Protein AF-0000000084929746 (afdb_homodimer)

pLDDT: mean 78.45, std 22.98, range [27.58, 98.38]

Foldseek 3Di:
DWAADFQEGDIDDDPVLVVLVVVVVVCVVPPDDDDPVSVVSNVVSVVVSVVNSVVVVVVLVVLVVVLVVLLVVPPVSVVVNLVSLVVNVRNPDQDDPSLLVSLVVVCVDVSSVVVNVVNVVRNVVVVVVVVVVVVVVVVVPPPPPPPPPPPPPPPPPPPDPPPPPDPPDPDPDPDPDCPVPDPDDPDPDDDDDDPPPPDD/DWAADFQAGDIDDDPVLVVLVVVVVVCVVPPDDDDPVSVVSNVVSVVVSVVNSVVVVVVLVVLVVVLVVLLVVPPVSVVVNLVSLVVNVRNPDQDDPSLLVSLVVVCVDVSSVVVNVVNVVRNVVVVVVVVVVVVVVVVVPPPPPPPPPPPPPPPPPPPDPPPPPPPPDPPPPPPPDPVVPDPPPPDPDPPPPDPPPPPD

Sequence (400 aa):
MPTPYGSRGGMAFSADELRVLRRALAIALHPATLQDEDVQDALSLAASVDEAVREAGRLRAFLLDDLARYREALPGSLSGYLELLQEALATGYDPAADDLAALRALRHNPAAAAVLARCQVLAERSVRARLARVSQATATSAPIGPRVRLLALPGGRTAADEPKPEPPAPAERPVPKPSEVFPPRRRPVPPPPPEERVAGMPTPYGSRGGMAFSADELRVLRRALAIALHPATLQDEDVQDALSLAASVDEAVREAGRLRAFLLDDLARYREALPGSLSGYLELLQEALATGYDPAADDLAALRALRHNPAAAAVLARCQVLAERSVRARLARVSQATATSAPIGPRVRLLALPGGRTAADEPKPEPPAPAERPVPKPSEVFPPRRRPVPPPPPEERVAG

Radius of gyration: 40.85 Å; Cα contacts (8 Å, |Δi|>4): 289; chains: 2; bounding box: 112×77×128 Å

Structure (mmCIF, N/CA/C/O backbone):
data_AF-0000000084929746-model_v1
#
loop_
_entity.id
_entity.type
_entity.pdbx_description
1 polymer 'Uncharacterized protein'
#
loop_
_atom_site.group_PDB
_atom_site.id
_atom_site.type_symbol
_atom_site.label_atom_id
_atom_site.label_alt_id
_atom_site.label_comp_id
_atom_site.label_asym_id
_atom_site.label_entity_id
_atom_site.label_seq_id
_atom_site.pdbx_PDB_ins_code
_atom_site.Cartn_x
_atom_site.Cartn_y
_atom_site.Cartn_z
_atom_site.occupancy
_atom_site.B_iso_or_equiv
_atom_site.auth_seq_id
_atom_site.auth_comp_id
_atom_site.auth_asym_id
_atom_site.auth_atom_id
_atom_site.pdbx_PDB_model_num
ATOM 1 N N . MET A 1 1 ? 1.528 1.884 -11.305 1 87.5 1 MET A N 1
ATOM 2 C CA . MET A 1 1 ? 1.564 3.154 -10.578 1 87.5 1 MET A CA 1
ATOM 3 C C . MET A 1 1 ? 1.264 2.947 -9.102 1 87.5 1 MET A C 1
ATOM 5 O O . MET A 1 1 ? 0.364 2.184 -8.75 1 87.5 1 MET A O 1
ATOM 9 N N . PRO A 1 2 ? 2.137 3.697 -8.297 1 92.62 2 PRO A N 1
ATOM 10 C CA . PRO A 1 2 ? 1.839 3.605 -6.867 1 92.62 2 PRO A CA 1
ATOM 11 C C . PRO A 1 2 ? 0.425 4.074 -6.527 1 92.62 2 PRO A C 1
ATOM 13 O O . PRO A 1 2 ? -0.095 4.992 -7.164 1 92.62 2 PRO A O 1
ATOM 16 N N . THR A 1 3 ? -0.24 3.387 -5.594 1 92.12 3 THR A N 1
ATOM 17 C CA . THR A 1 3 ? -1.629 3.664 -5.246 1 92.12 3 THR A CA 1
ATOM 18 C C . THR A 1 3 ? -1.746 4.094 -3.785 1 92.12 3 THR A C 1
ATOM 20 O O . THR A 1 3 ? -1.188 3.445 -2.896 1 92.12 3 THR A O 1
ATOM 23 N N . PRO A 1 4 ? -2.451 5.141 -3.617 1 88.69 4 PRO A N 1
ATOM 24 C CA . PRO A 1 4 ? -2.672 5.52 -2.219 1 88.69 4 PRO A CA 1
ATOM 25 C C . PRO A 1 4 ? -3.217 4.371 -1.374 1 88.69 4 PRO A C 1
ATOM 27 O O . PRO A 1 4 ? -4.02 3.57 -1.859 1 88.69 4 PRO A O 1
ATOM 30 N N . TYR A 1 5 ? -2.645 4.277 -0.182 1 89.44 5 TYR A N 1
ATOM 31 C CA . TYR A 1 5 ? -3.014 3.188 0.715 1 89.44 5 TYR A CA 1
ATOM 32 C C . TYR A 1 5 ? -3.234 3.699 2.133 1 89.44 5 TYR A C 1
ATOM 34 O O . TYR A 1 5 ? -2.395 4.426 2.674 1 89.44 5 TYR A O 1
ATOM 42 N N . GLY A 1 6 ? -4.324 3.145 2.66 1 82.06 6 GLY A N 1
ATOM 43 C CA . GLY A 1 6 ? -4.633 3.52 4.031 1 82.06 6 GLY A CA 1
ATOM 44 C C . GLY A 1 6 ? -5.16 4.934 4.16 1 82.06 6 GLY A C 1
ATOM 45 O O . GLY A 1 6 ? -5.359 5.621 3.156 1 82.06 6 GLY A O 1
ATOM 46 N N . SER A 1 7 ? -5.414 5.395 5.418 1 77 7 SER A N 1
ATOM 47 C CA . SER A 1 7 ? -6.051 6.672 5.703 1 77 7 SER A CA 1
ATOM 48 C C . SER A 1 7 ? -5.023 7.734 6.082 1 77 7 SER A C 1
ATOM 50 O O . SER A 1 7 ? -5.367 8.906 6.262 1 77 7 SER A O 1
ATOM 52 N N . ARG A 1 8 ? -3.746 7.371 6.059 1 80.56 8 ARG A N 1
ATOM 53 C CA . ARG A 1 8 ? -2.77 8.305 6.609 1 80.56 8 ARG A CA 1
ATOM 54 C C . ARG A 1 8 ? -1.633 8.555 5.625 1 80.56 8 ARG A C 1
ATOM 56 O O . ARG A 1 8 ? -0.466 8.617 6.02 1 80.56 8 ARG A O 1
ATOM 63 N N . GLY A 1 9 ? -1.963 8.555 4.367 1 88.38 9 GLY A N 1
ATOM 64 C CA . GLY A 1 9 ? -0.987 9 3.381 1 88.38 9 GLY A CA 1
ATOM 65 C C . GLY A 1 9 ? -0.042 7.895 2.943 1 88.38 9 GLY A C 1
ATOM 66 O O . GLY A 1 9 ? 1.02 8.164 2.379 1 88.38 9 GLY A O 1
ATOM 67 N N . GLY A 1 10 ? -0.345 6.656 3.199 1 93.44 10 GLY A N 1
ATOM 68 C CA . GLY A 1 10 ? 0.444 5.527 2.727 1 93.44 10 GLY A CA 1
ATOM 69 C C . GLY A 1 10 ? 0.229 5.227 1.256 1 93.44 10 GLY A C 1
ATOM 70 O O . GLY A 1 10 ? -0.666 5.793 0.625 1 93.44 10 GLY A O 1
ATOM 71 N N . MET A 1 11 ? 1.123 4.504 0.804 1 96 11 MET A N 1
ATOM 72 C CA . MET A 1 11 ? 1.04 4.121 -0.603 1 96 11 MET A CA 1
ATOM 73 C C . MET A 1 11 ? 1.368 2.643 -0.787 1 96 11 MET A C 1
ATOM 75 O O . MET A 1 11 ? 2.166 2.082 -0.035 1 96 11 MET A O 1
ATOM 79 N N . ALA A 1 12 ? 0.74 2.084 -1.794 1 96.81 12 ALA A N 1
ATOM 80 C CA . ALA A 1 12 ? 1.013 0.695 -2.154 1 96.81 12 ALA A CA 1
ATOM 81 C C . ALA A 1 12 ? 1.803 0.613 -3.459 1 96.81 12 ALA A C 1
ATOM 83 O O . ALA A 1 12 ? 1.606 1.428 -4.363 1 96.81 12 ALA A O 1
ATOM 84 N N . PHE A 1 13 ? 2.658 -0.355 -3.5 1 97.12 13 PHE A N 1
ATOM 85 C CA . PHE A 1 13 ? 3.539 -0.57 -4.641 1 97.12 13 PHE A CA 1
ATOM 86 C C . PHE A 1 13 ? 3.395 -1.989 -5.176 1 97.12 13 PHE A C 1
ATOM 88 O O . PHE A 1 13 ? 3.213 -2.934 -4.406 1 97.12 13 PHE A O 1
ATOM 95 N N . SER A 1 14 ? 3.436 -2.113 -6.492 1 94.31 14 SER A N 1
ATOM 96 C CA . SER A 1 14 ? 3.451 -3.432 -7.117 1 94.31 14 SER A CA 1
ATOM 97 C C . SER A 1 14 ? 4.75 -4.172 -6.812 1 94.31 14 SER A C 1
ATOM 99 O O . SER A 1 14 ? 5.691 -3.59 -6.27 1 94.31 14 SER A O 1
ATOM 101 N N . ALA A 1 15 ? 4.828 -5.438 -7.211 1 93.19 15 ALA A N 1
ATOM 102 C CA . ALA A 1 15 ? 6.031 -6.238 -6.996 1 93.19 15 ALA A CA 1
ATOM 103 C C . ALA A 1 15 ? 7.219 -5.648 -7.75 1 93.19 15 ALA A C 1
ATOM 105 O O . ALA A 1 15 ? 8.336 -5.621 -7.23 1 93.19 15 ALA A O 1
ATOM 106 N N . ASP A 1 16 ? 6.934 -5.191 -8.914 1 92.94 16 ASP A N 1
ATOM 107 C CA . ASP A 1 16 ? 8 -4.605 -9.719 1 92.94 16 ASP A CA 1
ATOM 108 C C . ASP A 1 16 ? 8.516 -3.316 -9.086 1 92.94 16 ASP A C 1
ATOM 110 O O . ASP A 1 16 ? 9.727 -3.086 -9.031 1 92.94 16 ASP A O 1
ATOM 114 N N . GLU A 1 17 ? 7.625 -2.529 -8.672 1 96.75 17 GLU A N 1
ATOM 115 C CA . GLU A 1 17 ? 8.016 -1.295 -7.996 1 96.75 17 GLU A CA 1
ATOM 116 C C . GLU A 1 17 ? 8.766 -1.59 -6.699 1 96.75 17 GLU A C 1
ATOM 118 O O . GLU A 1 17 ? 9.711 -0.881 -6.352 1 96.75 17 GLU A O 1
ATOM 123 N N . LEU A 1 18 ? 8.281 -2.619 -6.027 1 97 18 LEU A N 1
ATOM 124 C CA . LEU A 1 18 ? 8.938 -3.027 -4.785 1 97 18 LEU A CA 1
ATOM 125 C C . LEU A 1 18 ? 10.391 -3.418 -5.039 1 97 18 LEU A C 1
ATOM 127 O O . LEU A 1 18 ? 11.266 -3.119 -4.227 1 97 18 LEU A O 1
ATOM 131 N N . ARG A 1 19 ? 10.711 -4.047 -6.113 1 95.62 19 ARG A N 1
ATOM 132 C CA . ARG A 1 19 ? 12.078 -4.398 -6.48 1 95.62 19 ARG A CA 1
ATOM 133 C C . ARG A 1 19 ? 12.945 -3.152 -6.629 1 95.62 19 ARG A C 1
ATOM 135 O O . ARG A 1 19 ? 14.086 -3.125 -6.16 1 95.62 19 ARG A O 1
ATOM 142 N N . VAL A 1 20 ? 12.352 -2.166 -7.27 1 96.94 20 VAL A N 1
ATOM 143 C CA . VAL A 1 20 ? 13.07 -0.909 -7.449 1 96.94 20 VAL A CA 1
ATOM 144 C C . VAL A 1 20 ? 13.328 -0.263 -6.09 1 96.94 20 VAL A C 1
ATOM 146 O O . VAL A 1 20 ? 14.43 0.219 -5.828 1 96.94 20 VAL A O 1
ATOM 149 N N . LEU A 1 21 ? 12.32 -0.332 -5.227 1 97.69 21 LEU A N 1
ATOM 150 C CA . LEU A 1 21 ? 12.445 0.278 -3.904 1 97.69 21 LEU A CA 1
ATOM 151 C C . LEU A 1 21 ? 13.477 -0.457 -3.061 1 97.69 21 LEU A C 1
ATOM 153 O O . LEU A 1 21 ? 14.273 0.173 -2.357 1 97.69 21 LEU A O 1
ATOM 157 N N . ARG A 1 22 ? 13.469 -1.707 -3.125 1 96.69 22 ARG A N 1
ATOM 158 C CA . ARG A 1 22 ? 14.445 -2.488 -2.369 1 96.69 22 ARG A CA 1
ATOM 159 C C . ARG A 1 22 ? 15.867 -2.207 -2.85 1 96.69 22 ARG A C 1
ATOM 161 O O . ARG A 1 22 ? 16.797 -2.1 -2.041 1 96.69 22 ARG A O 1
ATOM 168 N N . ARG A 1 23 ? 16.016 -2.082 -4.109 1 95.56 23 ARG A N 1
ATOM 169 C CA . ARG A 1 23 ? 17.312 -1.747 -4.656 1 95.56 23 ARG A CA 1
ATOM 170 C C . ARG A 1 23 ? 17.766 -0.358 -4.211 1 95.56 23 ARG A C 1
ATOM 172 O O . ARG A 1 23 ? 18.922 -0.159 -3.848 1 95.56 23 ARG A O 1
ATOM 179 N N . ALA A 1 24 ? 16.844 0.544 -4.219 1 95.69 24 ALA A N 1
ATOM 180 C CA . ALA A 1 24 ? 17.141 1.902 -3.773 1 95.69 24 ALA A CA 1
ATOM 181 C C . ALA A 1 24 ? 17.547 1.918 -2.305 1 95.69 24 ALA A C 1
ATOM 183 O O . ALA A 1 24 ? 18.5 2.604 -1.93 1 95.69 24 ALA A O 1
ATOM 184 N N . LEU A 1 25 ? 16.797 1.158 -1.485 1 96 25 LEU A N 1
ATOM 185 C CA . LEU A 1 25 ? 17.141 1.063 -0.069 1 96 25 LEU A CA 1
ATOM 186 C C . LEU A 1 25 ? 18.531 0.49 0.117 1 96 25 LEU A C 1
ATOM 188 O O . LEU A 1 25 ? 19.312 0.981 0.942 1 96 25 LEU A O 1
ATOM 192 N N . ALA A 1 26 ? 18.844 -0.484 -0.622 1 94.81 26 ALA A N 1
ATOM 193 C CA . ALA A 1 26 ? 20.172 -1.1 -0.553 1 94.81 26 ALA A CA 1
ATOM 194 C C . ALA A 1 26 ? 21.266 -0.097 -0.916 1 94.81 26 ALA A C 1
ATOM 196 O O . ALA A 1 26 ? 22.297 -0.019 -0.241 1 94.81 26 ALA A O 1
ATOM 197 N N . ILE A 1 27 ? 21.016 0.654 -1.938 1 93.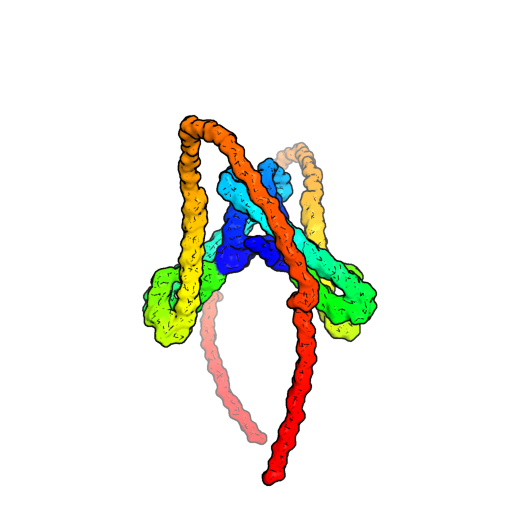88 27 ILE A N 1
ATOM 198 C CA . ILE A 1 27 ? 21.984 1.64 -2.404 1 93.88 27 ILE A CA 1
ATOM 199 C C . ILE A 1 27 ? 22.141 2.742 -1.359 1 93.88 27 ILE A C 1
ATOM 201 O O . ILE A 1 27 ? 23.25 3.225 -1.123 1 93.88 27 ILE A O 1
ATOM 205 N N . ALA A 1 28 ? 21.031 3.105 -0.772 1 93.06 28 ALA A N 1
ATOM 206 C CA . ALA A 1 28 ? 21.078 4.133 0.264 1 93.06 28 ALA A CA 1
ATOM 207 C C . ALA A 1 28 ? 21.906 3.676 1.452 1 93.06 28 ALA A C 1
ATOM 209 O O . ALA A 1 28 ? 22.609 4.484 2.076 1 93.06 28 ALA A O 1
ATOM 210 N N . LEU A 1 29 ? 21.844 2.443 1.744 1 93.94 29 LEU A N 1
ATOM 211 C CA . LEU A 1 29 ? 22.562 1.897 2.895 1 93.94 29 LEU A CA 1
ATOM 212 C C . LEU A 1 29 ? 24 1.531 2.527 1 93.94 29 LEU A C 1
ATOM 214 O O . LEU A 1 29 ? 24.891 1.552 3.381 1 93.94 29 LEU A O 1
ATOM 218 N N . HIS A 1 30 ? 24.188 1.151 1.337 1 92.38 30 HIS A N 1
ATOM 219 C CA . HIS A 1 30 ? 25.5 0.813 0.769 1 92.38 30 HIS A CA 1
ATOM 220 C C . HIS A 1 30 ? 25.703 1.486 -0.584 1 92.38 30 HIS A C 1
ATOM 222 O O . HIS A 1 30 ? 25.469 0.87 -1.629 1 92.38 30 HIS A O 1
ATOM 228 N N . PRO A 1 31 ? 26.25 2.711 -0.569 1 87.69 31 PRO A N 1
ATOM 229 C CA . PRO A 1 31 ? 26.297 3.508 -1.796 1 87.69 31 PRO A CA 1
ATOM 230 C C . PRO A 1 31 ? 26.969 2.77 -2.951 1 87.69 31 PRO A C 1
ATOM 232 O O . PRO A 1 31 ? 28.062 2.201 -2.779 1 87.69 31 PRO A O 1
ATOM 235 N N . ALA A 1 32 ? 26.234 2.568 -3.984 1 86.38 32 ALA A N 1
ATOM 236 C CA . ALA A 1 32 ? 26.672 1.972 -5.246 1 86.38 32 ALA A CA 1
ATOM 237 C C . ALA A 1 32 ? 25.969 2.635 -6.43 1 86.38 32 ALA A C 1
ATOM 239 O O . ALA A 1 32 ? 24.969 3.328 -6.262 1 86.38 32 ALA A O 1
ATOM 240 N N . THR A 1 33 ? 26.672 2.541 -7.539 1 85.06 33 THR A N 1
ATOM 241 C CA . THR A 1 33 ? 26.078 3.139 -8.727 1 85.06 33 THR A CA 1
ATOM 242 C C . THR A 1 33 ? 25.016 2.211 -9.328 1 85.06 33 THR A C 1
ATOM 244 O O . THR A 1 33 ? 25.219 0.999 -9.406 1 85.06 33 THR A O 1
ATOM 247 N N . LEU A 1 34 ? 23.875 2.781 -9.594 1 86.38 34 LEU A N 1
ATOM 248 C CA . LEU A 1 34 ? 22.828 2.029 -10.266 1 86.38 34 LEU A CA 1
ATOM 249 C C . LEU A 1 34 ? 23.234 1.682 -11.695 1 86.38 34 LEU A C 1
ATOM 251 O O . LEU A 1 34 ? 23.859 2.498 -12.383 1 86.38 34 LEU A O 1
ATOM 255 N N . GLN A 1 35 ? 22.891 0.512 -12.023 1 86.88 35 GLN A N 1
ATOM 256 C CA . GLN A 1 35 ? 23.047 0.17 -13.43 1 86.88 35 GLN A CA 1
ATOM 257 C C . GLN A 1 35 ? 22.062 0.96 -14.289 1 86.88 35 GLN A C 1
ATOM 259 O O . GLN A 1 35 ? 21.016 1.396 -13.812 1 86.88 35 GLN A O 1
ATOM 264 N N . ASP A 1 36 ? 22.422 1.148 -15.547 1 82.62 36 ASP A N 1
ATOM 265 C CA . ASP A 1 36 ? 21.641 1.991 -16.438 1 82.62 36 ASP A CA 1
ATOM 266 C C . ASP A 1 36 ? 20.172 1.55 -16.469 1 82.62 36 ASP A C 1
ATOM 268 O O . ASP A 1 36 ? 19.266 2.385 -16.438 1 82.62 36 ASP A O 1
ATOM 272 N N . GLU A 1 37 ? 19.953 0.229 -16.531 1 84.75 37 GLU A N 1
ATOM 273 C CA . GLU A 1 37 ? 18.578 -0.266 -16.594 1 84.75 37 GLU A CA 1
ATOM 274 C C . GLU A 1 37 ? 17.828 0.046 -15.297 1 84.75 37 GLU A C 1
ATOM 276 O O . GLU A 1 37 ? 16.625 0.328 -15.328 1 84.75 37 GLU A O 1
ATOM 281 N N . ASP A 1 38 ? 18.562 0.162 -14.312 1 90.25 38 ASP A N 1
ATOM 282 C CA . ASP A 1 38 ? 17.938 0.416 -13.008 1 90.25 38 ASP A CA 1
ATOM 283 C C . ASP A 1 38 ? 17.703 1.908 -12.797 1 90.25 38 ASP A C 1
ATOM 285 O O . ASP A 1 38 ? 16.797 2.299 -12.062 1 90.25 38 ASP A O 1
ATOM 289 N N . VAL A 1 39 ? 18.453 2.742 -13.5 1 93.06 39 VAL A N 1
ATOM 290 C CA . VAL A 1 39 ? 18.328 4.188 -13.344 1 93.06 39 VAL A CA 1
ATOM 291 C C . VAL A 1 39 ? 16.984 4.648 -13.891 1 93.06 39 VAL A C 1
ATOM 293 O O . VAL A 1 39 ? 16.281 5.441 -13.258 1 93.06 39 VAL A O 1
ATOM 296 N N . GLN A 1 40 ? 16.641 4.082 -14.992 1 93.5 40 GLN A N 1
ATOM 297 C CA . GLN A 1 40 ? 15.383 4.469 -15.617 1 93.5 40 GLN A CA 1
ATOM 298 C C . GLN A 1 40 ? 14.195 4.023 -14.766 1 93.5 40 GLN A C 1
ATOM 300 O O . GLN A 1 40 ? 13.227 4.77 -14.609 1 93.5 40 GLN A O 1
ATOM 305 N N . ASP A 1 41 ? 14.297 2.852 -14.281 1 95.38 41 ASP A N 1
ATOM 306 C CA . ASP A 1 41 ? 13.234 2.365 -13.406 1 95.38 41 ASP A CA 1
ATOM 307 C C . ASP A 1 41 ? 13.086 3.254 -12.18 1 95.38 41 ASP A C 1
ATOM 309 O O . ASP A 1 41 ? 11.969 3.588 -11.781 1 95.38 41 ASP A O 1
ATOM 313 N N . ALA A 1 42 ? 14.172 3.602 -11.633 1 96.56 42 ALA A N 1
ATOM 314 C CA . ALA A 1 42 ? 14.164 4.434 -10.43 1 96.56 42 ALA A CA 1
ATOM 315 C C . ALA A 1 42 ? 13.594 5.82 -10.734 1 96.56 42 ALA A C 1
ATOM 317 O O . ALA A 1 42 ? 12.82 6.359 -9.938 1 96.56 42 ALA A O 1
ATOM 318 N N . LEU A 1 43 ? 13.953 6.391 -11.852 1 96.56 43 LEU A N 1
ATOM 319 C CA . LEU A 1 43 ? 13.469 7.707 -12.258 1 96.56 43 LEU A CA 1
ATOM 320 C C . LEU A 1 43 ? 11.961 7.684 -12.477 1 96.56 43 LEU A C 1
ATOM 322 O O . LEU A 1 43 ? 11.242 8.562 -12 1 96.56 43 LEU A O 1
ATOM 326 N N . SER A 1 44 ? 11.578 6.684 -13.195 1 96.88 44 SER A N 1
ATOM 327 C CA . SER A 1 44 ? 10.156 6.539 -13.469 1 96.88 44 SER A CA 1
ATOM 328 C C . SER A 1 44 ? 9.359 6.363 -12.18 1 96.88 44 SER A C 1
ATOM 330 O O . SER A 1 44 ? 8.305 6.977 -12.008 1 96.88 44 SER A O 1
ATOM 332 N N . LEU A 1 45 ? 9.875 5.566 -11.305 1 97.75 45 LEU A N 1
ATOM 333 C CA . LEU A 1 45 ? 9.172 5.32 -10.047 1 97.75 45 LEU A CA 1
ATOM 334 C C . LEU A 1 45 ? 9.156 6.574 -9.18 1 97.75 45 LEU A C 1
ATOM 336 O O . LEU A 1 45 ? 8.125 6.918 -8.594 1 97.75 45 LEU A O 1
ATOM 340 N N . ALA A 1 46 ? 10.273 7.238 -9.125 1 97.31 46 ALA A N 1
ATOM 341 C CA . ALA A 1 46 ? 10.328 8.477 -8.352 1 97.31 46 ALA A CA 1
ATOM 342 C C . ALA A 1 46 ? 9.312 9.492 -8.859 1 97.31 46 ALA A C 1
ATOM 344 O O . ALA A 1 46 ? 8.609 10.117 -8.062 1 97.31 46 ALA A O 1
ATOM 345 N N . ALA A 1 47 ? 9.234 9.586 -10.117 1 97.38 47 ALA A N 1
ATOM 346 C CA . ALA A 1 47 ? 8.281 10.508 -10.719 1 97.38 47 ALA A CA 1
ATOM 347 C C . ALA A 1 47 ? 6.848 10.102 -10.406 1 97.38 47 ALA A C 1
ATOM 349 O O . ALA A 1 47 ? 6.012 10.953 -10.086 1 97.38 47 ALA A O 1
ATOM 350 N N . SER A 1 48 ? 6.633 8.852 -10.523 1 97.88 48 SER A N 1
ATOM 351 C CA . SER A 1 48 ? 5.297 8.336 -10.25 1 97.88 48 SER A CA 1
ATOM 352 C C . SER A 1 48 ? 4.906 8.555 -8.789 1 97.88 48 SER A C 1
ATOM 354 O O . SER A 1 48 ? 3.764 8.906 -8.492 1 97.88 48 SER A O 1
ATOM 356 N N . VAL A 1 49 ? 5.789 8.297 -7.938 1 97.62 49 VAL A N 1
ATOM 357 C CA . VAL A 1 49 ? 5.527 8.5 -6.516 1 97.62 49 VAL A CA 1
ATOM 358 C C . VAL A 1 49 ? 5.242 9.977 -6.25 1 97.62 49 VAL A C 1
ATOM 360 O O . VAL A 1 49 ? 4.273 10.312 -5.566 1 97.62 49 VAL A O 1
ATOM 363 N N . ASP A 1 50 ? 6.09 10.844 -6.754 1 96.25 50 ASP A N 1
ATOM 364 C CA . ASP A 1 50 ? 5.91 12.273 -6.555 1 96.25 50 ASP A CA 1
ATOM 365 C C . ASP A 1 50 ? 4.547 12.734 -7.066 1 96.25 50 ASP A C 1
ATOM 367 O O . ASP A 1 50 ? 3.867 13.523 -6.41 1 96.25 50 ASP A O 1
ATOM 371 N N . GLU A 1 51 ? 4.215 12.188 -8.188 1 97.12 51 GLU A N 1
ATOM 372 C CA . GLU A 1 51 ? 2.92 12.547 -8.758 1 97.12 51 GLU A CA 1
ATOM 373 C C . GLU A 1 51 ? 1.772 12.07 -7.875 1 97.12 51 GLU A C 1
ATOM 375 O O . GLU A 1 51 ? 0.825 12.82 -7.625 1 97.12 51 GLU A O 1
ATOM 380 N N . ALA A 1 52 ? 1.88 10.883 -7.445 1 96.38 52 ALA A N 1
ATOM 381 C CA . ALA A 1 52 ? 0.841 10.328 -6.582 1 96.38 52 ALA A CA 1
ATOM 382 C C . ALA A 1 52 ? 0.716 11.125 -5.289 1 96.38 52 ALA A C 1
ATOM 384 O O . ALA A 1 52 ? -0.394 11.391 -4.82 1 96.38 52 ALA A O 1
ATOM 385 N N . VAL A 1 53 ? 1.807 11.477 -4.777 1 95 53 VAL A N 1
ATOM 386 C CA . VAL A 1 53 ? 1.814 12.25 -3.537 1 95 53 VAL A CA 1
ATOM 387 C C . VAL A 1 53 ? 1.211 13.633 -3.783 1 95 53 VAL A C 1
ATOM 389 O O . VAL A 1 53 ? 0.412 14.117 -2.979 1 95 53 VAL A O 1
ATOM 392 N N . ARG A 1 54 ? 1.56 14.273 -4.832 1 95.38 54 ARG A N 1
ATOM 393 C CA . ARG A 1 54 ? 1.029 15.586 -5.172 1 95.38 54 ARG A CA 1
ATOM 394 C C . ARG A 1 54 ? -0.482 15.539 -5.371 1 95.38 54 ARG A C 1
ATOM 396 O O . ARG A 1 54 ? -1.21 16.391 -4.867 1 95.38 54 ARG A O 1
ATOM 403 N N . GLU A 1 55 ? -0.931 14.484 -6.051 1 94.62 55 GLU A N 1
ATOM 404 C CA . GLU A 1 55 ? -2.361 14.336 -6.297 1 94.62 55 GLU A CA 1
ATOM 405 C C . GLU A 1 55 ? -3.123 14.094 -4.996 1 94.62 55 GLU A C 1
ATOM 407 O O . GLU A 1 55 ? -4.18 14.688 -4.77 1 94.62 55 GLU A O 1
ATOM 412 N N . ALA A 1 56 ? -2.57 13.273 -4.238 1 92.69 56 ALA A N 1
ATOM 413 C CA . ALA A 1 56 ? -3.188 13.016 -2.939 1 92.69 56 ALA A CA 1
ATOM 414 C C . ALA A 1 56 ? -3.258 14.297 -2.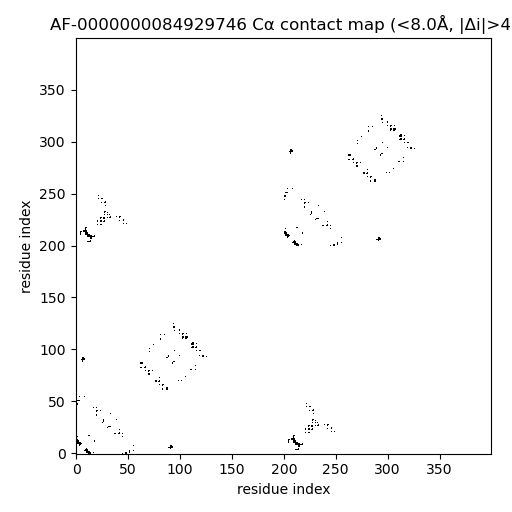107 1 92.69 56 ALA A C 1
ATOM 416 O O . ALA A 1 56 ? -4.262 14.547 -1.435 1 92.69 56 ALA A O 1
ATOM 417 N N . GLY A 1 57 ? -2.174 15.047 -2.135 1 93.44 57 GLY A N 1
ATOM 418 C CA . GLY A 1 57 ? -2.16 16.328 -1.439 1 93.44 57 GLY A CA 1
ATOM 419 C C . GLY A 1 57 ? -3.217 17.281 -1.942 1 93.44 57 GLY A C 1
ATOM 420 O O . GLY A 1 57 ? -3.883 17.953 -1.149 1 93.44 57 GLY A O 1
ATOM 421 N N . ARG A 1 58 ? -3.35 17.359 -3.24 1 95.81 58 ARG A N 1
ATOM 422 C CA . ARG A 1 58 ? -4.344 18.234 -3.846 1 95.81 58 ARG A CA 1
ATOM 423 C C . ARG A 1 58 ? -5.754 17.828 -3.449 1 95.81 58 ARG A C 1
ATOM 425 O O . ARG A 1 58 ? -6.574 18.672 -3.08 1 95.81 58 ARG A O 1
ATOM 432 N N . LEU A 1 59 ? -6 16.547 -3.502 1 93.94 59 LEU A N 1
ATOM 433 C CA . LEU A 1 59 ? -7.316 16.031 -3.127 1 93.94 59 LEU A CA 1
ATOM 434 C C . LEU A 1 59 ? -7.613 16.328 -1.662 1 93.94 59 LEU A C 1
ATOM 436 O O . LEU A 1 59 ? -8.734 16.719 -1.318 1 93.94 59 LEU A O 1
ATOM 440 N N . ARG A 1 60 ? -6.637 16.172 -0.874 1 93.19 60 ARG A N 1
ATOM 441 C CA . ARG A 1 60 ? -6.797 16.453 0.547 1 93.19 60 ARG A CA 1
ATOM 442 C C . ARG A 1 60 ? -7.07 17.938 0.771 1 93.19 60 ARG A C 1
ATOM 444 O O . ARG A 1 60 ? -7.949 18.312 1.557 1 93.19 60 ARG A O 1
ATOM 451 N N . ALA A 1 61 ? -6.293 18.75 0.12 1 95.38 61 ALA A N 1
ATOM 452 C CA . ALA A 1 61 ? -6.488 20.188 0.242 1 95.38 61 ALA A CA 1
ATOM 453 C C . ALA A 1 61 ? -7.898 20.578 -0.183 1 95.38 61 ALA A C 1
ATOM 455 O O . ALA A 1 61 ? -8.547 21.391 0.482 1 95.38 61 ALA A O 1
ATOM 456 N N . PHE A 1 62 ? -8.352 20.047 -1.255 1 97 62 PHE A N 1
ATOM 457 C CA . PHE A 1 62 ? -9.703 20.312 -1.737 1 97 62 PHE A CA 1
ATOM 458 C C . PHE A 1 62 ? -10.742 19.906 -0.698 1 97 62 PHE A C 1
ATOM 460 O O . PHE A 1 62 ? -11.672 20.672 -0.409 1 97 62 PHE A O 1
ATOM 467 N N . LEU A 1 63 ? -10.594 18.688 -0.168 1 96.38 63 LEU A N 1
ATOM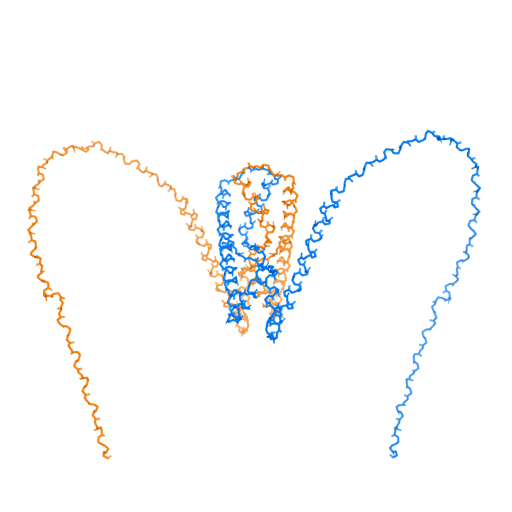 468 C CA . LEU A 1 63 ? -11.516 18.172 0.838 1 96.38 63 LEU A CA 1
ATOM 469 C C . LEU A 1 63 ? -11.539 19.078 2.07 1 96.38 63 LEU A C 1
ATOM 471 O O . LEU A 1 63 ? -12.609 19.406 2.58 1 96.38 63 LEU A O 1
ATOM 475 N N . LEU A 1 64 ? -10.406 19.516 2.516 1 96 64 LEU A N 1
ATOM 476 C CA . LEU A 1 64 ? -10.305 20.328 3.721 1 96 64 LEU A CA 1
ATOM 477 C C . LEU A 1 64 ? -10.859 21.734 3.477 1 96 64 LEU A C 1
ATOM 479 O O . LEU A 1 64 ? -11.469 22.328 4.371 1 96 64 LEU A O 1
ATOM 483 N N . ASP A 1 65 ? -10.648 22.203 2.264 1 97.5 65 ASP A N 1
ATOM 484 C CA . ASP A 1 65 ? -11.258 23.484 1.902 1 97.5 65 ASP A CA 1
ATOM 485 C C . ASP A 1 65 ? -12.781 23.391 1.933 1 97.5 65 ASP A C 1
ATOM 487 O O . ASP A 1 65 ? -13.453 24.266 2.475 1 97.5 65 ASP A O 1
ATOM 491 N N . ASP A 1 66 ? -13.281 22.359 1.391 1 97.62 66 ASP A N 1
ATOM 492 C CA . ASP A 1 66 ? -14.727 22.141 1.403 1 97.62 66 ASP A CA 1
ATOM 493 C C . ASP A 1 66 ? -15.242 21.969 2.83 1 97.62 66 ASP A C 1
ATOM 495 O O . ASP A 1 66 ? -16.297 22.5 3.178 1 97.62 66 ASP A O 1
ATOM 499 N N . LEU A 1 67 ? -14.5 21.266 3.6 1 97.81 67 LEU A N 1
ATOM 500 C CA . LEU A 1 67 ? -14.883 21.047 4.992 1 97.81 67 LEU A CA 1
ATOM 501 C C . LEU A 1 67 ? -14.992 22.375 5.73 1 97.81 67 LEU A C 1
ATOM 503 O O . LEU A 1 67 ? -15.969 22.625 6.449 1 97.81 67 LEU A O 1
ATOM 507 N N . ALA A 1 68 ? -14.062 23.234 5.527 1 97.31 68 ALA A N 1
ATOM 508 C CA . ALA A 1 68 ? -14.086 24.562 6.148 1 97.31 68 ALA A CA 1
ATOM 509 C C . ALA A 1 68 ? -15.281 25.375 5.66 1 97.31 68 ALA A C 1
ATOM 511 O O . ALA A 1 68 ? -15.977 26 6.457 1 97.31 68 ALA A O 1
ATOM 512 N N . ARG A 1 69 ? -15.516 25.328 4.359 1 97.81 69 ARG A N 1
ATOM 513 C CA . ARG A 1 69 ? -16.625 26.062 3.762 1 97.81 69 ARG A CA 1
ATOM 514 C C . ARG A 1 69 ? -17.969 25.594 4.32 1 97.81 69 ARG A C 1
ATOM 516 O O . ARG A 1 69 ? -18.812 26.406 4.676 1 97.81 69 ARG A O 1
ATOM 523 N N . TYR A 1 70 ? -18.125 24.297 4.457 1 98.25 70 TYR A N 1
ATOM 524 C CA . TYR A 1 70 ? -19.375 23.75 4.961 1 98.25 70 TYR A CA 1
ATOM 525 C C . TYR A 1 70 ? -19.531 24.031 6.449 1 98.25 70 TYR A C 1
ATOM 527 O O . TYR A 1 70 ? -20.656 24.266 6.922 1 98.25 70 TYR A O 1
ATOM 535 N N . ARG A 1 71 ? -18.422 24 7.16 1 97.69 71 ARG A N 1
ATOM 536 C CA . ARG A 1 71 ? -18.484 24.328 8.578 1 97.69 71 ARG A CA 1
ATOM 537 C C . ARG A 1 71 ? -18.953 25.766 8.797 1 97.69 71 ARG A C 1
ATOM 539 O O . ARG A 1 71 ? -19.75 26.031 9.688 1 97.69 71 ARG A O 1
ATOM 546 N N . GLU A 1 72 ? -18.469 26.641 7.949 1 97.31 72 GLU A N 1
ATOM 547 C CA . GLU A 1 72 ? -18.828 28.062 8.055 1 97.31 72 GLU A CA 1
ATOM 548 C C . GLU A 1 72 ? -20.297 28.281 7.742 1 97.31 72 GLU A C 1
ATOM 550 O O . GLU A 1 72 ? -20.891 29.266 8.172 1 97.31 72 GLU A O 1
ATOM 555 N N . ALA A 1 73 ? -20.953 27.391 7.059 1 97.88 73 ALA A N 1
ATOM 556 C CA . ALA A 1 73 ? -22.328 27.547 6.613 1 97.88 73 ALA A CA 1
ATOM 557 C C . ALA A 1 73 ? -23.297 26.781 7.52 1 97.88 73 ALA A C 1
ATOM 559 O O . ALA A 1 73 ? -24.469 26.625 7.199 1 97.88 73 ALA A O 1
ATOM 560 N N . LEU A 1 74 ? -22.688 26.266 8.586 1 96.81 74 LEU A N 1
ATOM 561 C CA . LEU A 1 74 ? -23.562 25.594 9.531 1 96.81 74 LEU A CA 1
ATOM 562 C C . LEU A 1 74 ? -24.578 26.562 10.133 1 96.81 74 LEU A C 1
ATOM 564 O O . LEU A 1 74 ? -24.297 27.766 10.242 1 96.81 74 LEU A O 1
ATOM 568 N N . PRO A 1 75 ? -25.75 26.031 10.453 1 95.38 75 PRO A N 1
ATOM 569 C CA . PRO A 1 75 ? -26.219 24.641 10.477 1 95.38 75 PRO A CA 1
ATOM 570 C C . PRO A 1 75 ? -26.859 24.219 9.156 1 95.38 75 PRO A C 1
ATOM 572 O O . PRO A 1 75 ? -27.234 23.047 9 1 95.38 75 PRO A O 1
ATOM 575 N N . GLY A 1 76 ? -26.922 25.156 8.203 1 96.88 76 GLY A N 1
ATOM 576 C CA . GLY A 1 76 ? -27.594 24.875 6.945 1 96.88 76 GLY A CA 1
ATOM 577 C C . GLY A 1 76 ? -26.938 23.781 6.141 1 96.88 76 GLY A C 1
ATOM 578 O O . GLY A 1 76 ? -27.594 23.078 5.371 1 96.88 76 GLY A O 1
ATOM 579 N N . SER A 1 77 ? -25.688 23.547 6.312 1 97.81 77 SER A N 1
ATOM 580 C CA . SER A 1 77 ? -24.891 22.594 5.535 1 97.81 77 SER A CA 1
ATOM 581 C C . SER A 1 77 ? -24.625 21.328 6.328 1 97.81 77 SER A C 1
ATOM 583 O O . SER A 1 77 ? -23.688 20.594 6.035 1 97.81 77 SER A O 1
ATOM 585 N N . LEU A 1 78 ? -25.438 21.031 7.301 1 97.44 78 LEU A N 1
ATOM 586 C CA . LEU A 1 78 ? -25.156 20 8.289 1 97.44 78 LEU A CA 1
ATOM 587 C C . LEU A 1 78 ? -24.891 18.656 7.609 1 97.44 78 LEU A C 1
ATOM 589 O O . LEU A 1 78 ? -23.875 18.016 7.867 1 97.44 78 LEU A O 1
ATOM 593 N N . SER A 1 79 ? -25.75 18.219 6.719 1 97.06 79 SER A N 1
ATOM 594 C CA . SER A 1 79 ? -25.625 16.906 6.082 1 97.06 79 SER A CA 1
ATOM 595 C C . SER A 1 79 ? -24.312 16.797 5.297 1 97.06 79 SER A C 1
ATOM 597 O O . SER A 1 79 ? -23.562 15.836 5.453 1 97.06 79 SER A O 1
ATOM 599 N N . GLY A 1 80 ? -24.078 17.891 4.52 1 98.06 80 GLY A N 1
ATOM 600 C CA . GLY A 1 80 ? -22.844 17.891 3.748 1 98.06 80 GLY A CA 1
ATOM 601 C C . GLY A 1 80 ? -21.594 17.953 4.613 1 98.06 80 GLY A C 1
ATOM 602 O O . GLY A 1 80 ? -20.609 17.281 4.336 1 98.06 80 GLY A O 1
ATOM 603 N N . TYR A 1 81 ? -21.719 18.812 5.656 1 98.38 81 TYR A N 1
ATOM 604 C CA . TYR A 1 81 ? -20.594 18.922 6.578 1 98.38 81 TYR A CA 1
ATOM 605 C C . TYR A 1 81 ? -20.25 17.578 7.203 1 98.38 81 TYR A C 1
ATOM 607 O O . TYR A 1 81 ? -19.078 17.172 7.23 1 98.38 81 TYR A O 1
ATOM 615 N N . LEU A 1 82 ? -21.219 16.812 7.641 1 98 82 LEU A N 1
ATOM 616 C CA . LEU A 1 82 ? -21 15.531 8.289 1 98 82 LEU A CA 1
ATOM 617 C C . LEU A 1 82 ? -20.406 14.523 7.305 1 98 82 LEU A C 1
ATOM 619 O O . LEU A 1 82 ? -19.531 13.734 7.668 1 98 82 LEU A O 1
ATOM 623 N N . GLU A 1 83 ? -20.875 14.531 6.07 1 97.94 83 GLU A N 1
ATOM 624 C CA . GLU A 1 83 ? -20.344 13.641 5.039 1 97.94 83 GLU A CA 1
ATOM 625 C C . GLU A 1 83 ? -18.875 13.914 4.762 1 97.94 83 GLU A C 1
ATOM 627 O O . GLU A 1 83 ? -18.062 12.984 4.711 1 97.94 83 GLU A O 1
ATOM 632 N N . LEU A 1 84 ? -18.578 15.188 4.668 1 97.94 84 LEU A N 1
ATOM 633 C CA . LEU A 1 84 ? -17.203 15.578 4.387 1 97.94 84 LEU A CA 1
ATOM 634 C C . LEU A 1 84 ? -16.297 15.234 5.562 1 97.94 84 LEU A C 1
ATOM 636 O O . LEU A 1 84 ? -15.172 14.758 5.367 1 97.94 84 LEU A O 1
ATOM 640 N N . LEU A 1 85 ? -16.75 15.492 6.746 1 97.75 85 LEU A N 1
ATOM 641 C CA . LEU A 1 85 ? -15.945 15.219 7.93 1 97.75 85 LEU A CA 1
ATOM 642 C C . LEU A 1 85 ? -15.664 13.727 8.062 1 97.75 85 LEU A C 1
ATOM 644 O O . LEU A 1 85 ? -14.539 13.328 8.359 1 97.75 85 LEU A O 1
ATOM 648 N N . GLN A 1 86 ? -16.688 12.914 7.777 1 96.06 86 GLN A N 1
ATOM 649 C CA . GLN A 1 86 ? -16.5 11.469 7.84 1 96.06 86 GLN A CA 1
ATOM 650 C C . GLN A 1 86 ? -15.492 11 6.797 1 96.06 86 GLN A C 1
ATOM 652 O O . GLN A 1 86 ? -14.656 10.141 7.078 1 96.06 86 GLN A O 1
ATOM 657 N N . GLU A 1 87 ? -15.562 11.539 5.645 1 94.44 87 GLU A N 1
ATOM 658 C CA . GLU A 1 87 ? -14.602 11.227 4.594 1 94.44 87 GLU A CA 1
ATOM 659 C C . GLU A 1 87 ? -13.188 11.625 5 1 94.44 87 GLU A C 1
ATOM 661 O O . GLU A 1 87 ? -12.234 10.859 4.805 1 94.44 87 GLU A O 1
ATOM 666 N N . ALA A 1 88 ? -13.102 12.812 5.535 1 95.44 88 ALA A N 1
ATOM 667 C CA . ALA A 1 88 ? -11.797 13.281 5.984 1 95.44 88 ALA A CA 1
ATOM 668 C C . ALA A 1 88 ? -11.234 12.383 7.078 1 95.44 88 ALA A C 1
ATOM 670 O O . ALA A 1 88 ? -10.062 12 7.031 1 95.44 88 ALA A O 1
ATOM 671 N N . LEU A 1 89 ? -12.094 11.984 8.016 1 93.56 89 LEU A N 1
ATOM 672 C CA . LEU A 1 89 ? -11.664 11.117 9.109 1 93.56 89 LEU A CA 1
ATOM 673 C C . LEU A 1 89 ? -11.195 9.766 8.578 1 93.56 89 LEU A C 1
ATOM 675 O O . LEU A 1 89 ? -10.211 9.211 9.07 1 93.56 89 LEU A O 1
ATOM 679 N N . ALA A 1 90 ? -11.844 9.328 7.57 1 89.88 90 ALA A N 1
ATOM 680 C CA . ALA A 1 90 ? -11.508 8.031 6.98 1 89.88 90 ALA A CA 1
ATOM 681 C C . ALA A 1 90 ? -10.141 8.078 6.309 1 89.88 90 ALA A C 1
ATOM 683 O O . ALA A 1 90 ? -9.492 7.039 6.141 1 89.88 90 ALA A O 1
ATOM 684 N N . THR A 1 91 ? -9.695 9.281 6.008 1 87.81 91 THR A N 1
ATOM 685 C CA . THR A 1 91 ? -8.406 9.406 5.336 1 87.81 91 THR A CA 1
ATOM 686 C C . THR A 1 91 ? -7.34 9.922 6.297 1 87.81 91 THR A C 1
ATOM 688 O O . THR A 1 91 ? -6.266 10.344 5.871 1 87.81 91 THR A O 1
ATOM 691 N N . GLY A 1 92 ? -7.656 9.875 7.512 1 87.62 92 GLY A N 1
ATOM 692 C CA . GLY A 1 92 ? -6.648 10.125 8.523 1 87.62 92 GLY A CA 1
ATOM 693 C C . GLY A 1 92 ? -6.66 11.547 9.047 1 87.62 92 GLY A C 1
ATOM 694 O O . GLY A 1 92 ? -5.727 11.977 9.734 1 87.62 92 GLY A O 1
ATOM 695 N N . TYR A 1 93 ? -7.684 12.266 8.68 1 92 93 TYR A N 1
ATOM 696 C CA . TYR A 1 93 ? -7.805 13.625 9.18 1 92 93 TYR A CA 1
ATOM 697 C C . TYR A 1 93 ? -7.977 13.633 10.695 1 92 93 TYR A C 1
ATOM 699 O O . TYR A 1 93 ? -8.742 12.836 11.242 1 92 93 TYR A O 1
ATOM 707 N N . ASP A 1 94 ? -7.223 14.555 11.312 1 91.19 94 ASP A N 1
ATOM 708 C CA . ASP A 1 94 ? -7.402 14.82 12.734 1 91.19 94 ASP A CA 1
ATOM 709 C C . ASP A 1 94 ? -8.352 15.992 12.969 1 91.19 94 ASP A C 1
ATOM 711 O O . ASP A 1 94 ? -8.055 17.125 12.57 1 91.19 94 ASP A O 1
ATOM 715 N N . PRO A 1 95 ? -9.445 15.656 13.641 1 94.31 95 PRO A N 1
ATOM 716 C CA . PRO A 1 95 ? -10.422 16.719 13.828 1 94.31 95 PRO A CA 1
ATOM 717 C C . PRO A 1 95 ? -9.852 17.938 14.57 1 94.31 95 PRO A C 1
ATOM 719 O O . PRO A 1 95 ? -9.172 17.766 15.586 1 94.31 95 PRO A O 1
ATOM 722 N N . ALA A 1 96 ? -10.141 19.094 14.07 1 92.94 96 ALA A N 1
ATOM 723 C CA . ALA A 1 96 ? -9.672 20.328 14.672 1 92.94 96 ALA A CA 1
ATOM 724 C C . ALA A 1 96 ? -10.602 20.781 15.797 1 92.94 96 ALA A C 1
ATOM 726 O O . ALA A 1 96 ? -11.703 20.266 15.945 1 92.94 96 ALA A O 1
ATOM 727 N N . ALA A 1 97 ? -10.102 21.781 16.562 1 93.75 97 ALA A N 1
ATOM 728 C CA . ALA A 1 97 ? -10.906 22.328 17.656 1 93.75 97 ALA A CA 1
ATOM 729 C C . ALA A 1 97 ? -12.242 22.859 17.141 1 93.75 97 ALA A C 1
ATOM 731 O O . ALA A 1 97 ? -13.273 22.688 17.781 1 93.75 97 ALA A O 1
ATOM 732 N N . ASP A 1 98 ? -12.18 23.484 15.977 1 96 98 ASP A N 1
ATOM 733 C CA . ASP A 1 98 ? -13.398 24.047 15.406 1 96 98 ASP A CA 1
ATOM 734 C C . ASP A 1 98 ? -14.383 22.938 15.023 1 96 98 ASP A C 1
ATOM 736 O O . ASP A 1 98 ? -15.602 23.141 15.094 1 96 98 ASP A O 1
ATOM 740 N N . ASP A 1 99 ? -13.859 21.797 14.617 1 97.06 99 ASP A N 1
ATOM 741 C CA . ASP A 1 99 ? -14.734 20.672 14.289 1 97.06 99 ASP A CA 1
ATOM 742 C C . ASP A 1 99 ? -15.453 20.156 15.531 1 97.06 99 ASP A C 1
ATOM 744 O O . ASP A 1 99 ? -16.672 19.938 15.5 1 97.06 99 ASP A O 1
ATOM 748 N N . LEU A 1 100 ? -14.695 19.984 16.562 1 96.69 100 LEU A N 1
ATOM 749 C CA . LEU A 1 100 ? -15.281 19.5 17.812 1 96.69 100 LEU A CA 1
ATOM 750 C C . LEU A 1 100 ? -16.312 20.484 18.344 1 96.69 100 LEU A C 1
ATOM 752 O O . LEU A 1 100 ? -17.391 20.078 18.812 1 96.69 100 LEU A O 1
ATOM 756 N N . ALA A 1 101 ? -15.969 21.734 18.266 1 97.19 101 ALA A N 1
ATOM 757 C CA . ALA A 1 101 ? -16.891 22.766 18.734 1 97.19 101 ALA A CA 1
ATOM 758 C C . ALA A 1 101 ? -18.188 22.75 17.922 1 97.19 101 ALA A C 1
ATOM 760 O O . ALA A 1 101 ? -19.281 22.828 18.484 1 97.19 101 ALA A O 1
ATOM 761 N N . ALA A 1 102 ? -18.078 22.641 16.625 1 97.75 102 ALA A N 1
ATOM 762 C CA . ALA A 1 102 ? -19.234 22.609 15.75 1 97.75 102 ALA A CA 1
ATOM 763 C C . ALA A 1 102 ? -20.125 21.406 16.062 1 97.75 102 ALA A C 1
ATOM 765 O O . ALA A 1 102 ? -21.344 21.547 16.172 1 97.75 102 ALA A O 1
ATOM 766 N N . LEU A 1 103 ? -19.531 20.297 16.266 1 97.88 103 LEU A N 1
ATOM 767 C CA . LEU A 1 103 ? -20.281 19.078 16.547 1 97.88 103 LEU A CA 1
ATOM 768 C C . LEU A 1 103 ? -20.953 19.156 17.906 1 97.88 103 LEU A C 1
ATOM 770 O O . LEU A 1 103 ? -22.0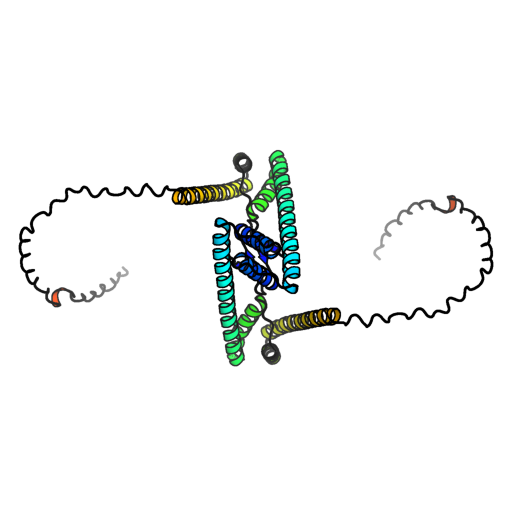94 18.703 18.078 1 97.88 103 LEU A O 1
ATOM 774 N N . ARG A 1 104 ? -20.234 19.734 18.875 1 97.5 104 ARG A N 1
ATOM 775 C CA . ARG A 1 104 ? -20.828 19.906 20.188 1 97.5 104 ARG A CA 1
ATOM 776 C C . ARG A 1 104 ? -22.062 20.781 20.141 1 97.5 104 ARG A C 1
ATOM 778 O O . ARG A 1 104 ? -23.062 20.5 20.797 1 97.5 104 ARG A O 1
ATOM 785 N N . ALA A 1 105 ? -21.984 21.812 19.328 1 97.44 105 ALA A N 1
ATOM 786 C CA . ALA A 1 105 ? -23.094 22.734 19.203 1 97.44 105 ALA A CA 1
ATOM 787 C C . ALA A 1 105 ? -24.297 22.047 18.531 1 97.44 105 ALA A C 1
ATOM 789 O O . ALA A 1 105 ? -25.438 22.438 18.766 1 97.44 105 ALA A O 1
ATOM 790 N N . LEU A 1 106 ? -24.031 21.031 17.766 1 97.19 106 LEU A N 1
ATOM 791 C CA . LEU A 1 106 ? -25.078 20.375 17 1 97.19 106 LEU A CA 1
ATOM 792 C C . LEU A 1 106 ? -25.391 18.984 17.578 1 97.19 106 LEU A C 1
ATOM 794 O O . LEU A 1 106 ? -25.953 18.141 16.891 1 97.19 106 LEU A O 1
ATOM 798 N N . ARG A 1 107 ? -25.031 18.75 18.781 1 95.5 107 ARG A N 1
ATOM 799 C CA . ARG A 1 107 ? -25.062 17.438 19.391 1 95.5 107 ARG A CA 1
ATOM 800 C C . ARG A 1 107 ? -26.484 16.906 19.531 1 95.5 107 ARG A C 1
ATOM 802 O O . ARG A 1 107 ? -26.703 15.711 19.734 1 95.5 107 ARG A O 1
ATOM 809 N N . HIS A 1 108 ? -27.5 17.828 19.406 1 96.38 108 HIS A N 1
ATOM 810 C CA . HIS A 1 108 ? -28.906 17.391 19.469 1 96.38 108 HIS A CA 1
ATOM 811 C C . HIS A 1 108 ? -29.281 16.562 18.25 1 96.38 108 HIS A C 1
ATOM 813 O O . HIS A 1 108 ? -30.25 15.805 18.281 1 96.38 108 HIS A O 1
ATOM 819 N N . ASN A 1 109 ? -28.562 16.781 17.141 1 96.94 109 ASN A N 1
ATOM 820 C CA . ASN A 1 109 ? -28.703 15.922 15.977 1 96.94 109 ASN A CA 1
ATOM 821 C C . ASN A 1 109 ? -27.984 14.594 16.172 1 96.94 109 ASN A C 1
ATOM 823 O O . ASN A 1 109 ? -26.781 14.562 16.438 1 96.94 109 ASN A O 1
ATOM 827 N N . PRO A 1 110 ? -28.766 13.477 16.016 1 97.38 110 PRO A N 1
ATOM 828 C CA . PRO A 1 110 ? -28.172 12.164 16.312 1 97.38 110 PRO A CA 1
ATOM 829 C C . PRO A 1 110 ? -26.953 11.852 15.438 1 97.38 110 PRO A C 1
ATOM 831 O O . PRO A 1 110 ? -26 11.242 15.906 1 97.38 110 PRO A O 1
ATOM 834 N N . ALA A 1 111 ? -26.969 12.219 14.219 1 97.31 111 ALA A N 1
ATOM 835 C CA . ALA A 1 111 ? -25.844 11.977 13.328 1 97.31 111 ALA A CA 1
ATOM 836 C C . ALA A 1 111 ? -24.609 12.766 13.766 1 97.31 111 ALA A C 1
ATOM 838 O O . ALA A 1 111 ? -23.5 12.242 13.758 1 97.31 111 ALA A O 1
ATOM 839 N N . ALA A 1 112 ? -24.844 14 14.141 1 97.88 112 ALA A N 1
ATOM 840 C CA . ALA A 1 112 ? -23.75 14.828 14.633 1 97.88 112 ALA A CA 1
ATOM 841 C C . ALA A 1 112 ? -23.188 14.281 15.945 1 97.88 112 ALA A C 1
ATOM 843 O O . ALA A 1 112 ? -21.969 14.273 16.156 1 97.88 112 ALA A O 1
ATOM 844 N N . ALA A 1 113 ? -24.078 13.797 16.734 1 97.56 113 ALA A N 1
ATOM 845 C CA . ALA A 1 113 ? -23.656 13.227 18.016 1 97.56 113 ALA A CA 1
ATOM 846 C C . ALA A 1 113 ? -22.766 12 17.797 1 97.56 113 ALA A C 1
ATOM 848 O O . ALA A 1 113 ? -21.781 11.805 18.5 1 97.56 113 ALA A O 1
ATOM 849 N N . ALA A 1 114 ? -23.125 11.227 16.828 1 97.5 114 ALA A N 1
ATOM 850 C CA . ALA A 1 114 ? -22.359 10.023 16.516 1 97.5 114 ALA A CA 1
ATOM 851 C C . ALA A 1 114 ? -20.969 10.383 16 1 97.5 114 ALA A C 1
ATOM 853 O O . ALA A 1 114 ? -19.969 9.781 16.422 1 97.5 114 ALA A O 1
ATOM 854 N N . VAL A 1 115 ? -20.891 11.375 15.133 1 97.81 115 VAL A N 1
ATOM 855 C CA . VAL A 1 115 ? -19.609 11.797 14.578 1 97.81 115 VAL A CA 1
ATOM 856 C C . VAL A 1 115 ? -18.766 12.43 15.672 1 97.81 115 VAL A C 1
ATOM 858 O O . VAL A 1 115 ? -17.547 12.242 15.703 1 97.81 115 VAL A O 1
ATOM 861 N N . LEU A 1 116 ? -19.375 13.148 16.578 1 97.38 116 LEU A N 1
ATOM 862 C CA . LEU A 1 116 ? -18.656 13.75 17.703 1 97.38 116 LEU A CA 1
ATOM 863 C C . LEU A 1 116 ? -18 12.68 18.562 1 97.38 116 LEU A C 1
ATOM 865 O O . LEU A 1 116 ? -16.828 12.82 18.938 1 97.38 116 LEU A O 1
ATOM 869 N N . ALA A 1 117 ? -18.719 11.625 18.844 1 97.06 117 ALA A N 1
ATOM 870 C CA . ALA A 1 117 ? -18.172 10.531 19.641 1 97.06 117 ALA A CA 1
ATOM 871 C C . ALA A 1 117 ? -16.938 9.938 18.969 1 97.06 117 ALA A C 1
ATOM 873 O O . ALA A 1 117 ? -15.93 9.695 19.641 1 97.06 117 ALA A O 1
ATOM 874 N N . ARG A 1 118 ? -17.031 9.75 17.719 1 95.69 118 ARG A N 1
ATOM 875 C CA . ARG A 1 118 ? -15.906 9.211 16.953 1 95.69 118 ARG A CA 1
ATOM 876 C C . ARG A 1 118 ? 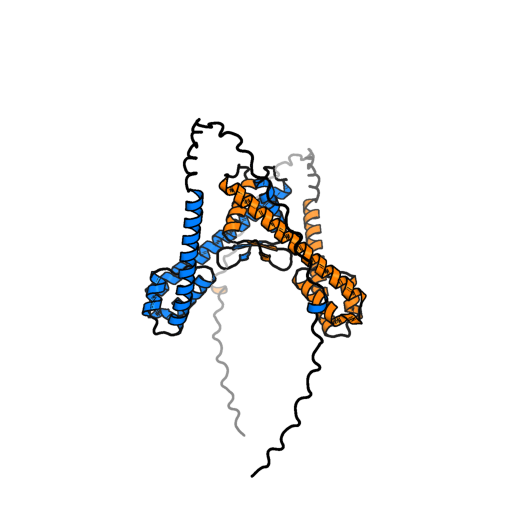-14.719 10.172 17 1 95.69 118 ARG A C 1
ATOM 878 O O . ARG A 1 118 ? -13.586 9.75 17.188 1 95.69 118 ARG A O 1
ATOM 885 N N . CYS A 1 119 ? -15.016 11.438 16.844 1 96.38 119 CYS A N 1
ATOM 886 C CA . CYS A 1 119 ? -13.961 12.445 16.797 1 96.38 119 CYS A CA 1
ATOM 887 C C . CYS A 1 119 ? -13.25 12.547 18.156 1 96.38 119 CYS A C 1
ATOM 889 O O . CYS A 1 119 ? -12.039 12.742 18.203 1 96.38 119 CYS A O 1
ATOM 891 N N . GLN A 1 120 ? -14.031 12.398 19.172 1 94.94 120 GLN A N 1
ATOM 892 C CA . GLN A 1 120 ? -13.453 12.477 20.516 1 94.94 120 GLN A CA 1
ATOM 893 C C . GLN A 1 120 ? -12.477 11.328 20.766 1 94.94 120 GLN A C 1
ATOM 895 O O . GLN A 1 120 ? -11.406 11.531 21.344 1 94.94 120 GLN A O 1
ATOM 900 N N . VAL A 1 121 ? -12.805 10.203 20.312 1 94.56 121 VAL A N 1
ATOM 901 C CA . VAL A 1 121 ? -11.93 9.039 20.453 1 94.56 121 VAL A CA 1
ATOM 902 C C . VAL A 1 121 ? -10.641 9.273 19.672 1 94.56 121 VAL A C 1
ATOM 904 O O . VAL A 1 121 ? -9.547 9.016 20.172 1 94.56 121 VAL A O 1
ATOM 907 N N . LEU A 1 122 ? -10.781 9.75 18.469 1 92.44 122 LEU A N 1
ATOM 908 C CA . LEU A 1 122 ? -9.633 9.992 17.594 1 92.44 122 LEU A CA 1
ATOM 909 C C . LEU A 1 122 ? -8.742 11.086 18.172 1 92.44 122 LEU A C 1
ATOM 911 O O . LEU A 1 122 ? -7.512 10.977 18.141 1 92.44 122 LEU A O 1
ATOM 915 N N . ALA A 1 123 ? -9.336 12.109 18.656 1 91.06 123 ALA A N 1
ATOM 916 C CA . ALA A 1 123 ? -8.586 13.211 19.25 1 91.06 123 ALA A CA 1
ATOM 917 C C . ALA A 1 123 ? -7.785 12.742 20.453 1 91.06 123 ALA A C 1
ATOM 919 O O . ALA A 1 123 ? -6.625 13.125 20.625 1 91.06 123 ALA A O 1
ATOM 920 N N . GLU A 1 124 ? -8.367 11.922 21.25 1 91.12 124 GLU A N 1
ATOM 921 C CA . GLU A 1 124 ? -7.684 11.383 22.422 1 91.12 124 GLU A CA 1
ATOM 922 C C . GLU A 1 124 ? -6.496 10.516 22.016 1 91.12 124 GLU A C 1
ATOM 924 O O . GLU A 1 124 ? -5.422 10.609 22.609 1 91.12 124 GLU A O 1
ATOM 929 N N . ARG A 1 125 ? -6.691 9.719 21.078 1 89.69 125 ARG A N 1
ATOM 930 C CA . ARG A 1 125 ? -5.621 8.867 20.578 1 89.69 125 ARG A CA 1
ATOM 931 C C . ARG A 1 125 ? -4.465 9.703 20.031 1 89.69 125 ARG A C 1
ATOM 933 O O . ARG A 1 125 ? -3.297 9.359 20.234 1 89.69 125 ARG A O 1
ATOM 940 N N . SER A 1 126 ? -4.812 10.695 19.359 1 87.94 126 SER A N 1
ATOM 941 C CA . SER A 1 126 ? -3.797 11.586 18.797 1 87.94 126 SER A CA 1
ATOM 942 C C . SER A 1 126 ? -2.977 12.25 19.891 1 87.94 126 SER A C 1
ATOM 944 O O . SER A 1 126 ? -1.752 12.352 19.781 1 87.94 126 SER A O 1
ATOM 946 N N . VAL A 1 127 ? -3.594 12.68 20.906 1 88.38 127 VAL A N 1
ATOM 947 C CA . VAL A 1 127 ? -2.912 13.305 22.031 1 88.38 127 VAL A CA 1
ATOM 948 C C . VAL A 1 127 ? -2.002 12.281 22.719 1 88.38 127 VAL A C 1
ATOM 950 O O . VAL A 1 127 ? -0.854 12.586 23.047 1 88.38 127 VAL A O 1
ATOM 953 N N . ARG A 1 128 ? -2.461 11.117 22.797 1 90 128 ARG A N 1
ATOM 954 C CA . ARG A 1 128 ? -1.66 10.07 23.422 1 90 128 ARG A CA 1
ATOM 955 C C . ARG A 1 128 ? -0.423 9.758 22.578 1 90 128 ARG A C 1
ATOM 957 O O . ARG A 1 128 ? 0.672 9.594 23.125 1 90 128 ARG A O 1
ATOM 964 N N . ALA A 1 129 ? -0.642 9.719 21.344 1 85.81 129 ALA A N 1
ATOM 965 C CA . ALA A 1 129 ? 0.476 9.43 20.438 1 85.81 129 ALA A CA 1
ATOM 966 C C . ALA A 1 129 ? 1.525 10.531 20.5 1 85.81 129 ALA A C 1
ATOM 968 O O . ALA A 1 129 ? 2.727 10.258 20.516 1 85.81 129 ALA A O 1
ATOM 969 N N . ARG A 1 130 ? 1.119 11.719 20.516 1 85 130 ARG A N 1
ATOM 970 C CA . ARG A 1 130 ? 2.029 12.859 20.594 1 85 130 ARG A CA 1
ATOM 971 C C . ARG A 1 130 ? 2.785 12.859 21.922 1 85 130 ARG A C 1
ATOM 973 O O . ARG A 1 130 ? 3.99 13.117 21.953 1 85 130 ARG A O 1
ATOM 980 N N . LEU A 1 131 ? 2.068 12.539 22.969 1 88.5 131 LEU A N 1
ATOM 981 C CA . LEU A 1 131 ? 2.688 12.484 24.281 1 88.5 131 LEU A CA 1
ATOM 982 C C . LEU A 1 131 ? 3.717 11.359 24.359 1 88.5 131 LEU A C 1
ATOM 984 O O . LEU A 1 131 ? 4.785 11.531 24.938 1 88.5 131 LEU A O 1
ATOM 988 N N . ALA A 1 132 ? 3.447 10.328 23.75 1 86.94 132 ALA A N 1
ATOM 989 C CA . ALA A 1 132 ? 4.383 9.203 23.719 1 86.94 132 ALA A CA 1
ATOM 990 C C . ALA A 1 132 ? 5.652 9.578 22.953 1 86.94 132 ALA A C 1
ATOM 992 O O . ALA A 1 132 ? 6.758 9.219 23.359 1 86.94 132 ALA A O 1
ATOM 993 N N . ARG A 1 133 ? 5.523 10.273 21.859 1 79.69 133 ARG A N 1
ATOM 994 C CA . ARG A 1 133 ? 6.66 10.703 21.047 1 79.69 133 ARG A CA 1
ATOM 995 C C . ARG A 1 133 ? 7.539 11.688 21.828 1 79.69 133 ARG A C 1
ATOM 997 O O . ARG A 1 133 ? 8.766 11.617 21.75 1 79.69 133 ARG A O 1
ATOM 1004 N N . VAL A 1 134 ? 6.957 12.57 22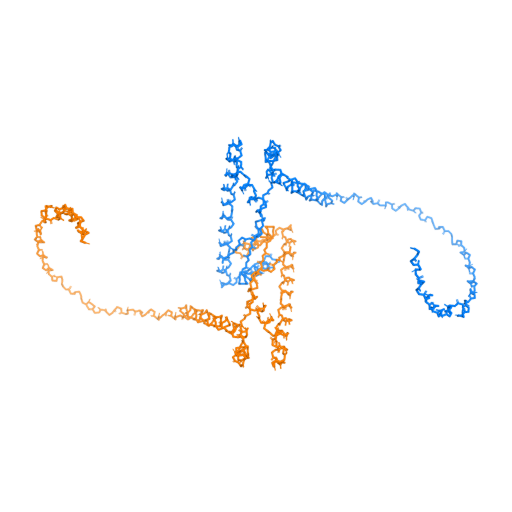.594 1 82.38 134 VAL A N 1
ATOM 1005 C CA . VAL A 1 134 ? 7.676 13.555 23.406 1 82.38 134 VAL A CA 1
ATOM 1006 C C . VAL A 1 134 ? 8.422 12.852 24.531 1 82.38 134 VAL A C 1
ATOM 1008 O O . VAL A 1 134 ? 9.57 13.188 24.828 1 82.38 134 VAL A O 1
ATOM 1011 N N . SER A 1 135 ? 7.84 11.906 25.062 1 83.94 135 SER A N 1
ATOM 1012 C CA . SER A 1 135 ? 8.461 11.141 26.141 1 83.94 135 SER A CA 1
ATOM 1013 C C . SER A 1 135 ? 9.664 10.359 25.625 1 83.94 135 SER A C 1
ATOM 1015 O O . SER A 1 135 ? 10.695 10.281 26.312 1 83.94 135 SER A O 1
ATOM 1017 N N . GLN A 1 136 ? 9.516 9.789 24.469 1 74.56 136 GLN A N 1
ATOM 1018 C CA . GLN A 1 136 ? 10.609 9.023 23.891 1 74.56 136 GLN A CA 1
ATOM 1019 C C . GLN A 1 136 ? 11.773 9.938 23.516 1 74.56 136 GLN A C 1
ATOM 1021 O O . GLN A 1 136 ? 12.938 9.586 23.734 1 74.56 136 GLN A O 1
ATOM 1026 N N . ALA A 1 137 ? 11.508 11.102 23.016 1 73.5 137 ALA A N 1
ATOM 1027 C CA . ALA A 1 137 ? 12.539 12.062 22.641 1 73.5 137 ALA A CA 1
ATOM 1028 C C . ALA A 1 137 ? 13.258 12.602 23.859 1 73.5 137 ALA A C 1
ATOM 1030 O O . ALA A 1 137 ? 14.477 12.789 23.844 1 73.5 137 ALA A O 1
ATOM 1031 N N . THR A 1 138 ? 12.57 12.883 24.891 1 69.62 138 THR A N 1
ATOM 1032 C CA . THR A 1 138 ? 13.156 13.383 26.141 1 69.62 138 THR A CA 1
ATOM 1033 C C . THR A 1 138 ? 13.938 12.281 26.844 1 69.62 138 THR A C 1
ATOM 1035 O O . THR A 1 138 ? 14.922 12.555 27.531 1 69.62 138 THR A O 1
ATOM 1038 N N . ALA A 1 139 ? 13.492 11.164 26.688 1 66.31 139 ALA A N 1
ATOM 1039 C CA . ALA A 1 139 ? 14.211 10.047 27.297 1 66.31 139 ALA A CA 1
ATOM 1040 C C . ALA A 1 139 ? 15.562 9.836 26.641 1 66.31 139 ALA A C 1
ATOM 1042 O O . ALA A 1 139 ? 16.531 9.445 27.297 1 66.31 139 ALA A O 1
ATOM 1043 N N . THR A 1 140 ? 15.508 10.062 25.344 1 62.47 140 THR A N 1
ATOM 1044 C CA . THR A 1 140 ? 16.781 9.914 24.656 1 62.47 140 THR A CA 1
ATOM 1045 C C . THR A 1 140 ? 17.703 11.094 24.953 1 62.47 140 THR A C 1
ATOM 1047 O O . THR A 1 140 ? 18.922 10.969 24.875 1 62.47 140 THR A O 1
ATOM 1050 N N . SER A 1 141 ? 17.094 12.219 25.219 1 56.66 141 SER A N 1
ATOM 1051 C CA . SER A 1 141 ? 17.906 13.391 25.516 1 56.66 141 SER A CA 1
ATOM 1052 C C . SER A 1 141 ? 18.344 13.398 26.984 1 56.66 141 SER A C 1
ATOM 1054 O O . SER A 1 141 ? 18.984 14.344 27.438 1 56.66 141 SER A O 1
ATOM 1056 N N . ALA A 1 142 ? 17.781 12.562 27.766 1 52.44 142 ALA A N 1
ATOM 1057 C CA . ALA A 1 142 ? 18.297 12.641 29.125 1 52.44 142 ALA A CA 1
ATOM 1058 C C . ALA A 1 142 ? 19.828 12.594 29.141 1 52.44 142 ALA A C 1
ATOM 1060 O O . ALA A 1 142 ? 20.422 11.703 28.547 1 52.44 142 ALA A O 1
ATOM 1061 N N . PRO A 1 143 ? 20.359 13.703 29.375 1 50.88 143 PRO A N 1
ATOM 1062 C CA . PRO A 1 143 ? 21.828 13.711 29.484 1 50.88 143 PRO A CA 1
ATOM 1063 C C . PRO A 1 143 ? 22.375 12.5 30.219 1 50.88 143 PRO A C 1
ATOM 1065 O O . PRO A 1 143 ? 21.688 11.922 31.062 1 50.88 143 PRO A O 1
ATOM 1068 N N . ILE A 1 144 ? 23.156 11.688 29.531 1 50.12 144 ILE A N 1
ATOM 1069 C CA . ILE A 1 144 ? 24.016 10.797 30.297 1 50.12 144 ILE A CA 1
ATOM 1070 C C . ILE A 1 144 ? 24.438 11.484 31.609 1 50.12 144 ILE A C 1
ATOM 1072 O O . ILE A 1 144 ? 25.047 12.555 31.578 1 50.12 144 ILE A O 1
ATOM 1076 N N . GLY A 1 145 ? 23.625 11.461 32.562 1 45.47 145 GLY A N 1
ATOM 1077 C CA . GLY A 1 145 ? 24.062 12.031 33.844 1 45.47 145 GLY A CA 1
ATOM 1078 C C . GLY A 1 145 ? 25.578 12.008 34 1 45.47 145 GLY A C 1
ATOM 1079 O O . GLY A 1 145 ? 26.266 11.266 33.312 1 45.47 145 GLY A O 1
ATOM 1080 N N . PRO A 1 146 ? 26.125 13.117 34.375 1 47.28 146 PRO A N 1
ATOM 1081 C CA . PRO A 1 146 ? 27.562 13.008 34.656 1 47.28 146 PRO A CA 1
ATOM 1082 C C . PRO A 1 146 ? 27.938 11.695 35.312 1 47.28 146 PRO A C 1
ATOM 1084 O O . PRO A 1 146 ? 27.203 11.203 36.188 1 47.28 146 PRO A O 1
ATOM 1087 N N . ARG A 1 147 ? 28.375 10.695 34.562 1 47.53 147 ARG A N 1
ATOM 1088 C CA . ARG A 1 147 ? 29 9.578 35.281 1 47.53 147 ARG A CA 1
ATOM 1089 C C . ARG A 1 147 ? 29.734 10.055 36.5 1 47.53 147 ARG A C 1
ATOM 1091 O O . ARG A 1 147 ? 30.672 10.852 36.406 1 47.53 147 ARG A O 1
ATOM 1098 N N . VAL A 1 148 ? 29.094 10.266 37.625 1 45.84 148 VAL A N 1
ATOM 1099 C CA . VAL A 1 148 ? 29.797 10.484 38.875 1 45.84 148 VAL A CA 1
ATOM 1100 C C . VAL A 1 148 ? 31.047 9.594 38.938 1 45.84 148 VAL A C 1
ATOM 1102 O O . VAL A 1 148 ? 30.953 8.375 38.812 1 45.84 148 VAL A O 1
ATOM 1105 N N . ARG A 1 149 ? 32.219 10.07 38.375 1 46.25 149 ARG A N 1
ATOM 1106 C CA . ARG A 1 149 ? 33.469 9.43 38.688 1 46.25 149 ARG A CA 1
ATOM 1107 C C . ARG A 1 149 ? 33.5 8.984 40.156 1 46.25 149 ARG A C 1
ATOM 1109 O O . ARG A 1 149 ? 33.438 9.812 41.062 1 46.25 149 ARG A O 1
ATOM 1116 N N . LEU A 1 150 ? 32.938 7.859 40.562 1 45.91 150 LEU A N 1
ATOM 1117 C CA . LEU A 1 150 ? 33.156 7.277 41.875 1 45.91 150 LEU A CA 1
ATOM 1118 C C . LEU A 1 150 ? 34.625 7.422 42.281 1 45.91 150 LEU A C 1
ATOM 1120 O O . LEU A 1 150 ? 35.5 6.891 41.625 1 45.91 150 LEU A O 1
ATOM 1124 N N . LEU A 1 151 ? 35.062 8.617 42.719 1 40.94 151 LEU A N 1
ATOM 1125 C CA . LEU A 1 151 ? 36.375 8.703 43.375 1 40.94 151 LEU A CA 1
ATOM 1126 C C . LEU A 1 151 ? 36.594 7.527 44.312 1 40.94 151 LEU A C 1
ATOM 1128 O O . LEU A 1 151 ? 35.75 7.227 45.156 1 40.94 151 LEU A O 1
ATOM 1132 N N . ALA A 1 152 ? 37.375 6.508 43.844 1 44.5 152 ALA A N 1
ATOM 1133 C CA . ALA A 1 152 ? 37.938 5.422 44.625 1 44.5 152 ALA A CA 1
ATOM 1134 C C . ALA A 1 152 ? 38.438 5.938 46 1 44.5 152 ALA A C 1
ATOM 1136 O O . ALA A 1 152 ? 39.25 6.844 46.062 1 44.5 152 ALA A O 1
ATOM 1137 N N . LEU A 1 153 ? 37.531 6.152 47.031 1 43.38 153 LEU A N 1
ATOM 1138 C CA . LEU A 1 153 ? 38.125 6.383 48.344 1 43.38 153 LEU A CA 1
ATOM 1139 C C . LEU A 1 153 ? 39.25 5.387 48.625 1 43.38 153 LEU A C 1
ATOM 1141 O O . LEU A 1 153 ? 39.125 4.211 48.281 1 43.38 153 LEU A O 1
ATOM 1145 N N . PRO A 1 154 ? 40.531 5.844 48.719 1 40.81 154 PRO A N 1
ATOM 1146 C CA . PRO A 1 154 ? 41.688 4.988 48.969 1 40.81 154 PRO A CA 1
ATOM 1147 C C . PRO A 1 154 ? 41.438 3.961 50.062 1 40.81 154 PRO A C 1
ATOM 1149 O O . PRO A 1 154 ? 42.344 3.191 50.406 1 40.81 154 PRO A O 1
ATOM 1152 N N . GLY A 1 155 ? 40.469 4.242 50.938 1 39.53 155 GLY A N 1
ATOM 1153 C CA . GLY A 1 155 ? 40.656 3.576 52.219 1 39.53 155 GLY A CA 1
ATOM 1154 C C . GLY A 1 155 ? 40.531 2.066 52.125 1 39.53 155 GLY A C 1
ATOM 1155 O O . GLY A 1 155 ? 39.531 1.487 52.594 1 39.53 155 GLY A O 1
ATOM 1156 N N . GLY A 1 156 ? 40.938 1.45 51.031 1 37.12 156 GLY A N 1
ATOM 1157 C CA . GLY A 1 156 ? 40.844 -0.001 51.031 1 37.12 156 GLY A CA 1
ATOM 1158 C C . GLY A 1 156 ? 41.469 -0.639 52.25 1 37.12 156 GLY A C 1
ATOM 1159 O O . GLY A 1 156 ? 42.656 -0.954 52.25 1 37.12 156 GLY A O 1
ATOM 1160 N N . ARG A 1 157 ? 41.25 0.07 53.438 1 33.69 157 ARG A N 1
ATOM 1161 C CA . ARG A 1 157 ? 41.938 -0.729 54.469 1 33.69 157 ARG A CA 1
ATOM 1162 C C . ARG A 1 157 ? 41.531 -2.199 54.344 1 33.69 157 ARG A C 1
ATOM 1164 O O . ARG A 1 157 ? 40.406 -2.52 54 1 33.69 157 ARG A O 1
ATOM 1171 N N . THR A 1 158 ? 42.531 -3.045 54.25 1 33.72 158 THR A N 1
ATOM 1172 C CA . THR A 1 158 ? 42.719 -4.492 54.25 1 33.72 158 THR A CA 1
ATOM 1173 C C . THR A 1 158 ? 41.969 -5.105 55.438 1 33.72 158 THR A C 1
ATOM 1175 O O . THR A 1 158 ? 42.312 -4.871 56.594 1 33.72 158 THR A O 1
ATOM 1178 N N . ALA A 1 159 ? 40.656 -4.898 55.562 1 34.44 159 ALA A N 1
ATOM 1179 C CA . ALA A 1 159 ? 40.031 -5.613 56.656 1 34.44 159 ALA A CA 1
ATOM 1180 C C . ALA A 1 159 ? 40.531 -7.051 56.719 1 34.44 159 ALA A C 1
ATOM 1182 O O . ALA A 1 159 ? 40.688 -7.719 55.719 1 34.44 159 ALA A O 1
ATOM 1183 N N . ALA A 1 160 ? 41.219 -7.316 57.781 1 34.72 160 ALA A N 1
ATOM 1184 C CA . ALA A 1 160 ? 41.781 -8.555 58.312 1 34.72 160 ALA A CA 1
ATOM 1185 C C . ALA A 1 160 ? 40.812 -9.719 58.125 1 34.72 160 ALA A C 1
ATOM 1187 O O . ALA A 1 160 ? 39.594 -9.523 58.156 1 34.72 160 ALA A O 1
ATOM 1188 N N . ASP A 1 161 ? 41.188 -10.844 57.594 1 34.31 161 ASP A N 1
ATOM 1189 C CA . ASP A 1 161 ? 40.75 -12.188 57.219 1 34.31 161 ASP A CA 1
ATOM 1190 C C . ASP A 1 161 ? 40 -12.859 58.375 1 34.31 161 ASP A C 1
ATOM 1192 O O . ASP A 1 161 ? 40.594 -13.43 59.281 1 34.31 161 ASP A O 1
ATOM 1196 N N . GLU A 1 162 ? 39.031 -12.117 59.094 1 40.59 162 GLU A N 1
ATOM 1197 C CA . GLU A 1 162 ? 38.531 -12.977 60.188 1 40.59 162 GLU A CA 1
ATOM 1198 C C . GLU A 1 162 ? 38.031 -14.305 59.625 1 40.59 162 GLU A C 1
ATOM 1200 O O . GLU A 1 162 ? 37.375 -14.336 58.562 1 40.59 162 GLU A O 1
ATOM 1205 N N . PRO A 1 163 ? 38.531 -15.406 60.156 1 40.59 163 PRO A N 1
ATOM 1206 C CA . PRO A 1 163 ? 38.25 -16.781 59.719 1 40.59 163 PRO A CA 1
ATOM 1207 C C . PRO A 1 163 ? 36.75 -17.062 59.656 1 40.59 163 PRO A C 1
ATOM 1209 O O . PRO A 1 163 ? 36 -16.719 60.562 1 40.59 163 PRO A O 1
ATOM 1212 N N . LYS A 1 164 ? 36.125 -17.016 58.5 1 40.47 164 LYS A N 1
ATOM 1213 C CA . LYS A 1 164 ? 34.719 -17.266 58.281 1 40.47 164 LYS A CA 1
ATOM 1214 C C . LYS A 1 164 ? 34.281 -18.578 58.938 1 40.47 164 LYS A C 1
ATOM 1216 O O . LYS A 1 164 ? 34.969 -19.594 58.812 1 40.47 164 LYS A O 1
ATOM 1221 N N . PRO A 1 165 ? 33.469 -18.438 59.969 1 43.44 165 PRO A N 1
ATOM 1222 C CA . PRO A 1 165 ? 33.094 -19.672 60.656 1 43.44 165 PRO A CA 1
ATOM 1223 C C . PRO A 1 165 ? 32.562 -20.734 59.688 1 43.44 165 PRO A C 1
ATOM 1225 O O . PRO A 1 165 ? 32.031 -20.406 58.625 1 43.44 165 PRO A O 1
ATOM 1228 N N . GLU A 1 166 ? 33.094 -21.938 59.656 1 41.25 166 GLU A N 1
ATOM 1229 C CA . GLU A 1 166 ? 32.781 -23.125 58.875 1 41.25 166 GLU A CA 1
ATOM 1230 C C . GLU A 1 166 ? 31.266 -23.422 58.938 1 41.25 166 GLU A C 1
ATOM 1232 O O . GLU A 1 166 ? 30.688 -23.438 60 1 41.25 166 GLU A O 1
ATOM 1237 N N . PRO A 1 167 ? 30.5 -23.047 57.875 1 45.5 167 PRO A N 1
ATOM 1238 C CA . PRO A 1 167 ? 29.062 -23.281 57.906 1 45.5 167 PRO A CA 1
ATOM 1239 C C . PRO A 1 167 ? 28.688 -24.672 58.375 1 45.5 167 PRO A C 1
ATOM 1241 O O . PRO A 1 167 ? 29.469 -25.625 58.188 1 45.5 167 PRO A O 1
ATOM 1244 N N . PRO A 1 168 ? 27.859 -24.766 59.344 1 46.72 168 PRO A N 1
ATOM 1245 C CA . PRO A 1 168 ? 27.531 -26.078 59.938 1 46.72 168 PRO A CA 1
ATOM 1246 C C . PRO A 1 168 ? 27.078 -27.078 58.906 1 46.72 168 PRO A C 1
ATOM 1248 O O . PRO A 1 168 ? 26.609 -26.703 57.812 1 46.72 168 PRO A O 1
ATOM 1251 N N . ALA A 1 169 ? 27.484 -28.297 58.906 1 40.94 169 ALA A N 1
ATOM 1252 C CA . ALA A 1 169 ? 27.219 -29.438 58.031 1 40.94 169 ALA A CA 1
ATOM 1253 C C . ALA A 1 169 ? 25.719 -29.609 57.781 1 40.94 169 ALA A C 1
ATOM 1255 O O . ALA A 1 169 ? 24.922 -29.5 58.719 1 40.94 169 ALA A O 1
ATOM 1256 N N . PRO A 1 170 ? 25.234 -29.359 56.531 1 38.69 170 PRO A N 1
ATOM 1257 C CA . PRO A 1 170 ? 23.797 -29.438 56.219 1 38.69 170 PRO A CA 1
ATOM 1258 C C . PRO A 1 170 ? 23.156 -30.703 56.75 1 38.69 170 PRO A C 1
ATOM 1260 O O . PRO A 1 170 ? 23.719 -31.797 56.625 1 38.69 170 PRO A O 1
ATOM 1263 N N . ALA A 1 171 ? 22.5 -30.625 57.812 1 42.31 171 ALA A N 1
ATOM 1264 C CA . ALA A 1 171 ? 21.766 -31.75 58.406 1 42.31 171 ALA A CA 1
ATOM 1265 C C . ALA A 1 171 ? 20.938 -32.469 57.344 1 42.31 171 ALA A C 1
ATOM 1267 O O . ALA A 1 171 ? 20.344 -31.844 56.469 1 42.31 171 ALA A O 1
ATOM 1268 N N . GLU A 1 172 ? 21.25 -33.719 56.906 1 40.25 172 GLU A N 1
ATOM 1269 C CA . GLU A 1 172 ? 20.609 -34.625 55.969 1 40.25 172 GLU A CA 1
ATOM 1270 C C . GLU A 1 172 ? 19.094 -34.656 56.156 1 40.25 172 GLU A C 1
ATOM 1272 O O . GLU A 1 172 ? 18.609 -35.031 57.219 1 40.25 172 GLU A O 1
ATOM 1277 N N . ARG A 1 173 ? 18.344 -33.656 55.656 1 46.78 173 ARG A N 1
ATOM 1278 C CA . ARG A 1 173 ? 16.891 -33.688 55.812 1 46.78 173 ARG A CA 1
ATOM 1279 C C . ARG A 1 173 ? 16.312 -35.031 55.344 1 46.78 173 ARG A C 1
ATOM 1281 O O . ARG A 1 173 ? 16.719 -35.562 54.312 1 46.78 173 ARG A O 1
ATOM 1288 N N . PRO A 1 174 ? 15.68 -35.812 56.219 1 47.03 174 PRO A N 1
ATOM 1289 C CA . PRO A 1 174 ? 15.18 -37.125 55.844 1 47.03 174 PRO A CA 1
ATOM 1290 C C . PRO A 1 174 ? 14.203 -37.062 54.656 1 47.03 174 PRO A C 1
ATOM 1292 O O . PRO A 1 174 ? 13.445 -36.125 54.531 1 47.03 174 PRO A O 1
ATOM 1295 N N . VAL A 1 175 ? 14.43 -37.656 53.438 1 45.97 175 VAL A N 1
ATOM 1296 C CA . VAL A 1 175 ? 13.641 -37.781 52.219 1 45.97 175 VAL A CA 1
ATOM 1297 C C . VAL A 1 175 ? 12.258 -38.344 52.531 1 45.97 175 VAL A C 1
ATOM 1299 O O . VAL A 1 175 ? 12.156 -39.375 53.188 1 45.97 175 VAL A O 1
ATOM 1302 N N . PRO A 1 176 ? 11.164 -37.531 52.594 1 46.09 176 PRO A N 1
ATOM 1303 C CA . PRO A 1 176 ? 9.859 -38.094 52.969 1 46.09 176 PRO A CA 1
ATOM 1304 C C . PRO A 1 176 ? 9.484 -39.344 52.156 1 46.09 176 PRO A C 1
ATOM 1306 O O . PRO A 1 176 ? 9.938 -39.5 51 1 46.09 176 PRO A O 1
ATOM 1309 N N . LYS A 1 177 ? 8.945 -40.438 52.719 1 42.81 177 LYS A N 1
ATOM 1310 C CA . LYS A 1 177 ? 8.578 -41.719 52.125 1 42.81 177 LYS A CA 1
ATOM 1311 C C . LYS A 1 177 ? 7.426 -41.562 51.125 1 42.81 177 LYS A C 1
ATOM 1313 O O . LYS A 1 177 ? 6.531 -40.719 51.344 1 42.81 177 LYS A O 1
ATOM 1318 N N . PRO A 1 178 ? 7.449 -42.125 49.812 1 41.19 178 PRO A N 1
ATOM 1319 C CA . PRO A 1 178 ? 6.566 -41.938 48.656 1 41.19 178 PRO A CA 1
ATOM 1320 C C . PRO A 1 178 ? 5.105 -42.219 48.969 1 41.19 178 PRO A C 1
ATOM 1322 O O . PRO A 1 178 ? 4.223 -41.938 48.156 1 41.19 178 PRO A O 1
ATOM 1325 N N . SER A 1 179 ? 4.758 -43.125 49.938 1 43.66 179 SER A N 1
ATOM 1326 C CA . SER A 1 179 ? 3.383 -43.625 50.062 1 43.66 179 SER A CA 1
ATOM 1327 C C . SER A 1 179 ? 2.41 -42.469 50.281 1 43.66 179 SER A C 1
ATOM 1329 O O . SER A 1 179 ? 1.195 -42.656 50.312 1 43.66 179 SER A O 1
ATOM 1331 N N . GLU A 1 180 ? 2.781 -41.438 50.906 1 52 180 GLU A N 1
ATOM 1332 C CA . GLU A 1 180 ? 1.896 -40.344 51.344 1 52 180 GLU A CA 1
ATOM 1333 C C . GLU A 1 180 ? 1.435 -39.5 50.156 1 52 180 GLU A C 1
ATOM 1335 O O . GLU A 1 180 ? 0.709 -38.531 50.312 1 52 180 GLU A O 1
ATOM 1340 N N . VAL A 1 181 ? 1.961 -39.812 48.969 1 51.66 181 VAL A N 1
ATOM 1341 C CA . VAL A 1 181 ? 1.876 -39.062 47.719 1 51.66 181 VAL A CA 1
ATOM 1342 C C . VAL A 1 181 ? 0.553 -39.375 47 1 51.66 181 VAL A C 1
ATOM 1344 O O . VAL A 1 181 ? -0.004 -38.531 46.312 1 51.66 181 VAL A O 1
ATOM 1347 N N . PHE A 1 182 ? 0.007 -40.625 46.625 1 46.25 182 PHE A N 1
ATOM 1348 C CA . PHE A 1 182 ? -1.088 -40.844 45.688 1 46.25 182 PHE A CA 1
ATOM 1349 C C . PHE A 1 182 ? -2.326 -41.375 46.406 1 46.25 182 PHE A C 1
ATOM 1351 O O . PHE A 1 182 ? -2.385 -42.531 46.781 1 46.25 182 PHE A O 1
ATOM 1358 N N . PRO A 1 183 ? -3.184 -40.5 47.062 1 45.25 183 PRO A N 1
ATOM 1359 C CA . PRO A 1 183 ? -4.352 -41.062 47.719 1 45.25 183 PRO A CA 1
ATOM 1360 C C . PRO A 1 183 ? -5.301 -41.781 46.75 1 45.25 183 PRO A C 1
ATOM 1362 O O . PRO A 1 183 ? -5.32 -41.469 45.562 1 45.25 183 PRO A O 1
ATOM 1365 N N . PRO A 1 184 ? -5.855 -42.969 47.094 1 43.31 184 PRO A N 1
ATOM 1366 C CA . PRO A 1 184 ? -6.652 -43.844 46.219 1 43.31 184 PRO A CA 1
ATOM 1367 C C . PRO A 1 184 ? -7.867 -43.094 45.625 1 43.31 184 PRO A C 1
ATOM 1369 O O . PRO A 1 184 ? -8.367 -42.156 46.219 1 43.31 184 PRO A O 1
ATOM 1372 N N . ARG A 1 185 ? -8.195 -43.188 44.344 1 43.53 185 ARG A N 1
ATOM 1373 C CA . ARG A 1 185 ? -9.227 -42.625 43.5 1 43.53 185 ARG A CA 1
ATOM 1374 C C . ARG A 1 185 ? -10.625 -42.969 44 1 43.53 185 ARG A C 1
ATOM 1376 O O . ARG A 1 185 ? -10.969 -44.156 44.125 1 43.53 185 ARG A O 1
ATOM 1383 N N . ARG A 1 186 ? -11.219 -42.188 44.906 1 43.94 186 ARG A N 1
ATOM 1384 C CA . ARG A 1 186 ? -12.547 -42.469 45.469 1 43.94 186 ARG A CA 1
ATOM 1385 C C . ARG A 1 186 ? -13.562 -42.688 44.344 1 43.94 186 ARG A C 1
ATOM 1387 O O . ARG A 1 186 ? -13.586 -41.969 43.375 1 43.94 186 ARG A O 1
ATOM 1394 N N . ARG A 1 187 ? -14.117 -43.875 44.188 1 47.72 187 ARG A N 1
ATOM 1395 C CA . ARG A 1 187 ? -15.133 -44.344 43.25 1 47.72 187 ARG A CA 1
ATOM 1396 C C . ARG A 1 187 ? -16.375 -43.469 43.312 1 47.72 187 ARG A C 1
ATOM 1398 O O . ARG A 1 187 ? -16.922 -43.219 44.406 1 47.72 187 ARG A O 1
ATOM 1405 N N . PRO A 1 188 ? -16.719 -42.594 42.281 1 46.72 188 PRO A N 1
ATOM 1406 C CA . PRO A 1 188 ? -17.844 -41.688 42.312 1 46.72 188 PRO A CA 1
ATOM 1407 C C . PRO A 1 188 ? -19.172 -42.344 42.625 1 46.72 188 PRO A C 1
ATOM 1409 O O . PRO A 1 188 ? -19.453 -43.438 42.062 1 46.72 188 PRO A O 1
ATOM 1412 N N . VAL A 1 189 ? -19.797 -42.219 43.812 1 52.47 189 VAL A N 1
ATOM 1413 C CA . VAL A 1 189 ? -21.062 -42.75 44.281 1 52.47 189 VAL A CA 1
ATOM 1414 C C . VAL A 1 189 ? -22.188 -42.406 43.312 1 52.47 189 VAL A C 1
ATOM 1416 O O . VAL A 1 189 ? -22.297 -41.25 42.875 1 52.47 189 VAL A O 1
ATOM 1419 N N . PRO A 1 190 ? -22.891 -43.375 42.75 1 53.78 190 PRO A N 1
ATOM 1420 C CA . PRO A 1 190 ? -23.922 -43.188 41.719 1 53.78 190 PRO A CA 1
ATOM 1421 C C . PRO A 1 190 ? -25.078 -42.281 42.188 1 53.78 190 PRO A C 1
ATOM 1423 O O . PRO A 1 190 ? -25.391 -42.25 43.375 1 53.78 190 PRO A O 1
ATOM 1426 N N . PRO A 1 191 ? -25.375 -41.156 41.531 1 56.28 191 PRO A N 1
ATOM 1427 C CA . PRO A 1 191 ? -26.359 -40.188 42 1 56.28 191 PRO A CA 1
ATOM 1428 C C . PRO A 1 191 ? -27.719 -40.812 42.281 1 56.28 191 PRO A C 1
ATOM 1430 O O . PRO A 1 191 ? -28.062 -41.844 41.719 1 56.28 191 PRO A O 1
ATOM 1433 N N . PRO A 1 192 ? -28.359 -40.5 43.406 1 57.94 192 PRO A N 1
ATOM 1434 C CA . PRO A 1 192 ? -29.578 -41.125 43.906 1 57.94 192 PRO A CA 1
ATOM 1435 C C . PRO A 1 192 ? -30.75 -41 42.938 1 57.94 192 PRO A C 1
ATOM 1437 O O . PRO A 1 192 ? -30.766 -40.125 42.094 1 57.94 192 PRO A O 1
ATOM 1440 N N . PRO A 1 193 ? -31.656 -41.969 42.781 1 55.31 193 PRO A N 1
ATOM 1441 C CA . PRO A 1 193 ? -32.688 -42.125 41.781 1 55.31 193 PRO A CA 1
ATOM 1442 C C . PRO A 1 193 ? -33.719 -41 41.812 1 55.31 193 PRO A C 1
ATOM 1444 O O . PRO A 1 193 ? -33.906 -40.344 42.844 1 55.31 193 PRO A O 1
ATOM 1447 N N . PRO A 1 194 ? -34.188 -40.375 40.688 1 52.12 194 PRO A N 1
ATOM 1448 C CA . PRO A 1 194 ? -35.031 -39.219 40.5 1 52.12 194 PRO A CA 1
ATOM 1449 C C . PRO A 1 194 ? -36.344 -39.281 41.281 1 52.12 194 PRO A C 1
ATOM 1451 O O . PRO A 1 194 ? -36.969 -40.375 41.344 1 52.12 194 PRO A O 1
ATOM 1454 N N . GLU A 1 195 ? -36.5 -38.594 42.406 1 49.94 195 GLU A N 1
ATOM 1455 C CA . GLU A 1 195 ? -37.656 -38.531 43.312 1 49.94 195 GLU A CA 1
ATOM 1456 C C . GLU A 1 195 ? -38.938 -38.219 42.531 1 49.94 195 GLU A C 1
ATOM 1458 O O . GLU A 1 195 ? -38.969 -37.281 41.75 1 49.94 195 GLU A O 1
ATOM 1463 N N . GLU A 1 196 ? -39.812 -39.156 42.312 1 49.56 196 GLU A N 1
ATOM 1464 C CA . GLU A 1 196 ? -41.125 -39.094 41.719 1 49.56 196 GLU A CA 1
ATOM 1465 C C . GLU A 1 196 ? -42 -38.062 42.375 1 49.56 196 GLU A C 1
ATOM 1467 O O . GLU A 1 196 ? -42.281 -38.156 43.594 1 49.56 196 GLU A O 1
ATOM 1472 N N . ARG A 1 197 ? -41.906 -36.781 42.031 1 44.22 197 ARG A N 1
ATOM 1473 C CA . ARG A 1 197 ? -42.75 -35.688 42.562 1 44.22 197 ARG A CA 1
ATOM 1474 C C . ARG A 1 197 ? -44.219 -36.094 42.531 1 44.22 197 ARG A C 1
ATOM 1476 O O . ARG A 1 197 ? -44.75 -36.375 41.5 1 44.22 197 ARG A O 1
ATOM 1483 N N . VAL A 1 198 ? -44.688 -36.688 43.594 1 39.09 198 VAL A N 1
ATOM 1484 C CA . VAL A 1 198 ? -46.094 -37 43.781 1 39.09 198 VAL A CA 1
ATOM 1485 C C . VAL A 1 198 ? -46.938 -35.75 43.656 1 39.09 198 VAL A C 1
ATOM 1487 O O . VAL A 1 198 ? -46.656 -34.719 44.281 1 39.09 198 VAL A O 1
ATOM 1490 N N . ALA A 1 199 ? -47.656 -35.531 42.531 1 45.34 199 ALA A N 1
ATOM 1491 C CA . ALA A 1 199 ? -48.688 -34.531 42.25 1 45.34 199 ALA A CA 1
ATOM 1492 C C . ALA A 1 199 ? -49.75 -34.562 43.344 1 45.34 199 ALA A C 1
ATOM 1494 O O . ALA A 1 199 ? -50.438 -35.562 43.531 1 45.34 199 ALA A O 1
ATOM 1495 N N . GLY A 1 200 ? -49.562 -33.875 44.531 1 27.58 200 GLY A N 1
ATOM 1496 C CA . GLY A 1 200 ? -50.781 -33.531 45.219 1 27.58 200 GLY A CA 1
ATOM 1497 C C . GLY A 1 200 ? -51.656 -32.562 44.469 1 27.58 200 GLY A C 1
ATOM 1498 O O . GLY A 1 200 ? -51.156 -31.812 43.594 1 27.58 200 GLY A O 1
ATOM 1499 N N . MET B 1 1 ? 4.777 -1.354 9.93 1 87.5 1 MET B N 1
ATOM 1500 C CA . MET B 1 1 ? 5.324 -2.455 9.141 1 87.5 1 MET B CA 1
ATOM 1501 C C . MET B 1 1 ? 4.672 -2.518 7.766 1 87.5 1 MET B C 1
ATOM 1503 O O . MET B 1 1 ? 3.457 -2.355 7.641 1 87.5 1 MET B O 1
ATOM 1507 N N . PRO B 1 2 ? 5.629 -2.746 6.754 1 92.62 2 PRO B N 1
ATOM 1508 C CA . PRO B 1 2 ? 5.047 -2.9 5.418 1 92.62 2 PRO B CA 1
ATOM 1509 C C . PRO B 1 2 ? 4.043 -4.051 5.344 1 92.62 2 PRO B C 1
ATOM 1511 O O . PRO B 1 2 ? 4.215 -5.07 6.016 1 92.62 2 PRO B O 1
ATOM 1514 N N . THR B 1 3 ? 2.949 -3.859 4.602 1 92.12 3 THR B N 1
ATOM 1515 C CA . THR B 1 3 ? 1.867 -4.836 4.52 1 92.12 3 THR B CA 1
ATOM 1516 C C . THR B 1 3 ? 1.702 -5.344 3.092 1 92.12 3 THR B C 1
ATOM 1518 O O . THR B 1 3 ? 1.65 -4.555 2.146 1 92.12 3 THR B O 1
ATOM 1521 N N . PRO B 1 4 ? 1.628 -6.617 3.016 1 88.88 4 PRO B N 1
ATOM 1522 C CA . PRO B 1 4 ? 1.365 -7.137 1.672 1 88.88 4 PRO B CA 1
ATOM 1523 C C . PRO B 1 4 ? 0.14 -6.496 1.021 1 88.88 4 PRO B C 1
ATOM 1525 O O . PRO B 1 4 ? -0.846 -6.207 1.705 1 88.88 4 PRO B O 1
ATOM 1528 N N . TYR B 1 5 ? 0.323 -6.176 -0.255 1 89.38 5 TYR B N 1
ATOM 1529 C CA . TYR B 1 5 ? -0.737 -5.5 -0.995 1 89.38 5 TYR B CA 1
ATOM 1530 C C . TYR B 1 5 ? -0.937 -6.137 -2.365 1 89.38 5 TYR B C 1
ATOM 1532 O O . TYR B 1 5 ? 0.028 -6.348 -3.105 1 89.38 5 TYR B O 1
ATOM 1540 N N . GLY B 1 6 ? -2.23 -6.254 -2.631 1 82.19 6 GLY B N 1
ATOM 1541 C CA . GLY B 1 6 ? -2.562 -6.816 -3.93 1 82.19 6 GLY B CA 1
ATOM 1542 C C . GLY B 1 6 ? -2.287 -8.305 -4.027 1 82.19 6 GLY B C 1
ATOM 1543 O O . GLY B 1 6 ? -1.886 -8.93 -3.045 1 82.19 6 GLY B O 1
ATOM 1544 N N . SER B 1 7 ? -2.537 -8.891 -5.207 1 77.38 7 SER B N 1
ATOM 1545 C CA . SER B 1 7 ? -2.461 -10.336 -5.43 1 77.38 7 SER B CA 1
ATOM 1546 C C . SER B 1 7 ? -1.135 -10.727 -6.074 1 77.38 7 SER B C 1
ATOM 1548 O O . SER B 1 7 ? -0.842 -11.906 -6.234 1 77.38 7 SER B O 1
ATOM 1550 N N . ARG B 1 8 ? -0.271 -9.75 -6.301 1 80.69 8 ARG B N 1
ATOM 1551 C CA . ARG B 1 8 ? 0.91 -10.07 -7.094 1 80.69 8 ARG B CA 1
ATOM 1552 C C . ARG B 1 8 ? 2.186 -9.633 -6.379 1 80.69 8 ARG B C 1
ATOM 1554 O O . ARG B 1 8 ? 3.109 -9.109 -7.008 1 80.69 8 ARG B O 1
ATOM 1561 N N . GLY B 1 9 ? 2.176 -9.734 -5.09 1 88.56 9 GLY B N 1
ATOM 1562 C CA . GLY B 1 9 ? 3.412 -9.539 -4.352 1 88.56 9 GLY B CA 1
ATOM 1563 C C . GLY B 1 9 ? 3.711 -8.086 -4.055 1 88.56 9 GLY B C 1
ATOM 1564 O O . GLY B 1 9 ? 4.852 -7.73 -3.746 1 88.56 9 GLY B O 1
ATOM 1565 N N . GLY B 1 10 ? 2.762 -7.211 -4.176 1 93.5 10 GLY B N 1
ATOM 1566 C CA . GLY B 1 10 ? 2.93 -5.812 -3.812 1 93.5 10 GLY B CA 1
ATOM 1567 C C . GLY B 1 10 ? 2.898 -5.578 -2.314 1 93.5 10 GLY B C 1
ATOM 1568 O O . GLY B 1 10 ? 2.586 -6.488 -1.545 1 93.5 10 GLY B O 1
ATOM 1569 N N . MET B 1 11 ? 3.352 -4.473 -2.016 1 96 11 MET B N 1
ATOM 1570 C CA . MET B 1 11 ? 3.379 -4.113 -0.601 1 96 11 MET B CA 1
ATOM 1571 C C . MET B 1 11 ? 2.924 -2.672 -0.397 1 96 11 MET B C 1
ATOM 1573 O O . MET B 1 11 ? 3.148 -1.818 -1.257 1 96 11 MET B O 1
ATOM 1577 N N . ALA B 1 12 ? 2.312 -2.461 0.742 1 96.75 12 ALA B N 1
ATOM 1578 C CA . ALA B 1 12 ? 1.892 -1.113 1.121 1 96.75 12 ALA B CA 1
ATOM 1579 C C . ALA B 1 12 ? 2.77 -0.56 2.24 1 96.75 12 ALA B C 1
ATOM 1581 O O . ALA B 1 12 ? 3.211 -1.306 3.117 1 96.75 12 ALA B O 1
ATOM 1582 N N . PHE B 1 13 ? 2.979 0.714 2.17 1 97.12 13 PHE B N 1
ATOM 1583 C CA . PHE B 1 13 ? 3.828 1.419 3.123 1 97.12 13 PHE B CA 1
ATOM 1584 C C . PHE B 1 13 ? 3.078 2.586 3.756 1 97.12 13 PHE B C 1
ATOM 1586 O O . PHE B 1 13 ? 2.281 3.252 3.092 1 97.12 13 PHE B O 1
ATOM 1593 N N . SER B 1 14 ? 3.316 2.801 5.047 1 94.31 14 SER B N 1
ATOM 1594 C CA . SER B 1 14 ? 2.771 3.969 5.73 1 94.31 14 SER B CA 1
ATOM 1595 C C . SER B 1 14 ? 3.402 5.258 5.211 1 94.31 14 SER B C 1
ATOM 1597 O O . SER B 1 14 ? 4.379 5.215 4.457 1 94.31 14 SER B O 1
ATOM 1599 N N . ALA B 1 15 ? 2.891 6.395 5.656 1 93.06 15 ALA B N 1
ATOM 1600 C CA . ALA B 1 15 ? 3.436 7.688 5.25 1 93.06 15 ALA B CA 1
ATOM 1601 C C . ALA B 1 15 ? 4.879 7.844 5.711 1 93.06 15 ALA B C 1
ATOM 1603 O O . ALA B 1 15 ? 5.719 8.375 4.98 1 93.06 15 ALA B O 1
ATOM 1604 N N . ASP B 1 16 ? 5.117 7.375 6.891 1 92.81 16 ASP B N 1
ATOM 1605 C CA . ASP B 1 16 ? 6.473 7.473 7.426 1 92.81 16 ASP B CA 1
ATOM 1606 C C . ASP B 1 16 ? 7.441 6.602 6.625 1 92.81 16 ASP B C 1
ATOM 1608 O O . ASP B 1 16 ? 8.555 7.031 6.32 1 92.81 16 ASP B O 1
ATOM 1612 N N . GLU B 1 17 ? 7.027 5.449 6.352 1 96.81 17 GLU B N 1
ATOM 1613 C CA . GLU B 1 17 ? 7.848 4.559 5.539 1 96.81 17 GLU B CA 1
ATOM 1614 C C . GLU B 1 17 ? 8.055 5.129 4.137 1 96.81 17 GLU B C 1
ATOM 1616 O O . GLU B 1 17 ? 9.141 4.996 3.561 1 96.81 17 GLU B O 1
ATOM 1621 N N . LEU B 1 18 ? 6.98 5.695 3.637 1 96.88 18 LEU B N 1
ATOM 1622 C CA . LEU B 1 18 ? 7.059 6.32 2.32 1 96.88 18 LEU B CA 1
ATOM 1623 C C . LEU B 1 18 ? 8.109 7.422 2.299 1 96.88 18 LEU B C 1
ATOM 1625 O O . LEU B 1 18 ? 8.828 7.582 1.308 1 96.88 18 LEU B O 1
ATOM 1629 N N . ARG B 1 19 ? 8.273 8.203 3.326 1 95.56 19 ARG B N 1
ATOM 1630 C CA . ARG B 1 19 ? 9.297 9.234 3.43 1 95.56 19 ARG B CA 1
ATOM 1631 C C . ARG B 1 19 ? 10.695 8.633 3.324 1 95.56 19 ARG B C 1
ATOM 1633 O O . ARG B 1 19 ? 11.562 9.172 2.635 1 95.56 19 ARG B O 1
ATOM 1640 N N . VAL B 1 20 ? 10.844 7.512 4.012 1 96.94 20 VAL B N 1
ATOM 1641 C CA . VAL B 1 20 ? 12.125 6.82 3.969 1 96.94 20 VAL B CA 1
ATOM 1642 C C . VAL B 1 20 ? 12.398 6.328 2.551 1 96.94 20 VAL B C 1
ATOM 1644 O O . VAL B 1 20 ? 13.516 6.477 2.039 1 96.94 20 VAL B O 1
ATOM 1647 N N . LEU B 1 21 ? 11.359 5.82 1.921 1 97.69 21 LEU B N 1
ATOM 1648 C CA . LEU B 1 21 ? 11.508 5.285 0.572 1 97.69 21 LEU B CA 1
ATOM 1649 C C . LEU B 1 21 ? 11.82 6.402 -0.423 1 97.69 21 LEU B C 1
ATOM 1651 O O . LEU B 1 21 ? 12.664 6.23 -1.307 1 97.69 21 LEU B O 1
ATOM 1655 N N . ARG B 1 22 ? 11.18 7.477 -0.297 1 96.69 22 ARG B N 1
ATOM 1656 C CA . ARG B 1 22 ? 11.43 8.609 -1.189 1 96.69 22 ARG B CA 1
ATOM 1657 C C . ARG B 1 22 ? 12.852 9.133 -1.023 1 96.69 22 ARG B C 1
ATOM 1659 O O . ARG B 1 22 ? 13.508 9.469 -2.008 1 96.69 22 ARG B O 1
ATOM 1666 N N . ARG B 1 23 ? 13.297 9.188 0.182 1 95.5 23 ARG B N 1
ATOM 1667 C CA . ARG B 1 23 ? 14.672 9.609 0.433 1 95.5 23 ARG B CA 1
ATOM 1668 C C . ARG B 1 23 ? 15.664 8.633 -0.175 1 95.5 23 ARG B C 1
ATOM 1670 O O . ARG B 1 23 ? 16.656 9.039 -0.779 1 95.5 23 ARG B O 1
ATOM 1677 N N . ALA B 1 24 ? 15.367 7.371 -0.032 1 95.69 24 ALA B N 1
ATOM 1678 C CA . ALA B 1 24 ? 16.234 6.34 -0.607 1 95.69 24 ALA B CA 1
ATOM 1679 C C . ALA B 1 24 ? 16.281 6.457 -2.129 1 95.69 24 ALA B C 1
ATOM 1681 O O . ALA B 1 24 ? 17.344 6.344 -2.73 1 95.69 24 ALA B O 1
ATOM 1682 N N . LEU B 1 25 ? 15.094 6.656 -2.74 1 96 25 LEU B N 1
ATOM 1683 C CA . LEU B 1 25 ? 15.031 6.832 -4.188 1 96 25 LEU B CA 1
ATOM 1684 C C . LEU B 1 25 ? 15.859 8.039 -4.621 1 96 25 LEU B C 1
ATOM 1686 O O . LEU B 1 25 ? 16.594 7.973 -5.613 1 96 25 LEU B O 1
ATOM 1690 N N . ALA B 1 26 ? 15.766 9.078 -3.902 1 94.81 26 ALA B N 1
ATOM 1691 C CA . ALA B 1 26 ? 16.531 10.289 -4.203 1 94.81 26 ALA B CA 1
ATOM 1692 C C . ALA B 1 26 ? 18.031 10.023 -4.129 1 94.81 26 ALA B C 1
ATOM 1694 O O . ALA B 1 26 ? 18.781 10.445 -5.004 1 94.81 26 ALA B O 1
ATOM 1695 N N . ILE B 1 27 ? 18.422 9.305 -3.111 1 93.94 27 ILE B N 1
ATOM 1696 C CA . ILE B 1 27 ? 19.828 8.992 -2.91 1 93.94 27 ILE B CA 1
ATOM 1697 C C . ILE B 1 27 ? 20.328 8.078 -4.027 1 93.94 27 ILE B C 1
ATOM 1699 O O . ILE B 1 27 ? 21.438 8.227 -4.512 1 93.94 27 ILE B O 1
ATOM 1703 N N . ALA B 1 28 ? 19.469 7.16 -4.402 1 93.06 28 ALA B N 1
ATOM 1704 C CA . ALA B 1 28 ? 19.828 6.246 -5.484 1 93.06 28 ALA B CA 1
ATOM 1705 C C . ALA B 1 28 ? 20.047 7.004 -6.789 1 93.06 28 ALA B C 1
ATOM 1707 O O . ALA B 1 28 ? 20.922 6.637 -7.586 1 93.06 28 ALA B O 1
ATOM 1708 N N . LEU B 1 29 ? 19.297 8 -7 1 93.88 29 LEU B N 1
ATOM 1709 C CA . LEU B 1 29 ? 19.359 8.773 -8.234 1 93.88 29 LEU B CA 1
ATOM 1710 C C . LEU B 1 29 ? 20.438 9.852 -8.141 1 93.88 29 LEU B C 1
ATOM 1712 O O . LEU B 1 29 ? 21.016 10.242 -9.156 1 93.88 29 LEU B O 1
ATOM 1716 N N . HIS B 1 30 ? 20.641 10.359 -6.992 1 92.38 30 HIS B N 1
ATOM 1717 C CA . HIS B 1 30 ? 21.672 11.359 -6.68 1 92.38 30 HIS B CA 1
ATOM 1718 C C . HIS B 1 30 ? 22.453 10.969 -5.438 1 92.38 30 HIS B C 1
ATOM 1720 O O . HIS B 1 30 ? 22.172 11.445 -4.336 1 92.38 30 HIS B O 1
ATOM 1726 N N . PRO B 1 31 ? 23.531 10.203 -5.637 1 87.75 31 PRO B N 1
ATOM 1727 C CA . PRO B 1 31 ? 24.25 9.625 -4.492 1 87.75 31 PRO B CA 1
ATOM 1728 C C . PRO B 1 31 ? 24.656 10.68 -3.461 1 87.75 31 PRO B C 1
ATOM 1730 O O . PRO B 1 31 ? 25.234 11.711 -3.822 1 87.75 31 PRO B O 1
ATOM 1733 N N . ALA B 1 32 ? 24.172 10.516 -2.283 1 86.06 32 ALA B N 1
ATOM 1734 C CA . ALA B 1 32 ? 24.484 11.32 -1.104 1 86.06 32 ALA B CA 1
ATOM 1735 C C . ALA B 1 32 ? 24.484 10.461 0.158 1 86.06 32 ALA B C 1
ATOM 1737 O O . ALA B 1 32 ? 23.984 9.336 0.154 1 86.06 32 ALA B O 1
ATOM 1738 N N . THR B 1 33 ? 25.234 10.969 1.096 1 84.94 33 THR B N 1
ATOM 1739 C CA . THR B 1 33 ? 25.297 10.219 2.348 1 84.94 33 THR B CA 1
ATOM 1740 C C . THR B 1 33 ? 24.047 10.492 3.197 1 84.94 33 THR B C 1
ATOM 1742 O O . THR B 1 33 ? 23.609 11.641 3.305 1 84.94 33 THR B O 1
ATOM 1745 N N . LEU B 1 34 ? 23.453 9.43 3.666 1 86.5 34 LEU B N 1
ATOM 1746 C CA . LEU B 1 34 ? 22.328 9.562 4.582 1 86.5 34 LEU B CA 1
ATOM 1747 C C . LEU B 1 34 ? 22.781 10.141 5.918 1 86.5 34 LEU B C 1
ATOM 1749 O O . LEU B 1 34 ? 23.859 9.805 6.418 1 86.5 34 LEU B O 1
ATOM 1753 N N . GLN B 1 35 ? 21.969 11 6.375 1 86.62 35 GLN B N 1
ATOM 1754 C CA . GLN B 1 35 ? 22.203 11.438 7.746 1 86.62 35 GLN B CA 1
ATOM 1755 C C . GLN B 1 35 ? 21.969 10.297 8.734 1 86.62 35 GLN B C 1
ATOM 1757 O O . GLN B 1 35 ? 21.219 9.359 8.445 1 86.62 35 GLN B O 1
ATOM 1762 N N . ASP B 1 36 ? 22.625 10.367 9.867 1 82.69 36 ASP B N 1
ATOM 1763 C CA . ASP B 1 36 ? 22.594 9.289 10.852 1 82.69 36 ASP B CA 1
ATOM 1764 C C . ASP B 1 36 ? 21.156 8.906 11.195 1 82.69 36 ASP B C 1
ATOM 1766 O O . ASP B 1 36 ? 20.828 7.719 11.297 1 82.69 36 ASP B O 1
ATOM 1770 N N . GLU B 1 37 ? 20.297 9.922 11.398 1 84.38 37 GLU B N 1
ATOM 1771 C CA . GLU B 1 37 ? 18.906 9.633 11.758 1 84.38 37 GLU B CA 1
ATOM 1772 C C . GLU B 1 37 ? 18.188 8.914 10.617 1 84.38 37 GLU B C 1
ATOM 1774 O O . GLU B 1 37 ? 17.344 8.039 10.859 1 84.38 37 GLU B O 1
ATOM 1779 N N . ASP B 1 38 ? 18.672 9.117 9.508 1 90.44 38 ASP B N 1
ATOM 1780 C CA . ASP B 1 38 ? 18.016 8.523 8.336 1 90.44 38 ASP B CA 1
ATOM 1781 C C . ASP B 1 38 ? 18.547 7.121 8.07 1 90.44 38 ASP B C 1
ATOM 1783 O O . ASP B 1 38 ? 17.844 6.281 7.5 1 90.44 38 ASP B O 1
ATOM 1787 N N . VAL B 1 39 ? 19.75 6.855 8.57 1 92.94 39 VAL B N 1
ATOM 1788 C CA . VAL B 1 39 ? 20.344 5.547 8.359 1 92.94 39 VAL B CA 1
ATOM 1789 C C . VAL B 1 39 ? 19.578 4.484 9.141 1 92.94 39 VAL B C 1
ATOM 1791 O O . VAL B 1 39 ? 19.281 3.41 8.617 1 92.94 39 VAL B O 1
ATOM 1794 N N . GLN B 1 40 ? 19.25 4.836 10.312 1 93.69 40 GLN B N 1
ATOM 1795 C CA . GLN B 1 40 ? 18.531 3.887 11.156 1 93.69 40 GLN B CA 1
ATOM 1796 C C . GLN B 1 40 ? 17.141 3.6 10.594 1 93.69 40 GLN B C 1
ATOM 1798 O O . GLN B 1 40 ? 16.688 2.453 10.594 1 93.69 40 GLN B O 1
ATOM 1803 N N . ASP B 1 41 ? 16.5 4.633 10.172 1 95.31 41 ASP B N 1
ATOM 1804 C CA . ASP B 1 41 ? 15.188 4.449 9.562 1 95.31 41 ASP B CA 1
ATOM 1805 C C . ASP B 1 41 ? 15.273 3.543 8.336 1 95.31 41 ASP B C 1
ATOM 1807 O O . ASP B 1 41 ? 14.438 2.654 8.156 1 95.31 41 ASP B O 1
ATOM 1811 N N . ALA B 1 42 ? 16.234 3.793 7.566 1 96.56 42 ALA B N 1
ATOM 1812 C CA . ALA B 1 42 ? 16.422 3.012 6.348 1 96.56 42 ALA B CA 1
ATOM 1813 C C . ALA B 1 42 ? 16.734 1.552 6.672 1 96.56 42 ALA B C 1
ATOM 1815 O O . ALA B 1 42 ? 16.203 0.643 6.023 1 96.56 42 ALA B O 1
ATOM 1816 N N . LEU B 1 43 ? 17.562 1.311 7.664 1 96.69 43 LEU B N 1
ATOM 1817 C CA . LEU B 1 43 ? 17.922 -0.041 8.078 1 96.69 43 LEU B CA 1
ATOM 1818 C C . LEU B 1 43 ? 16.703 -0.793 8.602 1 96.69 43 LEU B C 1
ATOM 1820 O O . LEU B 1 43 ? 16.469 -1.943 8.227 1 96.69 43 LEU B O 1
ATOM 1824 N N . SER B 1 44 ? 16.031 -0.105 9.438 1 96.88 44 SER B N 1
ATOM 1825 C CA . SER B 1 44 ? 14.828 -0.707 10.008 1 96.88 44 SER B CA 1
ATOM 1826 C C . SER B 1 44 ? 13.805 -1.041 8.922 1 96.88 44 SER B C 1
ATOM 1828 O O . SER B 1 44 ? 13.211 -2.121 8.93 1 96.88 44 SER B O 1
ATOM 1830 N N . LEU B 1 45 ? 13.633 -0.153 7.996 1 97.75 45 LEU B N 1
ATOM 1831 C CA . LEU B 1 45 ? 12.664 -0.38 6.93 1 97.75 45 LEU B CA 1
ATOM 1832 C C . LEU B 1 45 ? 13.125 -1.505 6.008 1 97.75 45 LEU B C 1
ATOM 1834 O O . LEU B 1 45 ? 12.32 -2.361 5.621 1 97.75 45 LEU B O 1
ATOM 1838 N N . ALA B 1 46 ? 14.383 -1.489 5.703 1 97.31 46 ALA B N 1
ATOM 1839 C CA . ALA B 1 46 ? 14.914 -2.559 4.863 1 97.31 46 ALA B CA 1
ATOM 1840 C C . ALA B 1 46 ? 14.695 -3.924 5.504 1 97.31 46 ALA B C 1
ATOM 1842 O O . ALA B 1 46 ? 14.273 -4.871 4.836 1 97.31 46 ALA B O 1
ATOM 1843 N N . ALA B 1 47 ? 14.961 -3.973 6.73 1 97.44 47 ALA B N 1
ATOM 1844 C CA . ALA B 1 47 ? 14.773 -5.227 7.457 1 97.44 47 ALA B CA 1
ATOM 1845 C C . ALA B 1 47 ? 13.305 -5.641 7.465 1 97.44 47 ALA B C 1
ATOM 1847 O O . ALA B 1 47 ? 12.984 -6.816 7.27 1 97.44 47 ALA B O 1
ATOM 1848 N N . SER B 1 48 ? 12.508 -4.676 7.703 1 97.88 48 SER B N 1
ATOM 1849 C CA . SER B 1 48 ? 11.078 -4.945 7.738 1 97.88 48 SER B CA 1
ATOM 1850 C C . SER B 1 48 ? 10.57 -5.41 6.379 1 97.88 48 SER B C 1
ATOM 1852 O O . SER B 1 48 ? 9.742 -6.32 6.301 1 97.88 48 SER B O 1
ATOM 1854 N N . VAL B 1 49 ? 10.992 -4.801 5.375 1 97.62 49 VAL B N 1
ATOM 1855 C CA . VAL B 1 49 ? 10.586 -5.184 4.027 1 97.62 49 VAL B CA 1
ATOM 1856 C C . VAL B 1 49 ? 11.062 -6.602 3.727 1 97.62 49 VAL B C 1
ATOM 1858 O O . VAL B 1 49 ? 10.297 -7.43 3.232 1 97.62 49 VAL B O 1
ATOM 1861 N N . ASP B 1 50 ? 12.32 -6.871 4.02 1 96.19 50 ASP B N 1
ATOM 1862 C CA . ASP B 1 50 ? 12.875 -8.203 3.771 1 96.19 50 ASP B CA 1
ATOM 1863 C C . ASP B 1 50 ? 12.086 -9.273 4.52 1 96.19 50 ASP B C 1
ATOM 1865 O O . ASP B 1 50 ? 11.789 -10.336 3.967 1 96.19 50 ASP B O 1
ATOM 1869 N N . GLU B 1 51 ? 11.75 -8.914 5.719 1 97.12 51 GLU B N 1
ATOM 1870 C CA . GLU B 1 51 ? 10.977 -9.859 6.523 1 97.12 51 GLU B CA 1
ATOM 1871 C C . GLU B 1 51 ? 9.602 -10.102 5.918 1 97.12 51 GLU B C 1
ATOM 1873 O O . GLU B 1 51 ? 9.148 -11.25 5.82 1 97.12 51 GLU B O 1
ATOM 1878 N N . ALA B 1 52 ? 8.977 -9.047 5.555 1 96.38 52 ALA B N 1
ATOM 1879 C CA . ALA B 1 52 ? 7.648 -9.164 4.953 1 96.38 52 ALA B CA 1
ATOM 1880 C C . ALA B 1 52 ? 7.699 -9.977 3.664 1 96.38 52 ALA B C 1
ATOM 1882 O O . ALA B 1 52 ? 6.816 -10.805 3.412 1 96.38 52 ALA B O 1
ATOM 1883 N N . VAL B 1 53 ? 8.688 -9.742 2.918 1 94.94 53 VAL B N 1
ATOM 1884 C CA . VAL B 1 53 ? 8.844 -10.469 1.658 1 94.94 53 VAL B CA 1
ATOM 1885 C C . VAL B 1 53 ? 9.109 -11.945 1.938 1 94.94 53 VAL B C 1
ATOM 1887 O O . VAL B 1 53 ? 8.539 -12.82 1.284 1 94.94 53 VAL B O 1
ATOM 1890 N N . ARG B 1 54 ? 9.953 -12.242 2.867 1 95.38 54 ARG B N 1
ATOM 1891 C CA . ARG B 1 54 ? 10.266 -13.625 3.227 1 95.38 54 ARG B CA 1
ATOM 1892 C C . ARG B 1 54 ? 9.016 -14.352 3.725 1 95.38 54 ARG B C 1
ATOM 1894 O O . ARG B 1 54 ? 8.758 -15.492 3.326 1 95.38 54 ARG B O 1
ATOM 1901 N N . GLU B 1 55 ? 8.242 -13.648 4.535 1 94.69 55 GLU B N 1
ATOM 1902 C CA 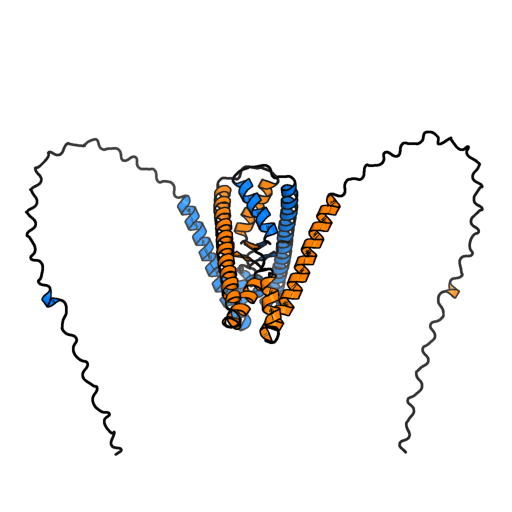. GLU B 1 55 ? 7.023 -14.25 5.07 1 94.69 55 GLU B CA 1
ATOM 1903 C C . GLU B 1 55 ? 6 -14.508 3.967 1 94.69 55 GLU B C 1
ATOM 1905 O O . GLU B 1 55 ? 5.387 -15.578 3.92 1 94.69 55 GLU B O 1
ATOM 1910 N N . ALA B 1 56 ? 5.879 -13.562 3.164 1 92.62 56 ALA B N 1
ATOM 1911 C CA . ALA B 1 56 ? 4.973 -13.742 2.031 1 92.62 56 ALA B CA 1
ATOM 1912 C C . ALA B 1 56 ? 5.41 -14.914 1.158 1 92.62 56 ALA B C 1
ATOM 1914 O O . ALA B 1 56 ? 4.574 -15.688 0.688 1 92.62 56 ALA B O 1
ATOM 1915 N N . GLY B 1 57 ? 6.711 -15 0.923 1 93.38 57 GLY B N 1
ATOM 1916 C CA . GLY B 1 57 ? 7.246 -16.125 0.169 1 93.38 57 GLY B CA 1
ATOM 1917 C C . GLY B 1 57 ? 6.969 -17.469 0.82 1 93.38 57 GLY B C 1
ATOM 1918 O O . GLY B 1 57 ? 6.602 -18.422 0.141 1 93.38 57 GLY B O 1
ATOM 1919 N N . ARG B 1 58 ? 7.164 -17.5 2.1 1 95.75 58 ARG B N 1
ATOM 1920 C CA . ARG B 1 58 ? 6.922 -18.734 2.84 1 95.75 58 ARG B CA 1
ATOM 1921 C C . ARG B 1 58 ? 5.453 -19.141 2.758 1 95.75 58 ARG B C 1
ATOM 1923 O O . ARG B 1 58 ? 5.141 -20.312 2.51 1 95.75 58 ARG B O 1
ATOM 1930 N N . LEU B 1 59 ? 4.582 -18.172 2.949 1 94.06 59 LEU B N 1
ATOM 1931 C CA . LEU B 1 59 ? 3.152 -18.453 2.877 1 94.06 59 LEU B CA 1
ATOM 1932 C C . LEU B 1 59 ? 2.762 -18.938 1.486 1 94.06 59 LEU B C 1
ATOM 1934 O O . LEU B 1 59 ? 1.968 -19.875 1.351 1 94.06 59 LEU B O 1
ATOM 1938 N N . ARG B 1 60 ? 3.328 -18.344 0.525 1 93.25 60 ARG B N 1
ATOM 1939 C CA . ARG B 1 60 ? 3.061 -18.75 -0.85 1 93.25 60 ARG B CA 1
ATOM 1940 C C . ARG B 1 60 ? 3.564 -20.172 -1.106 1 93.25 60 ARG B C 1
ATOM 1942 O O . ARG B 1 60 ? 2.869 -20.984 -1.724 1 93.25 60 ARG B O 1
ATOM 1949 N N . ALA B 1 61 ? 4.754 -20.422 -0.654 1 95.38 61 ALA B N 1
ATOM 1950 C CA . ALA B 1 61 ? 5.316 -21.75 -0.819 1 95.38 61 ALA B CA 1
ATOM 1951 C C . ALA B 1 61 ? 4.438 -22.812 -0.145 1 95.38 61 ALA B C 1
ATOM 1953 O O . ALA B 1 61 ? 4.184 -23.875 -0.713 1 95.38 61 ALA B O 1
ATOM 1954 N N . PHE B 1 62 ? 4.02 -22.516 1.025 1 96.88 62 PHE B N 1
ATOM 1955 C CA . PHE B 1 62 ? 3.135 -23.422 1.752 1 96.88 62 PHE B CA 1
ATOM 1956 C C . PHE B 1 62 ? 1.853 -23.672 0.968 1 96.88 62 PHE B C 1
ATOM 1958 O O . PHE B 1 62 ? 1.425 -24.828 0.818 1 96.88 62 PHE B O 1
ATOM 1965 N N . LEU B 1 63 ? 1.235 -22.594 0.504 1 96.38 63 LEU B N 1
ATOM 1966 C CA . LEU B 1 63 ? 0.001 -22.688 -0.267 1 96.38 63 LEU B CA 1
ATOM 1967 C C . LEU B 1 63 ? 0.205 -23.531 -1.519 1 96.38 63 LEU B C 1
ATOM 1969 O O . LEU B 1 63 ? -0.612 -24.406 -1.823 1 96.38 63 LEU B O 1
ATOM 1973 N N . LEU B 1 64 ? 1.281 -23.344 -2.213 1 96 64 LEU B N 1
ATOM 1974 C CA . LEU B 1 64 ? 1.548 -24.062 -3.457 1 96 64 LEU B CA 1
ATOM 1975 C C . LEU B 1 64 ? 1.864 -25.531 -3.189 1 96 64 LEU B C 1
ATOM 1977 O O . LEU B 1 64 ? 1.494 -26.391 -3.977 1 96 64 LEU B O 1
ATOM 1981 N N . ASP B 1 65 ? 2.543 -25.75 -2.07 1 97.44 65 ASP B N 1
ATOM 1982 C CA . ASP B 1 65 ? 2.773 -27.125 -1.669 1 97.44 65 ASP B CA 1
ATOM 1983 C C . ASP B 1 65 ? 1.457 -27.844 -1.389 1 97.44 65 ASP B C 1
ATOM 1985 O O . ASP B 1 65 ? 1.254 -28.984 -1.833 1 97.44 65 ASP B O 1
ATOM 1989 N N . ASP B 1 66 ? 0.602 -27.203 -0.702 1 97.62 66 ASP B N 1
ATOM 1990 C CA . ASP B 1 66 ? -0.713 -27.766 -0.414 1 97.62 66 ASP B CA 1
ATOM 1991 C C . ASP B 1 66 ? -1.516 -27.984 -1.697 1 97.62 66 ASP B C 1
ATOM 1993 O O . ASP B 1 66 ? -2.189 -29 -1.856 1 97.62 66 ASP B O 1
ATOM 1997 N N . LEU B 1 67 ? -1.423 -27.031 -2.555 1 97.81 67 LEU B N 1
ATOM 1998 C CA . LEU B 1 67 ? -2.131 -27.125 -3.826 1 97.81 67 LEU B CA 1
ATOM 1999 C C . LEU B 1 67 ? -1.676 -28.359 -4.609 1 97.81 67 LEU B C 1
ATOM 2001 O O . LEU B 1 67 ? -2.504 -29.109 -5.129 1 97.81 67 LEU B O 1
ATOM 2005 N N . ALA B 1 68 ? -0.428 -28.594 -4.645 1 97.38 68 ALA B N 1
ATOM 2006 C CA . ALA B 1 68 ? 0.121 -29.766 -5.32 1 97.38 68 ALA B CA 1
ATOM 2007 C C . ALA B 1 68 ? -0.347 -31.062 -4.652 1 97.38 68 ALA B C 1
ATOM 2009 O O . ALA B 1 68 ? -0.753 -32 -5.332 1 97.38 68 ALA B O 1
ATOM 2010 N N . ARG B 1 69 ? -0.293 -31.062 -3.326 1 97.81 69 ARG B N 1
ATOM 2011 C CA . ARG B 1 69 ? -0.708 -32.25 -2.561 1 97.81 69 ARG B CA 1
ATOM 2012 C C . ARG B 1 69 ? -2.176 -32.562 -2.812 1 97.81 69 ARG B C 1
ATOM 2014 O O . ARG B 1 69 ? -2.527 -33.719 -3.043 1 97.81 69 ARG B O 1
ATOM 2021 N N . TYR B 1 70 ? -3.008 -31.547 -2.84 1 98.31 70 TYR B N 1
ATOM 2022 C CA . TYR B 1 70 ? -4.438 -31.75 -3.055 1 98.31 70 TYR B CA 1
ATOM 2023 C C . TYR B 1 70 ? -4.719 -32.188 -4.492 1 98.31 70 TYR B C 1
ATOM 2025 O O . TYR B 1 70 ? -5.621 -32.969 -4.746 1 98.31 70 TYR B O 1
ATOM 2033 N N . ARG B 1 71 ? -3.963 -31.609 -5.402 1 97.75 71 ARG B N 1
ATOM 2034 C CA . ARG B 1 71 ? -4.125 -31.984 -6.801 1 97.75 71 ARG B CA 1
ATOM 2035 C C . ARG B 1 71 ? -3.799 -33.469 -7.004 1 97.75 71 ARG B C 1
ATOM 2037 O O . ARG B 1 71 ? -4.508 -34.156 -7.727 1 97.75 71 ARG B O 1
ATOM 2044 N N . GLU B 1 72 ? -2.768 -33.938 -6.316 1 97.31 72 GLU B N 1
ATOM 2045 C CA . GLU B 1 72 ? -2.346 -35.312 -6.426 1 97.31 72 GLU B CA 1
ATOM 2046 C C . GLU B 1 72 ? -3.393 -36.281 -5.84 1 97.31 72 GLU B C 1
ATOM 2048 O O . GLU B 1 72 ? -3.445 -37.438 -6.199 1 97.31 72 GLU B O 1
ATOM 2053 N N . ALA B 1 73 ? -4.25 -35.812 -4.988 1 97.81 73 ALA B N 1
ATOM 2054 C CA . ALA B 1 73 ? -5.223 -36.625 -4.281 1 97.81 73 ALA B CA 1
ATOM 2055 C C . ALA B 1 73 ? -6.602 -36.531 -4.93 1 97.81 73 ALA B C 1
ATOM 2057 O O . ALA B 1 73 ? -7.594 -37 -4.371 1 97.81 73 ALA B O 1
ATOM 2058 N N . LEU B 1 74 ? -6.582 -35.844 -6.059 1 96.94 74 LEU B N 1
ATOM 2059 C CA . LEU B 1 74 ? -7.852 -35.781 -6.773 1 96.94 74 LEU B CA 1
ATOM 2060 C C . LEU B 1 74 ? -8.305 -37.188 -7.211 1 96.94 74 LEU B C 1
ATOM 2062 O O . LEU B 1 74 ? -7.473 -38.062 -7.441 1 96.94 74 LEU B O 1
ATOM 2066 N N . PRO B 1 75 ? -9.609 -37.375 -7.266 1 95.31 75 PRO B N 1
ATOM 2067 C CA . PRO B 1 75 ? -10.734 -36.438 -7.113 1 95.31 75 PRO B CA 1
ATOM 2068 C C . PRO B 1 75 ? -11.211 -36.312 -5.668 1 95.31 75 PRO B C 1
ATOM 2070 O O . PRO B 1 75 ? -12.094 -35.5 -5.371 1 95.31 75 PRO B O 1
ATOM 2073 N N . GLY B 1 76 ? -10.586 -37.094 -4.777 1 96.75 76 GLY B N 1
ATOM 2074 C CA . GLY B 1 76 ? -11.047 -37.125 -3.4 1 96.75 76 GLY B CA 1
ATOM 2075 C C . GLY B 1 76 ? -10.906 -35.781 -2.686 1 96.75 76 GLY B C 1
ATOM 2076 O O . GLY B 1 76 ? -11.664 -35.5 -1.763 1 96.75 76 GLY B O 1
ATOM 2077 N N . SER B 1 77 ? -10.023 -34.969 -3.109 1 97.75 77 SER B N 1
ATOM 2078 C CA . SER B 1 77 ? -9.711 -33.688 -2.451 1 97.75 77 SER B CA 1
ATOM 2079 C C . SER B 1 77 ? -10.32 -32.5 -3.199 1 97.75 77 SER B C 1
ATOM 2081 O O . SER B 1 77 ? -9.867 -31.375 -3.049 1 97.75 77 SER B O 1
ATOM 2083 N N . LEU B 1 78 ? -11.328 -32.75 -3.977 1 97.44 78 LEU B N 1
ATOM 2084 C CA . LEU B 1 78 ? -11.836 -31.766 -4.938 1 97.44 78 LEU B CA 1
ATOM 2085 C C . LEU B 1 78 ? -12.18 -30.453 -4.25 1 97.44 78 LEU B C 1
ATOM 2087 O O . LEU B 1 78 ? -11.719 -29.391 -4.672 1 97.44 78 LEU B O 1
ATOM 2091 N N . SER B 1 79 ? -12.953 -30.469 -3.182 1 97.06 79 SER B N 1
ATOM 2092 C CA . SER B 1 79 ? -13.398 -29.266 -2.512 1 97.06 79 SER B CA 1
ATOM 2093 C C . SER B 1 79 ? -12.219 -28.438 -1.997 1 97.06 79 SER B C 1
ATOM 2095 O O . SER B 1 79 ? -12.133 -27.234 -2.24 1 97.06 79 SER B O 1
ATOM 2097 N N . GLY B 1 80 ? -11.305 -29.203 -1.348 1 98.06 80 GLY B N 1
ATOM 2098 C CA . GLY B 1 80 ? -10.117 -28.516 -0.842 1 98.06 80 GLY B CA 1
ATOM 2099 C C . GLY B 1 80 ? -9.227 -27.969 -1.941 1 98.06 80 GLY B C 1
ATOM 2100 O O . GLY B 1 80 ? -8.703 -26.859 -1.832 1 98.06 80 GLY B O 1
ATOM 2101 N N . TYR B 1 81 ? -9.078 -28.828 -2.988 1 98.38 81 TYR B N 1
ATOM 2102 C CA . TYR B 1 81 ? -8.273 -28.391 -4.121 1 98.38 81 TYR B CA 1
ATOM 2103 C C . TYR B 1 81 ? -8.82 -27.094 -4.723 1 98.38 81 TYR B C 1
ATOM 2105 O O . TYR B 1 81 ? -8.07 -26.156 -4.957 1 98.38 81 TYR B O 1
ATOM 2113 N N . LEU B 1 82 ? -10.109 -26.969 -4.914 1 97.94 82 LEU B N 1
ATOM 2114 C CA . LEU B 1 82 ? -10.734 -25.797 -5.516 1 97.94 82 LEU B CA 1
ATOM 2115 C C . LEU B 1 82 ? -10.578 -24.578 -4.617 1 97.94 82 LEU B C 1
ATOM 2117 O O . LEU B 1 82 ? -10.328 -23.469 -5.105 1 97.94 82 LEU B O 1
ATOM 2121 N N . GLU B 1 83 ? -10.703 -24.766 -3.328 1 97.88 83 GLU B N 1
ATOM 2122 C CA . GLU B 1 83 ? -10.531 -23.672 -2.373 1 97.88 83 GLU B CA 1
ATOM 2123 C C . GLU B 1 83 ? -9.117 -23.109 -2.412 1 97.88 83 GLU B C 1
ATOM 2125 O O . GLU B 1 83 ? -8.914 -21.906 -2.475 1 97.88 83 GLU B O 1
ATOM 2130 N N . LEU B 1 84 ? -8.188 -24.031 -2.43 1 97.94 84 LEU B N 1
ATOM 2131 C CA . LEU B 1 84 ? -6.785 -23.625 -2.453 1 97.94 84 LEU B CA 1
ATOM 2132 C C . LEU B 1 84 ? -6.441 -22.938 -3.768 1 97.94 84 LEU B C 1
ATOM 2134 O O . LEU B 1 84 ? -5.727 -21.938 -3.775 1 97.94 84 LEU B O 1
ATOM 2138 N N . LEU B 1 85 ? -6.938 -23.469 -4.844 1 97.75 85 LEU B N 1
ATOM 2139 C CA . LEU B 1 85 ? -6.645 -22.875 -6.148 1 97.75 85 LEU B CA 1
ATOM 2140 C C . LEU B 1 85 ? -7.219 -21.469 -6.254 1 97.75 85 LEU B C 1
ATOM 2142 O O . LEU B 1 85 ? -6.551 -20.562 -6.746 1 97.75 85 LEU B O 1
ATOM 2146 N N . GLN B 1 86 ? -8.43 -21.281 -5.734 1 96.06 86 GLN B N 1
ATOM 2147 C CA . GLN B 1 86 ? -9.039 -19.969 -5.75 1 96.06 86 GLN B CA 1
ATOM 2148 C C . GLN B 1 86 ? -8.242 -18.984 -4.906 1 96.06 86 GLN B C 1
ATOM 2150 O O . GLN B 1 86 ? -8.055 -17.828 -5.301 1 96.06 86 GLN B O 1
ATOM 2155 N N . GLU B 1 87 ? -7.781 -19.422 -3.793 1 94.38 87 GLU B N 1
ATOM 2156 C CA . GLU B 1 87 ? -6.938 -18.594 -2.939 1 94.38 87 GLU B CA 1
ATOM 2157 C C . GLU B 1 87 ? -5.637 -18.219 -3.646 1 94.38 87 GLU B C 1
ATOM 2159 O O . GLU B 1 87 ? -5.211 -17.062 -3.605 1 94.38 87 GLU B O 1
ATOM 2164 N N . ALA B 1 88 ? -5.059 -19.219 -4.238 1 95.44 88 ALA B N 1
ATOM 2165 C CA . ALA B 1 88 ? -3.818 -18.969 -4.969 1 95.44 88 ALA B CA 1
ATOM 2166 C C . ALA B 1 88 ? -4.039 -17.969 -6.102 1 95.44 88 ALA B C 1
ATOM 2168 O O . ALA B 1 88 ? -3.256 -17.031 -6.27 1 95.44 88 ALA B O 1
ATOM 2169 N N . LEU B 1 89 ? -5.16 -18.125 -6.82 1 93.5 89 LEU B N 1
ATOM 2170 C CA . LEU B 1 89 ? -5.469 -17.234 -7.926 1 93.5 89 LEU B CA 1
ATOM 2171 C C . LEU B 1 89 ? -5.676 -15.805 -7.43 1 93.5 89 LEU B C 1
ATOM 2173 O O . LEU B 1 89 ? -5.246 -14.844 -8.078 1 93.5 89 LEU B O 1
ATOM 2177 N N . ALA B 1 90 ? -6.242 -15.719 -6.297 1 89.81 90 ALA B N 1
ATOM 2178 C CA . ALA B 1 90 ? -6.52 -14.406 -5.715 1 89.81 90 ALA B CA 1
ATOM 2179 C C . ALA B 1 90 ? -5.23 -13.688 -5.328 1 89.81 90 ALA B C 1
ATOM 2181 O O . ALA B 1 90 ? -5.199 -12.461 -5.238 1 89.81 90 ALA B O 1
ATOM 2182 N N . THR B 1 91 ? -4.164 -14.469 -5.191 1 87.88 91 THR B N 1
ATOM 2183 C CA . THR B 1 91 ? -2.896 -13.867 -4.797 1 87.88 91 THR B CA 1
ATOM 2184 C C . THR B 1 91 ? -1.932 -13.805 -5.977 1 87.88 91 THR B C 1
ATOM 2186 O O . THR B 1 91 ? -0.733 -13.586 -5.793 1 87.88 91 THR B O 1
ATOM 2189 N N . GLY B 1 92 ? -2.457 -13.992 -7.098 1 87.69 92 GLY B N 1
ATOM 2190 C CA . GLY B 1 92 ? -1.688 -13.734 -8.305 1 87.69 92 GLY B CA 1
ATOM 2191 C C . GLY B 1 92 ? -1.062 -14.984 -8.891 1 87.69 92 GLY B C 1
ATOM 2192 O O . GLY B 1 92 ? -0.198 -14.898 -9.766 1 87.69 92 GLY B O 1
ATOM 2193 N N . TYR B 1 93 ? -1.46 -16.109 -8.367 1 92.06 93 TYR B N 1
ATOM 2194 C CA . TYR B 1 93 ? -0.956 -17.359 -8.922 1 92.06 93 TYR B CA 1
ATOM 2195 C C . TYR B 1 93 ? -1.395 -17.547 -10.367 1 92.06 93 TYR B C 1
ATOM 2197 O O . TYR B 1 93 ? -2.553 -17.281 -10.703 1 92.06 93 TYR B O 1
ATOM 2205 N N . ASP B 1 94 ? -0.423 -17.969 -11.172 1 90.94 94 ASP B N 1
ATOM 2206 C CA . ASP B 1 94 ? -0.716 -18.359 -12.547 1 90.94 94 ASP B CA 1
ATOM 2207 C C . ASP B 1 94 ? -0.939 -19.875 -12.648 1 90.94 94 ASP B C 1
ATOM 2209 O O . ASP B 1 94 ? -0.029 -20.656 -12.375 1 90.94 94 ASP B O 1
ATOM 2213 N N . PRO B 1 95 ? -2.154 -20.188 -13.07 1 94.25 95 PRO B N 1
ATOM 2214 C CA . PRO B 1 95 ? -2.449 -21.625 -13.117 1 94.25 95 PRO B CA 1
ATOM 2215 C C . PRO B 1 95 ? -1.487 -22.391 -14.016 1 94.25 95 PRO B C 1
ATOM 2217 O O . PRO B 1 95 ? -1.209 -21.969 -15.141 1 94.25 95 PRO B O 1
ATOM 2220 N N . ALA B 1 96 ? -1.027 -23.516 -13.523 1 93.06 96 ALA B N 1
ATOM 2221 C CA . ALA B 1 96 ? -0.107 -24.359 -14.273 1 93.06 96 ALA B CA 1
ATOM 2222 C C . ALA B 1 96 ? -0.864 -25.297 -15.211 1 93.06 96 ALA B C 1
ATOM 2224 O O . ALA B 1 96 ? -2.084 -25.453 -15.102 1 93.06 96 ALA B O 1
ATOM 2225 N N . ALA B 1 97 ? -0.093 -25.938 -16.109 1 93.75 97 ALA B N 1
ATOM 2226 C CA . ALA B 1 97 ? -0.687 -26.891 -17.047 1 93.75 97 ALA B CA 1
ATOM 2227 C C . ALA B 1 97 ? -1.422 -28 -16.312 1 93.75 97 ALA B C 1
ATOM 2229 O O . ALA B 1 97 ? -2.5 -28.422 -16.734 1 93.75 97 ALA B O 1
ATOM 2230 N N . ASP B 1 98 ? -0.81 -28.438 -15.242 1 96.06 98 ASP B N 1
ATOM 2231 C CA . ASP B 1 98 ? -1.417 -29.516 -14.461 1 96.06 98 ASP B CA 1
ATOM 2232 C C . ASP B 1 98 ? -2.734 -29.062 -13.836 1 96.06 98 ASP B C 1
ATOM 2234 O O . ASP B 1 98 ? -3.658 -29.859 -13.672 1 96.06 98 ASP B O 1
ATOM 2238 N N . ASP B 1 99 ? -2.82 -27.781 -13.469 1 97.06 99 ASP B N 1
ATOM 2239 C CA . ASP B 1 99 ? -4.062 -27.25 -12.906 1 97.06 99 ASP B CA 1
ATOM 2240 C C . ASP B 1 99 ? -5.18 -27.266 -13.953 1 97.06 99 ASP B C 1
ATOM 2242 O O . ASP B 1 99 ? -6.293 -27.703 -13.672 1 97.06 99 ASP B O 1
ATOM 2246 N N . LEU B 1 100 ? -4.84 -26.781 -15.102 1 96.62 100 LEU B N 1
ATOM 2247 C CA . LEU B 1 100 ? -5.824 -26.75 -16.172 1 96.62 100 LEU B CA 1
ATOM 2248 C C . LEU B 1 100 ? -6.277 -28.172 -16.547 1 96.62 100 LEU B C 1
ATOM 2250 O O . LEU B 1 100 ? -7.469 -28.406 -16.75 1 96.62 100 LEU B O 1
ATOM 2254 N N . ALA B 1 101 ? -5.316 -29.047 -16.609 1 97.25 101 ALA B N 1
ATOM 2255 C CA . ALA B 1 101 ? -5.633 -30.438 -16.922 1 97.25 101 ALA B CA 1
ATOM 2256 C C . ALA B 1 101 ? -6.562 -31.047 -15.875 1 97.25 101 ALA B C 1
ATOM 2258 O O . ALA B 1 101 ? -7.539 -31.719 -16.219 1 97.25 101 ALA B O 1
ATOM 2259 N N . ALA B 1 102 ? -6.246 -30.812 -14.633 1 97.75 102 ALA B N 1
ATOM 2260 C CA . ALA B 1 102 ? -7.059 -31.344 -13.539 1 97.75 102 ALA B CA 1
ATOM 2261 C C . ALA B 1 102 ? -8.484 -30.797 -13.609 1 97.75 102 ALA B C 1
ATOM 2263 O O . ALA B 1 102 ? -9.453 -31.562 -13.477 1 97.75 102 ALA B O 1
ATOM 2264 N N . LEU B 1 103 ? -8.633 -29.547 -13.852 1 97.88 103 LEU B N 1
ATOM 2265 C CA . LEU B 1 103 ? -9.945 -28.922 -13.906 1 97.88 103 LEU B CA 1
ATOM 2266 C C . LEU B 1 103 ? -10.742 -29.422 -15.117 1 97.88 103 LEU B C 1
ATOM 2268 O O . LEU B 1 103 ? -11.953 -29.625 -15.023 1 97.88 103 LEU B O 1
ATOM 2272 N N . ARG B 1 104 ? -10.008 -29.594 -16.234 1 97.5 104 ARG B N 1
ATOM 2273 C CA . ARG B 1 104 ? -10.672 -30.125 -17.422 1 97.5 104 ARG B CA 1
ATOM 2274 C C . ARG B 1 104 ? -11.234 -31.516 -17.156 1 97.5 104 ARG B C 1
ATOM 2276 O O . ARG B 1 104 ? -12.344 -31.844 -17.578 1 97.5 104 ARG B O 1
ATOM 2283 N N . ALA B 1 105 ? -10.461 -32.312 -16.453 1 97.5 105 ALA B N 1
ATOM 2284 C CA . ALA B 1 105 ? -10.883 -33.656 -16.141 1 97.5 105 ALA B CA 1
ATOM 2285 C C . ALA B 1 105 ? -12.102 -33.656 -15.227 1 97.5 105 ALA B C 1
ATOM 2287 O O . ALA B 1 105 ? -12.898 -34.625 -15.242 1 97.5 105 ALA B O 1
ATOM 2288 N N . LEU B 1 106 ? -12.266 -32.594 -14.469 1 97.19 106 LEU B N 1
ATOM 2289 C CA . LEU B 1 106 ? -13.328 -32.562 -13.477 1 97.19 106 LEU B CA 1
ATOM 2290 C C . LEU B 1 106 ? -14.422 -31.578 -13.906 1 97.19 106 LEU B C 1
ATOM 2292 O O . LEU B 1 106 ? -15.188 -31.094 -13.07 1 97.19 106 LEU B O 1
ATOM 2296 N N . ARG B 1 107 ? -14.469 -31.281 -15.117 1 95.62 107 ARG B N 1
ATOM 2297 C CA . ARG B 1 107 ? -15.305 -30.203 -15.648 1 95.62 107 ARG B CA 1
ATOM 2298 C C . ARG B 1 107 ? -16.781 -30.516 -15.461 1 95.62 107 ARG B C 1
ATOM 2300 O O . ARG B 1 107 ? -17.625 -29.625 -15.547 1 95.62 107 ARG B O 1
ATOM 2307 N N . HIS B 1 108 ? -17.141 -31.797 -15.211 1 96.5 108 HIS B N 1
ATOM 2308 C CA . HIS B 1 108 ? -18.531 -32.156 -14.961 1 96.5 108 HIS B CA 1
ATOM 2309 C C . HIS B 1 108 ? -19.031 -31.578 -13.648 1 96.5 108 HIS B C 1
ATOM 2311 O O . HIS B 1 108 ? -20.234 -31.438 -13.445 1 96.5 108 HIS B O 1
ATOM 2317 N N . ASN B 1 109 ? -18.094 -31.328 -12.711 1 96.88 109 ASN B N 1
ATOM 2318 C CA . ASN B 1 109 ? -18.422 -30.594 -11.492 1 96.88 109 ASN B CA 1
ATOM 2319 C C . ASN B 1 109 ? -18.562 -29.094 -11.75 1 96.88 109 ASN B C 1
ATOM 2321 O O . ASN B 1 109 ? -17.641 -28.453 -12.258 1 96.88 109 ASN B O 1
ATOM 2325 N N . PRO B 1 110 ? -19.75 -28.562 -11.391 1 97.44 110 PRO B N 1
ATOM 2326 C CA . PRO B 1 110 ? -20.016 -27.156 -11.727 1 97.44 110 PRO B CA 1
ATOM 2327 C C . PRO B 1 110 ? -19 -26.203 -11.102 1 97.44 110 PRO B C 1
ATOM 2329 O O . PRO B 1 110 ? -18.609 -25.203 -11.719 1 97.44 110 PRO B O 1
ATOM 2332 N N . ALA B 1 111 ? -18.594 -26.453 -9.914 1 97.25 111 ALA B N 1
ATOM 2333 C CA . ALA B 1 111 ? -17.609 -25.594 -9.258 1 97.25 111 ALA B CA 1
ATOM 2334 C C . ALA B 1 111 ? -16.266 -25.656 -9.977 1 97.25 111 ALA B C 1
ATOM 2336 O O . ALA B 1 111 ? -15.609 -24.625 -10.164 1 97.25 111 ALA B O 1
ATOM 2337 N N . ALA B 1 112 ? -15.875 -26.859 -10.367 1 97.88 112 ALA B N 1
ATOM 2338 C CA . ALA B 1 112 ? -14.625 -27.016 -11.117 1 97.88 112 ALA B CA 1
ATOM 2339 C C . ALA B 1 112 ? -14.711 -26.328 -12.477 1 97.88 112 ALA B C 1
ATOM 2341 O O . ALA B 1 112 ? -13.75 -25.688 -12.914 1 97.88 112 ALA B O 1
ATOM 2342 N N . ALA B 1 113 ? -15.859 -26.422 -13.047 1 97.56 113 ALA B N 1
ATOM 2343 C CA . ALA B 1 113 ? -16.062 -25.781 -14.344 1 97.56 113 ALA B CA 1
ATOM 2344 C C . ALA B 1 113 ? -15.938 -24.266 -14.242 1 97.56 113 ALA B C 1
ATOM 2346 O O . ALA B 1 113 ? -15.352 -23.625 -15.117 1 97.56 113 ALA B O 1
ATOM 2347 N N . ALA B 1 114 ? -16.453 -23.75 -13.18 1 97.5 114 ALA B N 1
ATOM 2348 C CA . ALA B 1 114 ? -16.375 -22.312 -12.961 1 97.5 114 ALA B CA 1
ATOM 2349 C C . ALA B 1 114 ? -14.938 -21.859 -12.766 1 97.5 114 ALA B C 1
ATOM 2351 O O . ALA B 1 114 ? -14.508 -20.844 -13.328 1 97.5 114 ALA B O 1
ATOM 2352 N N . VAL B 1 115 ? -14.18 -22.609 -11.977 1 97.75 115 VAL B N 1
ATOM 2353 C CA . VAL B 1 115 ? -12.789 -22.266 -11.711 1 97.75 115 VAL B CA 1
ATOM 2354 C C . VAL B 1 115 ? -11.969 -22.422 -12.992 1 97.75 115 VAL B C 1
ATOM 2356 O O . VAL B 1 115 ? -11.062 -21.625 -13.258 1 97.75 115 VAL B O 1
ATOM 2359 N N . LEU B 1 116 ? -12.281 -23.406 -13.789 1 97.44 116 LEU B N 1
ATOM 2360 C CA . LEU B 1 116 ? -11.602 -23.609 -15.07 1 97.44 116 LEU B CA 1
ATOM 2361 C C . LEU B 1 116 ? -11.781 -22.406 -15.984 1 97.44 116 LEU B C 1
ATOM 2363 O O . LEU B 1 116 ? -10.812 -21.938 -16.594 1 97.44 116 LEU B O 1
ATOM 2367 N N . ALA B 1 117 ? -12.992 -21.922 -16.047 1 97 117 ALA B N 1
ATOM 2368 C CA . ALA B 1 117 ? -13.266 -20.75 -16.891 1 97 117 ALA B CA 1
ATOM 2369 C C . ALA B 1 117 ? -12.422 -19.562 -16.453 1 97 117 ALA B C 1
ATOM 2371 O O . ALA B 1 117 ? -11.844 -18.859 -17.281 1 97 117 ALA B O 1
ATOM 2372 N N . ARG B 1 118 ? -12.352 -19.375 -15.188 1 95.62 118 ARG B N 1
ATOM 2373 C CA . ARG B 1 118 ? -11.547 -18.281 -14.641 1 95.62 118 ARG B CA 1
ATOM 2374 C C . ARG B 1 118 ? -10.07 -18.484 -14.961 1 95.62 118 ARG B C 1
ATOM 2376 O O . ARG B 1 118 ? -9.391 -17.547 -15.367 1 95.62 118 ARG B O 1
ATOM 2383 N N . CYS B 1 119 ? -9.625 -19.703 -14.828 1 96.38 119 CYS B N 1
ATOM 2384 C CA . CYS B 1 119 ? -8.211 -20.016 -15.062 1 96.38 119 CYS B CA 1
ATOM 2385 C C . CYS B 1 119 ? -7.844 -19.812 -16.531 1 96.38 119 CYS B C 1
ATOM 2387 O O . CYS B 1 119 ? -6.746 -19.344 -16.828 1 96.38 119 CYS B O 1
ATOM 2389 N N . GLN B 1 120 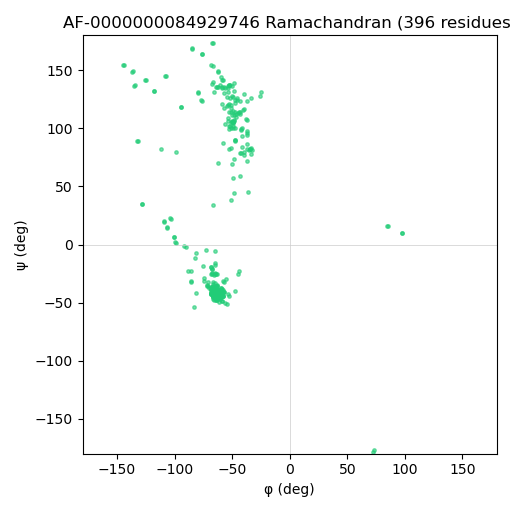? -8.781 -20.141 -17.359 1 95 120 GLN B N 1
ATOM 2390 C CA . GLN B 1 120 ? -8.523 -20 -18.781 1 95 120 GLN B CA 1
ATOM 2391 C C . GLN B 1 120 ? -8.375 -18.531 -19.172 1 95 120 GLN B C 1
ATOM 2393 O O . GLN B 1 120 ? -7.496 -18.172 -19.953 1 95 120 GLN B O 1
ATOM 2398 N N . VAL B 1 121 ? -9.148 -17.703 -18.594 1 94.56 121 VAL B N 1
ATOM 2399 C CA . VAL B 1 121 ? -9.055 -16.266 -18.844 1 94.56 121 VAL B CA 1
ATOM 2400 C C . VAL B 1 121 ? -7.707 -15.75 -18.344 1 94.56 121 VAL B C 1
ATOM 2402 O O . VAL B 1 121 ? -7.031 -14.992 -19.047 1 94.56 121 VAL B O 1
ATOM 2405 N N . LEU B 1 122 ? -7.336 -16.156 -17.172 1 92.31 122 LEU B N 1
ATOM 2406 C CA . LEU B 1 122 ? -6.086 -15.703 -16.578 1 92.31 122 LEU B CA 1
ATOM 2407 C C . LEU B 1 122 ? -4.887 -16.203 -17.375 1 92.31 122 LEU B C 1
ATOM 2409 O O . LEU B 1 122 ? -3.924 -15.469 -17.594 1 92.31 122 LEU B O 1
ATOM 2413 N N . ALA B 1 123 ? -4.957 -17.422 -17.781 1 91.06 123 ALA B N 1
ATOM 2414 C CA . ALA B 1 123 ? -3.879 -18 -18.578 1 91.06 123 ALA B CA 1
ATOM 2415 C C . ALA B 1 123 ? -3.705 -17.266 -19.891 1 91.06 123 ALA B C 1
ATOM 2417 O O . ALA B 1 123 ? -2.58 -17 -20.328 1 91.06 123 ALA B O 1
ATOM 2418 N N . GLU B 1 124 ? -4.773 -16.906 -20.5 1 91 124 GLU B N 1
ATOM 2419 C CA . GLU B 1 124 ? -4.73 -16.156 -21.75 1 91 124 GLU B CA 1
ATOM 2420 C C . GLU B 1 124 ? -4.113 -14.781 -21.547 1 91 124 GLU B C 1
ATOM 2422 O O . GLU B 1 124 ? -3.297 -14.336 -22.359 1 91 124 GLU B O 1
ATOM 2427 N N . ARG B 1 125 ? -4.496 -14.141 -20.547 1 89.5 125 ARG B N 1
ATOM 2428 C CA . ARG B 1 125 ? -3.947 -12.828 -20.219 1 89.5 125 ARG B CA 1
ATOM 2429 C C . ARG B 1 125 ? -2.445 -12.906 -19.969 1 89.5 125 ARG B C 1
ATOM 2431 O O . ARG B 1 125 ? -1.693 -12.023 -20.391 1 89.5 125 ARG B O 1
ATOM 2438 N N . SER B 1 126 ? -2.08 -13.906 -19.297 1 87.81 126 SER B N 1
ATOM 2439 C CA . SER B 1 126 ? -0.664 -14.102 -19 1 87.81 126 SER B CA 1
ATOM 2440 C C . SER B 1 126 ? 0.143 -14.305 -20.281 1 87.81 126 SER B C 1
ATOM 2442 O O . SER B 1 126 ? 1.231 -13.742 -20.438 1 87.81 126 SER B O 1
ATOM 2444 N N . VAL B 1 127 ? -0.36 -15.062 -21.156 1 88.56 127 VAL B N 1
ATOM 2445 C CA . VAL B 1 127 ? 0.301 -15.305 -22.438 1 88.56 127 VAL B CA 1
ATOM 2446 C C . VAL B 1 127 ? 0.387 -14.008 -23.234 1 88.56 127 VAL B C 1
ATOM 2448 O O . VAL B 1 127 ? 1.432 -13.688 -23.797 1 88.56 127 VAL B O 1
ATOM 2451 N N . ARG B 1 128 ? -0.629 -13.25 -23.172 1 89.88 128 ARG B N 1
ATOM 2452 C CA . ARG B 1 128 ? -0.641 -11.977 -23.875 1 89.88 128 ARG B CA 1
ATOM 2453 C C . ARG B 1 128 ? 0.391 -11.016 -23.297 1 89.88 128 ARG B C 1
ATOM 2455 O O . ARG B 1 128 ? 1.1 -10.328 -24.031 1 89.88 128 ARG B O 1
ATOM 2462 N N . ALA B 1 129 ? 0.441 -11.008 -22.031 1 85.88 129 ALA B N 1
ATOM 2463 C CA . ALA B 1 129 ? 1.396 -10.125 -21.375 1 85.88 129 ALA B CA 1
ATOM 2464 C C . ALA B 1 129 ? 2.832 -10.523 -21.703 1 85.88 129 ALA B C 1
ATOM 2466 O O . ALA B 1 129 ? 3.678 -9.656 -21.953 1 85.88 129 ALA B O 1
ATOM 2467 N N . ARG B 1 130 ? 3.113 -11.734 -21.688 1 85.19 130 ARG B N 1
ATOM 2468 C CA . ARG B 1 130 ? 4.445 -12.234 -22.016 1 85.19 130 ARG B CA 1
ATOM 2469 C C . ARG B 1 130 ? 4.809 -11.93 -23.469 1 85.19 130 ARG B C 1
ATOM 2471 O O . ARG B 1 130 ? 5.934 -11.523 -23.75 1 85.19 130 ARG B O 1
ATOM 2478 N N . LEU B 1 131 ? 3.83 -12.102 -24.312 1 88.62 131 LEU B N 1
ATOM 2479 C CA . LEU B 1 131 ? 4.051 -11.82 -25.719 1 88.62 131 LEU B CA 1
ATOM 2480 C C . LEU B 1 131 ? 4.301 -10.336 -25.938 1 88.62 131 LEU B C 1
ATOM 2482 O O . LEU B 1 131 ? 5.152 -9.953 -26.75 1 88.62 131 LEU B O 1
ATOM 2486 N N . ALA B 1 132 ? 3.652 -9.539 -25.234 1 86.88 132 ALA B N 1
ATOM 2487 C CA . ALA B 1 132 ? 3.85 -8.102 -25.328 1 86.88 132 ALA B CA 1
ATOM 2488 C C . ALA B 1 132 ? 5.25 -7.703 -24.875 1 86.88 132 ALA B C 1
ATOM 2490 O O . ALA B 1 132 ? 5.891 -6.848 -25.484 1 86.88 132 ALA B O 1
ATOM 2491 N N . ARG B 1 133 ? 5.73 -8.297 -23.812 1 79.75 133 ARG B N 1
ATOM 2492 C CA . ARG B 1 133 ? 7.062 -8.016 -23.297 1 79.75 133 ARG B CA 1
ATOM 2493 C C . ARG B 1 133 ? 8.148 -8.445 -24.281 1 79.75 133 ARG B C 1
ATOM 2495 O O . ARG B 1 133 ? 9.141 -7.742 -24.453 1 79.75 133 ARG B O 1
ATOM 2502 N N . VAL B 1 134 ? 7.957 -9.57 -24.938 1 83 134 VAL B N 1
ATOM 2503 C CA . VAL B 1 134 ? 8.898 -10.102 -25.922 1 83 134 VAL B CA 1
ATOM 2504 C C . VAL B 1 134 ? 8.922 -9.195 -27.156 1 83 134 VAL B C 1
ATOM 2506 O O . VAL B 1 134 ? 9.984 -8.898 -27.703 1 83 134 VAL B O 1
ATOM 2509 N N . SER B 1 135 ? 7.848 -8.727 -27.5 1 83.62 135 SER B N 1
ATOM 2510 C CA . SER B 1 135 ? 7.738 -7.82 -28.656 1 83.62 135 SER B CA 1
ATOM 2511 C C . SER B 1 135 ? 8.414 -6.484 -28.359 1 83.62 135 SER B C 1
ATOM 2513 O O . SER B 1 135 ? 9.094 -5.93 -29.234 1 83.62 135 SER B O 1
ATOM 2515 N N . GLN B 1 136 ? 8.211 -5.988 -27.188 1 73.38 136 GLN B N 1
ATOM 2516 C CA . GLN B 1 136 ? 8.828 -4.727 -26.797 1 73.38 136 GLN B CA 1
ATOM 2517 C C . GLN B 1 136 ? 10.344 -4.852 -26.719 1 73.38 136 GLN B C 1
ATOM 2519 O O . GLN B 1 136 ? 11.07 -3.943 -27.125 1 73.38 136 GLN B O 1
ATOM 2524 N N . ALA B 1 137 ? 10.836 -5.91 -26.219 1 71.62 137 ALA B N 1
ATOM 2525 C CA . ALA B 1 137 ? 12.273 -6.156 -26.109 1 71.62 137 ALA B CA 1
ATOM 2526 C C . ALA B 1 137 ? 12.906 -6.309 -27.484 1 71.62 137 ALA B C 1
ATOM 2528 O O . ALA B 1 137 ? 14.023 -5.836 -27.734 1 71.62 137 ALA B O 1
ATOM 2529 N N . THR B 1 138 ? 12.289 -7.051 -28.344 1 70.81 138 THR B N 1
ATOM 2530 C CA . THR B 1 138 ? 12.781 -7.258 -29.703 1 70.81 138 THR B CA 1
ATOM 2531 C C . THR B 1 138 ? 12.711 -5.965 -30.5 1 70.81 138 THR B C 1
ATOM 2533 O O . THR B 1 138 ? 13.523 -5.734 -31.406 1 70.81 138 THR B O 1
ATOM 2536 N N . ALA B 1 139 ? 11.75 -5.234 -30.219 1 66.5 139 ALA B N 1
ATOM 2537 C CA . ALA B 1 139 ? 11.625 -3.957 -30.906 1 66.5 139 ALA B CA 1
ATOM 2538 C C . ALA B 1 139 ? 12.758 -3.014 -30.531 1 66.5 139 ALA B C 1
ATOM 2540 O O . ALA B 1 139 ? 13.227 -2.229 -31.359 1 66.5 139 ALA B O 1
ATOM 2541 N N . THR B 1 140 ? 13.141 -3.127 -29.281 1 62.62 140 THR B N 1
ATOM 2542 C CA . THR B 1 140 ? 14.25 -2.277 -28.859 1 62.62 140 THR B CA 1
ATOM 2543 C C . THR B 1 140 ? 15.578 -2.801 -29.406 1 62.62 140 THR B C 1
ATOM 2545 O O . THR B 1 140 ? 16.531 -2.035 -29.578 1 62.62 140 THR B O 1
ATOM 2548 N N . SER B 1 141 ? 15.609 -4.133 -29.547 1 55.12 141 SER B N 1
ATOM 2549 C CA . SER B 1 141 ? 16.859 -4.68 -30.078 1 55.12 141 SER B CA 1
ATOM 2550 C C . SER B 1 141 ? 16.906 -4.559 -31.609 1 55.12 141 SER B C 1
ATOM 2552 O O . SER B 1 141 ? 17.844 -5.055 -32.25 1 55.12 141 SER B O 1
ATOM 2554 N N . ALA B 1 142 ? 15.789 -4.137 -32.125 1 52.09 142 ALA B N 1
ATOM 2555 C CA . ALA B 1 142 ? 15.969 -4.031 -33.594 1 52.09 142 ALA B CA 1
ATOM 2556 C C . ALA B 1 142 ? 17.234 -3.256 -33.938 1 52.09 142 ALA B C 1
ATOM 2558 O O . ALA B 1 142 ? 17.469 -2.164 -33.406 1 52.09 142 ALA B O 1
ATOM 2559 N N . PRO B 1 143 ? 18.172 -4.051 -34.375 1 49.94 143 PRO B N 1
ATOM 2560 C CA . PRO B 1 143 ? 19.406 -3.359 -34.781 1 49.94 143 PRO B CA 1
ATOM 2561 C C . PRO B 1 143 ? 19.125 -2.057 -35.531 1 49.94 143 PRO B C 1
ATOM 2563 O O . PRO B 1 143 ? 18.062 -1.915 -36.156 1 49.94 143 PRO B O 1
ATOM 2566 N N . ILE B 1 144 ? 19.547 -0.97 -34.906 1 49.53 144 ILE B N 1
ATOM 2567 C CA . ILE B 1 144 ? 19.656 0.194 -35.781 1 49.53 144 ILE B CA 1
ATOM 2568 C C . ILE B 1 144 ? 20.109 -0.248 -37.156 1 49.53 144 ILE B C 1
ATOM 2570 O O . ILE B 1 144 ? 21.172 -0.857 -37.312 1 49.53 144 ILE B O 1
ATOM 2574 N N . GLY B 1 145 ? 19.219 -0.73 -37.969 1 45.16 145 GLY B N 1
ATOM 2575 C CA . GLY B 1 145 ? 19.672 -1.019 -39.344 1 45.16 145 GLY B CA 1
ATOM 2576 C C . GLY B 1 145 ? 20.859 -0.173 -39.75 1 45.16 145 GLY B C 1
ATOM 2577 O O . GLY B 1 145 ? 21.125 0.875 -39.156 1 45.16 145 GLY B O 1
ATOM 2578 N N . PRO B 1 146 ? 21.859 -0.837 -40.219 1 44.38 146 PRO B N 1
ATOM 2579 C CA . PRO B 1 146 ? 22.938 0.018 -40.719 1 44.38 146 PRO B CA 1
ATOM 2580 C C . PRO B 1 146 ? 22.422 1.285 -41.406 1 44.38 146 PRO B C 1
ATOM 2582 O O . PRO B 1 146 ? 21.422 1.241 -42.125 1 44.38 146 PRO B O 1
ATOM 2585 N N . ARG B 1 147 ? 22.391 2.359 -40.688 1 44.94 147 ARG B N 1
ATOM 2586 C CA . ARG B 1 147 ? 22.203 3.574 -41.469 1 44.94 147 ARG B CA 1
ATOM 2587 C C . ARG B 1 147 ? 22.891 3.455 -42.844 1 44.94 147 ARG B C 1
ATOM 2589 O O . ARG B 1 147 ? 24.109 3.285 -42.906 1 44.94 147 ARG B O 1
ATOM 2596 N N . VAL B 1 148 ? 22.281 2.746 -43.781 1 42.12 148 VAL B N 1
ATOM 2597 C CA . VAL B 1 148 ? 22.797 2.801 -45.156 1 42.12 148 VAL B CA 1
ATOM 2598 C C . VAL B 1 148 ? 23.344 4.199 -45.438 1 42.12 148 VAL B C 1
ATOM 2600 O O . VAL B 1 148 ? 22.609 5.188 -45.375 1 42.12 148 VAL B O 1
ATOM 2603 N N . ARG B 1 149 ? 24.609 4.516 -45.031 1 45.44 149 ARG B N 1
ATOM 2604 C CA . ARG B 1 149 ? 25.25 5.68 -45.656 1 45.44 149 ARG B CA 1
ATOM 2605 C C . ARG B 1 149 ? 24.859 5.832 -47.094 1 45.44 149 ARG B C 1
ATOM 2607 O O . ARG B 1 149 ? 25.125 4.953 -47.938 1 45.44 149 ARG B O 1
ATOM 2614 N N . LEU B 1 150 ? 23.719 6.426 -47.406 1 45.5 150 LEU B N 1
ATOM 2615 C CA . LEU B 1 150 ? 23.422 6.828 -48.781 1 45.5 150 LEU B CA 1
ATOM 2616 C C . LEU B 1 150 ? 24.672 7.344 -49.469 1 45.5 150 LEU B C 1
ATOM 2618 O O . LEU B 1 150 ? 25.25 8.352 -49.062 1 45.5 150 LEU B O 1
ATOM 2622 N N . LEU B 1 151 ? 25.672 6.5 -49.844 1 42.69 151 LEU B N 1
ATOM 2623 C CA . LEU B 1 151 ? 26.703 6.945 -50.781 1 42.69 151 LEU B CA 1
ATOM 2624 C C . LEU B 1 151 ? 26.109 7.844 -51.844 1 42.69 151 LEU B C 1
ATOM 2626 O O . LEU B 1 151 ? 25.125 7.473 -52.5 1 42.69 151 LEU B O 1
ATOM 2630 N N . ALA B 1 152 ? 26.219 9.18 -51.531 1 45.06 152 ALA B N 1
ATOM 2631 C CA . ALA B 1 152 ? 25.953 10.195 -52.531 1 45.06 152 ALA B CA 1
ATOM 2632 C C . ALA B 1 152 ? 26.562 9.789 -53.875 1 45.06 152 ALA B C 1
ATOM 2634 O O . ALA B 1 152 ? 27.75 9.484 -53.969 1 45.06 152 ALA B O 1
ATOM 2635 N N . LEU B 1 153 ? 25.875 8.977 -54.688 1 45.72 153 LEU B N 1
ATOM 2636 C CA . LEU B 1 153 ? 26.344 8.852 -56.062 1 45.72 153 LEU B CA 1
ATOM 2637 C C . LEU B 1 153 ? 26.719 10.211 -56.625 1 45.72 153 LEU B C 1
ATOM 2639 O O . LEU B 1 153 ? 26.047 11.211 -56.375 1 45.72 153 LEU B O 1
ATOM 2643 N N . PRO B 1 154 ? 28.078 10.422 -56.875 1 43.78 154 PRO B N 1
ATOM 2644 C CA . PRO B 1 154 ? 28.547 11.719 -57.375 1 43.78 154 PRO B CA 1
ATOM 2645 C C . PRO B 1 154 ? 27.672 12.25 -58.5 1 43.78 154 PRO B C 1
ATOM 2647 O O . PRO B 1 154 ? 27.938 13.344 -59.031 1 43.78 154 PRO B O 1
ATOM 2650 N N . GLY B 1 155 ? 27.047 11.312 -59.156 1 41.44 155 GLY B N 1
ATOM 2651 C CA . GLY B 1 155 ? 26.734 11.75 -60.531 1 41.44 155 GLY B CA 1
ATOM 2652 C C . GLY B 1 155 ? 25.766 12.906 -60.562 1 41.44 155 GLY B C 1
ATOM 2653 O O . GLY B 1 155 ? 25.188 13.195 -61.625 1 41.44 155 GLY B O 1
ATOM 2654 N N . GLY B 1 156 ? 25.234 13.305 -59.438 1 37.09 156 GLY B N 1
ATOM 2655 C CA . GLY B 1 156 ? 24.062 14.078 -59.812 1 37.09 156 GLY B CA 1
ATOM 2656 C C . GLY B 1 156 ? 24.375 15.305 -60.625 1 37.09 156 GLY B C 1
ATOM 2657 O O . GLY B 1 156 ? 25.047 16.219 -60.156 1 37.09 156 GLY B O 1
ATOM 2658 N N . ARG B 1 157 ? 24.781 15.008 -61.844 1 35.12 157 ARG B N 1
ATOM 2659 C CA . ARG B 1 157 ? 24.891 16.125 -62.781 1 35.12 157 ARG B CA 1
ATOM 2660 C C . ARG B 1 157 ? 23.812 17.172 -62.5 1 35.12 157 ARG B C 1
ATOM 2662 O O . ARG B 1 157 ? 22.703 16.828 -62.062 1 35.12 157 ARG B O 1
ATOM 2669 N N . THR B 1 158 ? 24.281 18.406 -62.312 1 34.84 158 THR B N 1
ATOM 2670 C CA . THR B 1 158 ? 23.609 19.688 -62.281 1 34.84 158 THR B CA 1
ATOM 2671 C C . THR B 1 158 ? 22.578 19.797 -63.406 1 34.84 158 THR B C 1
ATOM 2673 O O . THR B 1 158 ? 22.922 19.766 -64.562 1 34.84 158 THR B O 1
ATOM 2676 N N . ALA B 1 159 ? 21.609 18.953 -63.5 1 34.16 159 ALA B N 1
ATOM 2677 C CA . ALA B 1 159 ? 20.594 19.266 -64.5 1 34.16 159 ALA B CA 1
ATOM 2678 C C . ALA B 1 159 ? 20.312 20.766 -64.562 1 34.16 159 ALA B C 1
ATOM 2680 O O . ALA B 1 159 ? 20.25 21.438 -63.531 1 34.16 159 ALA B O 1
ATOM 2681 N N . ALA B 1 160 ? 20.766 21.328 -65.625 1 34.59 160 ALA B N 1
ATOM 2682 C CA . ALA B 1 160 ? 20.5 22.672 -66.125 1 34.59 160 ALA B CA 1
ATOM 2683 C C . ALA B 1 160 ? 19.062 23.078 -65.875 1 34.59 160 ALA B C 1
ATOM 2685 O O . ALA B 1 160 ? 18.156 22.25 -65.812 1 34.59 160 ALA B O 1
ATOM 2686 N N . ASP B 1 161 ? 18.812 24.188 -65.188 1 34.84 161 ASP B N 1
ATOM 2687 C CA . ASP B 1 161 ? 17.656 25.016 -64.812 1 34.84 161 ASP B CA 1
ATOM 2688 C C . ASP B 1 161 ? 16.625 25.062 -65.938 1 34.84 161 ASP B C 1
ATOM 2690 O O . ASP B 1 161 ? 16.797 25.797 -66.875 1 34.84 161 ASP B O 1
ATOM 2694 N N . GLU B 1 162 ? 16.297 23.859 -66.562 1 40.53 162 GLU B N 1
ATOM 2695 C CA . GLU B 1 162 ? 15.289 24.219 -67.562 1 40.53 162 GLU B CA 1
ATOM 2696 C C . GLU B 1 162 ? 14.211 25.109 -67 1 40.53 162 GLU B C 1
ATOM 2698 O O . GLU B 1 162 ? 13.82 24.922 -65.812 1 40.53 162 GLU B O 1
ATOM 2703 N N . PRO B 1 163 ? 14 26.281 -67.625 1 40.78 163 PRO B N 1
ATOM 2704 C CA . PRO B 1 163 ? 13.047 27.281 -67.125 1 40.78 163 PRO B CA 1
ATOM 2705 C C . PRO B 1 163 ? 11.695 26.672 -66.75 1 40.78 163 PRO B C 1
ATOM 2707 O O . PRO B 1 163 ? 11.141 25.859 -67.5 1 40.78 163 PRO B O 1
ATOM 2710 N N . LYS B 1 164 ? 11.5 26.25 -65.562 1 40.91 164 LYS B N 1
ATOM 2711 C CA . LYS B 1 164 ? 10.227 25.719 -65.062 1 40.91 164 LYS B CA 1
ATOM 2712 C C . LYS B 1 164 ? 9.055 26.516 -65.688 1 40.91 164 LYS B C 1
ATOM 2714 O O . LYS B 1 164 ? 9.062 27.734 -65.625 1 40.91 164 LYS B O 1
ATOM 2719 N N . PRO B 1 165 ? 8.359 25.859 -66.625 1 42.97 165 PRO B N 1
ATOM 2720 C CA . PRO B 1 165 ? 7.25 26.641 -67.188 1 42.97 165 PRO B CA 1
ATOM 2721 C C . PRO B 1 165 ? 6.422 27.344 -66.125 1 42.97 165 PRO B C 1
ATOM 2723 O O . PRO B 1 165 ? 6.359 26.906 -65 1 42.97 165 PRO B O 1
ATOM 2726 N N . GLU B 1 166 ? 6.238 28.688 -66.188 1 40.97 166 GLU B N 1
ATOM 2727 C CA . GLU B 1 166 ? 5.43 29.547 -65.375 1 40.97 166 GLU B CA 1
ATOM 2728 C C . GLU B 1 166 ? 4.055 28.938 -65.062 1 40.97 166 GLU B C 1
ATOM 2730 O O . GLU B 1 166 ? 3.373 28.516 -66 1 40.97 166 GLU B O 1
ATOM 2735 N N . PRO B 1 167 ? 3.863 28.234 -63.938 1 44.59 167 PRO B N 1
ATOM 2736 C CA . PRO B 1 167 ? 2.545 27.625 -63.75 1 44.59 167 PRO B CA 1
ATOM 2737 C C . PRO B 1 167 ? 1.401 28.578 -64.125 1 44.59 167 PRO B C 1
ATOM 2739 O O . PRO B 1 167 ? 1.544 29.797 -63.969 1 44.59 167 PRO B O 1
ATOM 2742 N N . PRO B 1 168 ? 0.563 28.188 -65 1 46.44 168 PRO B N 1
ATOM 2743 C CA . PRO B 1 168 ? -0.509 29.094 -65.438 1 46.44 168 PRO B CA 1
ATOM 2744 C C . PRO B 1 168 ? -1.246 29.734 -64.25 1 46.44 168 PRO B C 1
ATOM 2746 O O . PRO B 1 168 ? -1.241 29.203 -63.156 1 46.44 168 PRO B O 1
ATOM 2749 N N . ALA B 1 169 ? -1.607 31.016 -64.25 1 41.56 169 ALA B N 1
ATOM 2750 C CA . ALA B 1 169 ? -2.295 31.859 -63.281 1 41.56 169 ALA B CA 1
ATOM 2751 C C . ALA B 1 169 ? -3.561 31.188 -62.781 1 41.56 169 ALA B C 1
ATOM 2753 O O . ALA B 1 169 ? -4.332 30.625 -63.562 1 41.56 169 ALA B O 1
ATOM 2754 N N . PRO B 1 170 ? -3.516 30.688 -61.531 1 39.28 170 PRO B N 1
ATOM 2755 C CA . PRO B 1 170 ? -4.703 30 -61 1 39.28 170 PRO B CA 1
ATOM 2756 C C . PRO B 1 170 ? -6 30.719 -61.344 1 39.28 170 PRO B C 1
ATOM 2758 O O . PRO B 1 170 ? -6.074 31.953 -61.219 1 39.28 170 PRO B O 1
ATOM 2761 N N . ALA B 1 171 ? -6.73 30.344 -62.344 1 42.41 171 ALA B N 1
ATOM 2762 C CA . ALA B 1 171 ? -8.031 30.906 -62.688 1 42.41 171 ALA B CA 1
ATOM 2763 C C . ALA B 1 171 ? -8.906 31.109 -61.469 1 42.41 171 ALA B C 1
ATOM 2765 O O . ALA B 1 171 ? -8.867 30.312 -60.531 1 42.41 171 ALA B O 1
ATOM 2766 N N . GLU B 1 172 ? -9.242 32.375 -61.094 1 40.69 172 GLU B N 1
ATOM 2767 C CA . GLU B 1 172 ? -10.125 32.812 -60 1 40.69 172 GLU B CA 1
ATOM 2768 C C . GLU B 1 172 ? -11.383 31.969 -59.938 1 40.69 172 GLU B C 1
ATOM 2770 O O . GLU B 1 172 ? -12.148 31.906 -60.906 1 40.69 172 GLU B O 1
ATOM 2775 N N . ARG B 1 173 ? -11.297 30.75 -59.375 1 46.62 173 ARG B N 1
ATOM 2776 C CA . ARG B 1 173 ? -12.523 29.953 -59.281 1 46.62 173 ARG B CA 1
ATOM 2777 C C . ARG B 1 173 ? -13.672 30.797 -58.719 1 46.62 173 ARG B C 1
ATOM 2779 O O . ARG B 1 173 ? -13.484 31.562 -57.781 1 46.62 173 ARG B O 1
ATOM 2786 N N . PRO B 1 174 ? -14.711 31.078 -59.469 1 46.97 174 PRO B N 1
ATOM 2787 C CA . PRO B 1 174 ? -15.82 31.922 -59.031 1 46.97 174 PRO B CA 1
ATOM 2788 C C . PRO B 1 174 ? -16.375 31.484 -57.688 1 46.97 174 PRO B C 1
ATOM 2790 O O . PRO B 1 174 ? -16.406 30.297 -57.375 1 46.97 174 PRO B O 1
ATOM 2793 N N . VAL B 1 175 ? -16.266 32.312 -56.5 1 47.34 175 VAL B N 1
ATOM 2794 C CA . VAL B 1 175 ? -16.781 32.156 -55.156 1 47.34 175 VAL B CA 1
ATOM 2795 C C . VAL B 1 175 ? -18.266 31.812 -55.219 1 47.34 175 VAL B C 1
ATOM 2797 O O . VAL B 1 175 ? -19.047 32.5 -55.844 1 47.34 175 VAL B O 1
ATOM 2800 N N . PRO B 1 176 ? -18.625 30.531 -55.031 1 45.47 176 PRO B N 1
ATOM 2801 C CA . PRO B 1 176 ? -20.062 30.219 -55.125 1 45.47 176 PRO B CA 1
ATOM 2802 C C . PRO B 1 176 ? -20.922 31.156 -54.281 1 45.47 176 PRO B C 1
ATOM 2804 O O . PRO B 1 176 ? -20.453 31.641 -53.25 1 45.47 176 PRO B O 1
ATOM 2807 N N . LYS B 1 177 ? -21.953 31.828 -54.719 1 44.41 177 LYS B N 1
ATOM 2808 C CA . LYS B 1 177 ? -22.859 32.781 -54.094 1 44.41 177 LYS B CA 1
ATOM 2809 C C . LYS B 1 177 ? -23.531 32.156 -52.875 1 44.41 177 LYS B C 1
ATOM 2811 O O . LYS B 1 177 ? -23.766 30.938 -52.844 1 44.41 177 LYS B O 1
ATOM 2816 N N . PRO B 1 178 ? -23.656 32.875 -51.625 1 45.06 178 PRO B N 1
ATOM 2817 C CA . PRO B 1 178 ? -24.125 32.438 -50.312 1 45.06 178 PRO B CA 1
ATOM 2818 C C . PRO B 1 178 ? -25.438 31.672 -50.375 1 45.06 178 PRO B C 1
ATOM 2820 O O . PRO B 1 178 ? -25.75 30.906 -49.469 1 45.06 178 PRO B O 1
ATOM 2823 N N . SER B 1 179 ? -26.406 32.156 -51.281 1 46.91 179 SER B N 1
ATOM 2824 C CA . SER B 1 179 ? -27.781 31.672 -51.25 1 46.91 179 SER B CA 1
ATOM 2825 C C . SER B 1 179 ? -27.859 30.172 -51.406 1 46.91 179 SER B C 1
ATOM 2827 O O . SER B 1 179 ? -28.922 29.562 -51.219 1 46.91 179 SER B O 1
ATOM 2829 N N . GLU B 1 180 ? -26.938 29.656 -52.156 1 51.91 180 GLU B N 1
ATOM 2830 C CA . GLU B 1 180 ? -27.094 28.281 -52.594 1 51.91 180 GLU B CA 1
ATOM 2831 C C . GLU B 1 180 ? -26.797 27.312 -51.438 1 51.91 180 GLU B C 1
ATOM 2833 O O . GLU B 1 180 ? -26.953 26.094 -51.594 1 51.91 180 GLU B O 1
ATOM 2838 N N . VAL B 1 181 ? -26.141 27.781 -50.469 1 52.09 181 VAL B N 1
ATOM 2839 C CA . VAL B 1 181 ? -25.641 26.875 -49.438 1 52.09 181 VAL B CA 1
ATOM 2840 C C . VAL B 1 181 ? -26.75 26.562 -48.438 1 52.09 181 VAL B C 1
ATOM 2842 O O . VAL B 1 181 ? -26.703 25.547 -47.75 1 52.09 181 VAL B O 1
ATOM 2845 N N . PHE B 1 182 ? -27.625 27.547 -47.969 1 46.31 182 PHE B N 1
ATOM 2846 C CA . PHE B 1 182 ? -28.547 27.281 -46.906 1 46.31 182 PHE B CA 1
ATOM 2847 C C . PHE B 1 182 ? -29.938 26.969 -47.438 1 46.31 182 PHE B C 1
ATOM 2849 O O . PHE B 1 182 ? -30.656 27.875 -47.875 1 46.31 182 PHE B O 1
ATOM 2856 N N . PRO B 1 183 ? -30.234 25.766 -47.906 1 45.38 183 PRO B N 1
ATOM 2857 C CA . PRO B 1 183 ? -31.594 25.547 -48.406 1 45.38 183 PRO B CA 1
ATOM 2858 C C . PRO B 1 183 ? -32.656 25.859 -47.344 1 45.38 183 PRO B C 1
ATOM 2860 O O . PRO B 1 183 ? -32.406 25.797 -46.156 1 45.38 183 PRO B O 1
ATOM 2863 N N . PRO B 1 184 ? -33.688 26.672 -47.719 1 43 184 PRO B N 1
ATOM 2864 C CA . PRO B 1 184 ? -34.719 27.078 -46.719 1 43 184 PRO B CA 1
ATOM 2865 C C . PRO B 1 184 ? -35.25 25.922 -45.906 1 43 184 PRO B C 1
ATOM 2867 O O . PRO B 1 184 ? -35.281 24.781 -46.406 1 43 184 PRO B O 1
ATOM 2870 N N . ARG B 1 185 ? -35.156 25.922 -44.625 1 44.81 185 ARG B N 1
ATOM 2871 C CA . ARG B 1 185 ? -35.656 24.969 -43.656 1 44.81 185 ARG B CA 1
ATOM 2872 C C . ARG B 1 185 ? -37.125 24.625 -43.938 1 44.81 185 ARG B C 1
ATOM 2874 O O . ARG B 1 185 ? -37.969 25.516 -44 1 44.81 185 ARG B O 1
ATOM 2881 N N . ARG B 1 186 ? -37.375 23.625 -44.75 1 43.75 186 ARG B N 1
ATOM 2882 C CA . ARG B 1 186 ? -38.75 23.203 -45.062 1 43.75 186 ARG B CA 1
ATOM 2883 C C . ARG B 1 186 ? -39.562 23.109 -43.781 1 43.75 186 ARG B C 1
ATOM 2885 O O . ARG B 1 186 ? -39.094 22.609 -42.75 1 43.75 186 ARG B O 1
ATOM 2892 N N . ARG B 1 187 ? -40.531 23.969 -43.594 1 46.16 187 ARG B N 1
ATOM 2893 C CA . ARG B 1 187 ? -41.5 23.984 -42.5 1 46.16 187 ARG B CA 1
ATOM 2894 C C . ARG B 1 187 ? -42.125 22.609 -42.312 1 46.16 187 ARG B C 1
ATOM 2896 O O . ARG B 1 187 ? -42.594 21.984 -43.281 1 46.16 187 ARG B O 1
ATOM 2903 N N . PRO B 1 188 ? -41.719 21.859 -41.219 1 46.47 188 PRO B N 1
ATOM 2904 C CA . PRO B 1 188 ? -42.281 20.516 -41.031 1 46.47 188 PRO B CA 1
ATOM 2905 C C . PRO B 1 188 ? -43.812 20.469 -41.156 1 46.47 188 PRO B C 1
ATOM 2907 O O . PRO B 1 188 ? -44.5 21.359 -40.688 1 46.47 188 PRO B O 1
ATOM 2910 N N . VAL B 1 189 ? -44.375 19.922 -42.281 1 51.09 189 VAL B N 1
ATOM 2911 C CA . VAL B 1 189 ? -45.812 19.75 -42.531 1 51.09 189 VAL B CA 1
ATOM 2912 C C . VAL B 1 189 ? -46.5 19.094 -41.344 1 51.09 189 VAL B C 1
ATOM 2914 O O . VAL B 1 189 ? -45.969 18.125 -40.781 1 51.09 189 VAL B O 1
ATOM 2917 N N . PRO B 1 190 ? -47.406 19.812 -40.688 1 52.44 190 PRO B N 1
ATOM 2918 C CA . PRO B 1 190 ? -48.094 19.312 -39.5 1 52.44 190 PRO B CA 1
ATOM 2919 C C . PRO B 1 190 ? -48.719 17.922 -39.719 1 52.44 190 PRO B C 1
ATOM 2921 O O . PRO B 1 190 ? -49.062 17.562 -40.844 1 52.44 190 PRO B O 1
ATOM 2924 N N . PRO B 1 191 ? -48.281 16.953 -38.906 1 55.5 191 PRO B N 1
ATOM 2925 C CA . PRO B 1 191 ? -48.781 15.594 -39.125 1 55.5 191 PRO B CA 1
ATOM 2926 C C . PRO B 1 191 ? -50.312 15.555 -39.281 1 55.5 191 PRO B C 1
ATOM 2928 O O . PRO B 1 191 ? -51 16.453 -38.812 1 55.5 191 PRO B O 1
ATOM 2931 N N . PRO B 1 192 ? -50.844 14.875 -40.281 1 57.03 192 PRO B N 1
ATOM 2932 C CA . PRO B 1 192 ? -52.25 14.859 -40.594 1 57.03 192 PRO B CA 1
ATOM 2933 C C . PRO B 1 192 ? -53.125 14.5 -39.406 1 57.03 192 PRO B C 1
ATOM 2935 O O . PRO B 1 192 ? -52.656 13.852 -38.469 1 57.03 192 PRO B O 1
ATOM 2938 N N . PRO B 1 193 ? -54.219 15.125 -39.156 1 53.59 193 PRO B N 1
ATOM 2939 C CA . PRO B 1 193 ? -55.125 15.008 -38 1 53.59 193 PRO B CA 1
ATOM 2940 C C . PRO B 1 193 ? -55.562 13.57 -37.75 1 53.59 193 PRO B C 1
ATOM 2942 O O . PRO B 1 193 ? -55.562 12.742 -38.656 1 53.59 193 PRO B O 1
ATOM 2945 N N . PRO B 1 194 ? -55.469 13.07 -36.469 1 51.09 194 PRO B N 1
ATOM 2946 C CA . PRO B 1 194 ? -55.781 11.711 -36.062 1 51.09 194 PRO B CA 1
ATOM 2947 C C . PRO B 1 194 ? -57.125 11.227 -36.594 1 51.09 194 PRO B C 1
ATOM 2949 O O . PRO B 1 194 ? -58.062 12.008 -36.688 1 51.09 194 PRO B O 1
ATOM 2952 N N . GLU B 1 195 ? -57.094 10.32 -37.594 1 50.53 195 GLU B N 1
ATOM 2953 C CA . GLU B 1 195 ? -58.312 9.742 -38.188 1 50.53 195 GLU B CA 1
ATOM 2954 C C . GLU B 1 195 ? -59.25 9.242 -37.125 1 50.53 195 GLU B C 1
ATOM 2956 O O . GLU B 1 195 ? -58.844 8.547 -36.188 1 50.53 195 GLU B O 1
ATOM 2961 N N . GLU B 1 196 ? -60.312 9.922 -36.844 1 47.72 196 GLU B N 1
ATOM 2962 C CA . GLU B 1 196 ? -61.438 9.602 -35.969 1 47.72 196 GLU B CA 1
ATOM 2963 C C . GLU B 1 196 ? -62 8.219 -36.281 1 47.72 196 GLU B C 1
ATOM 2965 O O . GLU B 1 196 ? -62.562 7.996 -37.375 1 47.72 196 GLU B O 1
ATOM 2970 N N . ARG B 1 197 ? -61.219 7.148 -35.969 1 44.16 197 ARG B N 1
ATOM 2971 C CA . ARG B 1 197 ? -61.875 5.855 -36.156 1 44.16 197 ARG B CA 1
ATOM 2972 C C . ARG B 1 197 ? -63.312 5.887 -35.656 1 44.16 197 ARG B C 1
ATOM 2974 O O . ARG B 1 197 ? -63.562 6.258 -34.5 1 44.16 197 ARG B O 1
ATOM 2981 N N . VAL B 1 198 ? -64.25 6.043 -36.531 1 40.94 198 VAL B N 1
ATOM 2982 C CA . VAL B 1 198 ? -65.688 5.969 -36.375 1 40.94 198 VAL B CA 1
ATOM 2983 C C . VAL B 1 198 ? -66.062 4.656 -35.656 1 40.94 198 VAL B C 1
ATOM 2985 O O . VAL B 1 198 ? -65.625 3.582 -36.094 1 40.94 198 VAL B O 1
ATOM 2988 N N . ALA B 1 199 ? -66.312 4.727 -34.406 1 39.69 199 ALA B N 1
ATOM 2989 C CA . ALA B 1 199 ? -66.938 3.654 -33.656 1 39.69 199 ALA B CA 1
ATOM 2990 C C . ALA B 1 199 ? -68.188 3.143 -34.406 1 39.69 199 ALA B C 1
ATOM 2992 O O . ALA B 1 199 ? -69.125 3.885 -34.625 1 39.69 199 ALA B O 1
ATOM 2993 N N . GLY B 1 200 ? -68 2.369 -35.562 1 28.3 200 GLY B N 1
ATOM 2994 C CA . GLY B 1 200 ? -69.125 1.572 -35.906 1 28.3 200 GLY B CA 1
ATOM 2995 C C . GLY B 1 200 ? -69.5 0.515 -34.875 1 28.3 200 GLY B C 1
ATOM 2996 O O . GLY B 1 200 ? -68.625 0.076 -34.125 1 28.3 200 GLY B O 1
#

Secondary structure (DSSP, 8-state):
--EEETTTTEEEE-HHHHHHHHHHHHHHHS--PPPHHHHHHHHHHHHHHHHHHHHHHHHHHHHHHHHHHHHHTTTTTHHHHHHHHHHHHHTTPPPPHHHHHHHHHTTTSHHHHHHHHHHHHHHHHHHHHHHHHHHHHHHHSS-----------S-----------------------GGGS-------PPPPP-------/--EEETTTTEEEE-HHHHHHHHHHHHHHHS--PPPHHHHHHHHHHHHHHHHHHHHHHHHHHHHHHHHHHHHHTTTTTHHHHHHHHHHHHHTTPPPPHHHHHHHHHTTTSHHHHHHHHHHHHHHHHHHHHHHHHHHHHHHHSS-----------TT----------------------GGGTS-------PPPP-------

Solvent-accessible surface area (backbone atoms only — not comparable to full-atom values): 23677 Å² total; per-residue (Å²): 126,60,36,85,29,84,27,61,69,10,37,25,32,47,36,70,52,44,52,49,48,52,51,18,45,48,24,44,76,48,83,58,82,66,51,73,76,50,46,54,53,46,51,54,47,51,51,42,44,51,49,46,52,51,50,51,49,51,52,50,49,51,52,52,50,50,39,51,55,26,57,72,45,53,76,81,28,45,71,60,30,53,53,45,49,51,52,39,45,61,47,51,49,74,77,46,74,68,52,54,50,52,27,61,74,39,40,88,40,67,68,37,35,53,50,41,55,53,45,50,54,52,48,51,52,50,52,50,52,52,51,51,52,52,50,53,53,50,60,67,58,48,66,76,62,77,74,73,75,76,71,77,71,79,75,68,68,76,74,75,81,70,79,71,77,78,75,76,76,80,73,81,73,79,79,81,74,74,80,84,66,71,78,82,81,78,77,83,75,79,79,78,78,83,79,77,78,75,84,125,126,60,35,84,28,83,28,59,68,10,37,26,30,48,37,69,53,44,53,50,49,52,51,18,44,48,24,44,76,49,81,59,84,64,52,72,76,52,44,54,52,46,51,53,49,51,51,41,46,51,48,45,51,51,49,51,49,51,53,49,49,52,52,52,51,49,41,51,55,26,56,71,44,53,74,81,28,46,71,61,30,52,52,46,49,51,53,40,46,60,46,52,51,75,78,46,72,68,52,53,51,52,27,60,75,39,39,88,41,66,69,38,35,52,52,40,54,53,45,51,54,51,48,51,51,50,51,49,52,52,50,52,53,52,50,54,53,52,61,68,57,46,65,75,60,75,74,72,72,75,72,74,67,80,66,72,67,78,73,75,79,64,80,68,76,75,73,75,77,80,73,81,71,78,78,80,67,76,75,76,73,61,72,79,78,74,73,80,74,76,76,77,75,82,77,76,78,72,86,121

Organism: Streptomyces venezuelae (strain ATCC 10712 / CBS 650.69 / DSM 40230 / JCM 4526 / NBRC 13096 / PD 04745) (NCBI:txid953739)